Protein AF-A0A924PBT5-F1 (afdb_monomer_lite)

Foldseek 3Di:
DDDDDYDDDDDDDDDDDDDDDDDDDDDDDDDDDDDDDDDDDDDDDDDDDDDDDDDDDDDDDDDPDPPDDDDDDDDDDDDLDDPVLLVVLQVQLVVCVLQLVLVSSLVSLVSSLVSCVSVVPLLSNLVSLLVQLLLCLLLVPPVSVVVSVVVSVVSCVVCVPNDALSSLQSQLNSCVSVVVLVSSLVSLVVSLVVLVVVCVVDVVCVLVNLVSLLSNLVSCVSVVVLVVSLVSLVVSCVVCVVVLDQPRQLSSLQSNLVSCVVVVVLVSSVVSLVVSCVRCVVNSRVVSNLVSLQSQLVSCLVVVVLVSNVVSLVVSCVSSVDSRSVSVVVVSVVSVVVSLVLLAQWEQELVQCWIQGNVDGIDHCPVPLLLSQLVLQQVVQCPPDPVSVVVTDAQQRSCCRRVVDGDDCVPRVVVQVVSLLVSLVGRAPDSVDRQAWDADPGGIHGHPPRRYHYHPRDPVVVPPPD

Secondary structure (DSSP, 8-state):
----------------------------------PPPPPPPPP---------PPPP-------S------PPP-----SPPPHHHHHHHHHHHHHHHHTT-HHHHHHHHHHHHHHHHHTT-HHHHHHHHHHHHHHHHHTT-HHHHHHHHHHHHHHHHH-GGG--HHHHHHHHHHHHHTT-HHHHHHHHHHHHHHHHHHTTT-GGGHHHHHHHHHHHHHHHHHTT-HHHHHHHHHHHHHHHGGG--TTTHHHHHHHHHHHHHHTT-HHHHHHHHHHHHHHHHHHT-HHHHHHHHHHHHHHHHHTT-HHHHHHHHHHHHHHT-SSS-HHHHHHHHHHHHHHHHHT-SEEEETTTTEEEESSS-EEE-TT-HHHHHHHHHHHHHHTS-TTTSSS-EEHHHHHHHHH-----HHHHHHHHHHHHHHHHHHH-S-TTS-SSEEEETTEEEEPTT--EEEES--GGGSSS--

Radius of gyration: 33.05 Å; chains: 1; bounding box: 69×91×91 Å

Structure (mmCIF, N/CA/C/O backbone):
data_AF-A0A924PBT5-F1
#
_entry.id   AF-A0A924PBT5-F1
#
loop_
_atom_site.group_PDB
_atom_site.id
_atom_site.type_symbol
_atom_site.label_atom_id
_atom_site.label_alt_id
_atom_site.label_comp_id
_atom_site.label_asym_id
_atom_site.label_entity_id
_atom_site.label_seq_id
_atom_site.pdbx_PDB_ins_code
_atom_site.Cartn_x
_atom_site.Cartn_y
_atom_site.Cartn_z
_atom_site.occupancy
_atom_site.B_iso_or_equiv
_atom_site.auth_seq_id
_atom_site.auth_comp_id
_atom_site.auth_asym_id
_atom_site.auth_atom_id
_atom_site.pdbx_PDB_model_num
ATOM 1 N N . MET A 1 1 ? -25.059 39.772 -48.086 1.00 32.81 1 MET A N 1
ATOM 2 C CA . MET A 1 1 ? -24.640 40.945 -48.883 1.00 32.81 1 MET A CA 1
ATOM 3 C C . MET A 1 1 ? -24.072 42.001 -47.943 1.00 32.81 1 MET A C 1
ATOM 5 O O . MET A 1 1 ? -24.760 42.353 -47.001 1.00 32.81 1 MET A O 1
ATOM 9 N N . LYS A 1 2 ? -22.839 42.445 -48.231 1.00 33.41 2 LYS A N 1
ATOM 10 C CA . LYS A 1 2 ? -22.194 43.732 -47.890 1.00 33.41 2 LYS A CA 1
ATOM 11 C C . LYS A 1 2 ? -22.146 44.204 -46.418 1.00 33.41 2 LYS A C 1
ATOM 13 O O . LYS A 1 2 ? -23.113 44.715 -45.874 1.00 33.41 2 LYS A O 1
ATOM 18 N N . SER A 1 3 ? -20.939 44.148 -45.847 1.00 30.30 3 SER A N 1
ATOM 19 C CA . SER A 1 3 ? -20.370 45.166 -44.931 1.00 30.30 3 SER A CA 1
ATOM 20 C C . SER A 1 3 ? -20.156 46.508 -45.680 1.00 30.30 3 SER A C 1
ATOM 22 O O . SER A 1 3 ? -20.349 46.498 -46.901 1.00 30.30 3 SER A O 1
ATOM 24 N N . PRO A 1 4 ? -19.594 47.605 -45.105 1.00 63.56 4 PRO A N 1
ATOM 25 C CA . PRO A 1 4 ? -19.331 48.074 -43.715 1.00 63.56 4 PRO A CA 1
ATOM 26 C C . PRO A 1 4 ? -19.873 49.559 -43.578 1.00 63.56 4 PRO A C 1
ATOM 28 O O . PRO A 1 4 ? -20.860 49.804 -44.271 1.00 63.56 4 PRO A O 1
ATOM 31 N N . PRO A 1 5 ? -19.335 50.586 -42.838 1.00 62.81 5 PRO A N 1
ATOM 32 C CA . PRO A 1 5 ? -18.155 50.672 -41.949 1.00 62.81 5 PRO A CA 1
ATOM 33 C C . PRO A 1 5 ? -18.168 51.599 -40.686 1.00 62.81 5 PRO A C 1
ATOM 35 O O . PRO A 1 5 ? -18.987 52.487 -40.507 1.00 62.81 5 PRO A O 1
ATOM 38 N N . HIS A 1 6 ? -17.113 51.378 -39.879 1.00 35.09 6 HIS A N 1
ATOM 39 C CA . HIS A 1 6 ? -16.202 52.298 -39.153 1.00 35.09 6 HIS A CA 1
ATOM 40 C C . HIS A 1 6 ? -16.608 53.261 -38.000 1.00 35.09 6 HIS A C 1
ATOM 42 O O . HIS A 1 6 ? -17.159 54.331 -38.202 1.00 35.09 6 HIS A O 1
ATOM 48 N N . GLN A 1 7 ? -15.973 52.956 -36.849 1.00 31.34 7 GLN A N 1
ATOM 49 C CA . GLN A 1 7 ? -15.009 53.759 -36.051 1.00 31.34 7 GLN A CA 1
ATOM 50 C C . GLN A 1 7 ? -15.424 54.595 -34.813 1.00 31.34 7 GLN A C 1
ATOM 52 O O . GLN A 1 7 ? -16.164 55.565 -34.888 1.00 31.34 7 GLN A O 1
ATOM 57 N N . LYS A 1 8 ? -14.650 54.298 -33.744 1.00 31.20 8 LYS A N 1
ATOM 58 C CA . LYS A 1 8 ? -14.123 55.129 -32.632 1.00 31.20 8 LYS A CA 1
ATOM 59 C C . LYS A 1 8 ? -15.061 55.519 -31.476 1.00 31.20 8 LYS A C 1
ATOM 61 O O . LYS A 1 8 ? -15.857 56.437 -31.601 1.00 31.20 8 LYS A O 1
ATOM 66 N N . LYS A 1 9 ? -14.751 55.013 -30.270 1.00 31.92 9 LYS A N 1
ATOM 67 C CA . LYS A 1 9 ? -14.033 55.768 -29.212 1.00 31.92 9 LYS A CA 1
ATOM 68 C C . LYS A 1 9 ? -13.721 54.894 -27.989 1.00 31.92 9 LYS A C 1
ATOM 70 O O . LYS A 1 9 ? -14.500 54.036 -27.600 1.00 31.92 9 LYS A O 1
ATOM 75 N N . SER A 1 10 ? -12.546 55.146 -27.422 1.00 31.17 10 SER A N 1
ATOM 76 C CA . SER A 1 10 ? -12.004 54.605 -26.177 1.00 31.17 10 SER A CA 1
ATOM 77 C C . SER A 1 10 ? -12.606 55.294 -24.950 1.00 31.17 10 SER A C 1
ATOM 79 O O . SER A 1 10 ? -12.686 56.523 -24.932 1.00 31.17 10 SER A O 1
ATOM 81 N N . SER A 1 11 ? -12.896 54.542 -23.890 1.00 32.28 11 SER A N 1
ATOM 82 C CA . SER A 1 11 ? -13.075 55.081 -22.536 1.00 32.28 11 SER A CA 1
ATOM 83 C C . SER A 1 11 ? -12.687 54.045 -21.480 1.00 32.28 11 SER A C 1
ATOM 85 O O . SER A 1 11 ? -12.951 52.854 -21.624 1.00 32.28 11 SER A O 1
ATOM 87 N N . ALA A 1 12 ? -12.013 54.547 -20.451 1.00 29.80 12 ALA A N 1
ATOM 88 C CA . ALA A 1 12 ? -11.342 53.860 -19.357 1.00 29.80 12 ALA A CA 1
ATOM 89 C C . ALA A 1 12 ? -12.275 53.388 -18.229 1.00 29.80 12 ALA A C 1
ATOM 91 O O . ALA A 1 12 ? -13.270 54.056 -17.987 1.00 29.80 12 ALA A O 1
ATOM 92 N N . VAL A 1 13 ? -11.864 52.345 -17.484 1.00 33.59 13 VAL A N 1
ATOM 93 C CA . VAL A 1 13 ? -12.077 52.117 -16.026 1.00 33.59 13 VAL A CA 1
ATOM 94 C C . VAL A 1 13 ? -10.982 51.120 -15.578 1.00 33.59 13 VAL A C 1
ATOM 96 O O . VAL A 1 13 ? -10.959 49.992 -16.050 1.00 33.59 13 VAL A O 1
ATOM 99 N N . SER A 1 14 ? -9.874 51.564 -14.975 1.00 29.22 14 SER A N 1
ATOM 100 C CA . SER A 1 14 ? -9.607 51.755 -13.531 1.00 29.22 14 SER A CA 1
ATOM 101 C C . SER A 1 14 ? -9.568 50.459 -12.702 1.00 29.22 14 SER A C 1
ATOM 103 O O . SER A 1 14 ? -10.592 49.933 -12.277 1.00 29.22 14 SER A O 1
ATOM 105 N N . ALA A 1 15 ? -8.339 49.994 -12.448 1.00 29.69 15 ALA A N 1
ATOM 106 C CA . ALA A 1 15 ? -7.970 49.064 -11.386 1.00 29.69 15 ALA A CA 1
ATOM 107 C C . ALA A 1 15 ? -7.626 49.859 -10.111 1.00 29.69 15 ALA A C 1
ATOM 109 O O . ALA A 1 15 ? -6.957 50.891 -10.190 1.00 29.69 15 ALA A O 1
ATOM 110 N N . LYS A 1 16 ? -8.071 49.377 -8.946 1.00 30.34 16 LYS A N 1
ATOM 111 C CA . LYS A 1 16 ? -7.625 49.844 -7.626 1.00 30.34 16 LYS A CA 1
ATOM 112 C C . LYS A 1 16 ? -6.785 48.750 -6.973 1.00 30.34 16 LYS A C 1
ATOM 114 O O . LYS A 1 16 ? -7.339 47.805 -6.423 1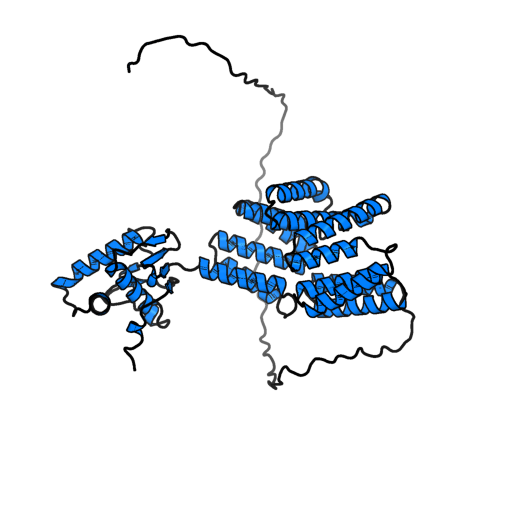.00 30.34 16 LYS A O 1
ATOM 119 N N . ASP A 1 17 ? -5.470 48.934 -7.014 1.00 27.89 17 ASP A N 1
ATOM 120 C CA . ASP A 1 17 ? -4.536 48.408 -6.020 1.00 27.89 17 ASP A CA 1
ATOM 121 C C . ASP A 1 17 ? -4.454 49.406 -4.860 1.00 27.89 17 ASP A C 1
ATOM 123 O O . ASP A 1 17 ? -4.376 50.617 -5.072 1.00 27.89 17 ASP A O 1
ATOM 127 N N . SER A 1 18 ? -4.497 48.901 -3.627 1.00 30.69 18 SER A N 1
ATOM 128 C CA . SER A 1 18 ? -4.222 49.672 -2.409 1.00 30.69 18 SER A CA 1
ATOM 129 C C . SER A 1 18 ? -3.134 48.954 -1.620 1.00 30.69 18 SER A C 1
ATOM 131 O O . SER A 1 18 ? -3.372 47.950 -0.955 1.00 30.69 18 SER A O 1
ATOM 133 N N . THR A 1 19 ? -1.929 49.486 -1.747 1.00 27.58 19 THR A N 1
ATOM 134 C CA . THR A 1 19 ? -0.757 49.277 -0.904 1.00 27.58 19 THR A CA 1
ATOM 135 C C . THR A 1 19 ? -1.022 49.747 0.527 1.00 27.58 19 THR A C 1
ATOM 137 O O . THR A 1 19 ? -1.590 50.817 0.734 1.00 27.58 19 THR A O 1
ATOM 140 N N . LEU A 1 20 ? -0.537 48.996 1.520 1.00 27.17 20 LEU A N 1
ATOM 141 C CA . LEU A 1 20 ? -0.283 49.521 2.863 1.00 27.17 20 LEU A CA 1
ATOM 142 C C . LEU A 1 20 ? 1.080 49.037 3.363 1.00 27.17 20 LEU A C 1
ATOM 144 O O . LEU A 1 20 ? 1.342 47.853 3.560 1.00 27.17 20 LEU A O 1
ATOM 148 N N . THR A 1 21 ? 1.944 50.033 3.484 1.00 28.34 21 THR A N 1
ATOM 149 C CA . THR A 1 21 ? 3.314 50.084 3.975 1.00 28.34 21 THR A CA 1
ATOM 150 C C . THR A 1 21 ? 3.362 49.877 5.491 1.00 28.34 21 THR A C 1
ATOM 152 O O . THR A 1 21 ? 2.574 50.471 6.223 1.00 28.34 21 THR A O 1
ATOM 155 N N . LEU A 1 22 ? 4.343 49.109 5.973 1.00 28.19 22 LEU A N 1
ATOM 156 C CA . LEU A 1 22 ? 4.770 49.092 7.375 1.00 28.19 22 LEU A CA 1
ATOM 157 C C . LEU A 1 22 ? 6.178 49.683 7.458 1.00 28.19 22 LEU A C 1
ATOM 159 O O . LEU A 1 22 ? 7.104 49.196 6.810 1.00 28.19 22 LEU A O 1
ATOM 163 N N . ALA A 1 23 ? 6.306 50.757 8.235 1.00 28.08 23 ALA A N 1
ATOM 164 C CA . ALA A 1 23 ? 7.565 51.405 8.560 1.00 28.08 23 ALA A CA 1
ATOM 165 C C . ALA A 1 23 ? 8.088 50.922 9.920 1.00 28.08 23 ALA A C 1
ATOM 167 O O . ALA A 1 23 ? 7.331 50.692 10.861 1.00 28.08 23 ALA A O 1
ATOM 168 N N . ASN A 1 24 ? 9.411 50.795 9.960 1.00 29.34 24 ASN A N 1
ATOM 169 C CA . ASN A 1 24 ? 10.264 50.399 11.071 1.00 29.34 24 ASN A CA 1
ATOM 170 C C . ASN A 1 24 ? 10.191 51.328 12.289 1.00 29.34 24 ASN A C 1
ATOM 172 O O . ASN A 1 24 ? 10.066 52.544 12.150 1.00 29.34 24 ASN A O 1
ATOM 176 N N . SER A 1 25 ? 10.532 50.772 13.451 1.00 29.61 25 SER A N 1
ATOM 177 C CA . SER A 1 25 ? 11.412 51.453 14.401 1.00 29.61 25 SER A CA 1
ATOM 178 C C . SER A 1 25 ? 12.341 50.454 15.098 1.00 29.61 25 SER A C 1
ATOM 180 O O . SER A 1 25 ? 12.091 49.254 15.167 1.00 29.61 25 SER A O 1
ATOM 182 N N . SER A 1 26 ? 13.493 50.980 15.486 1.00 29.42 26 SER A N 1
ATOM 183 C CA . SER A 1 26 ? 14.794 50.334 15.622 1.00 29.42 26 SER A CA 1
ATOM 184 C C . SER A 1 26 ? 15.304 50.266 17.061 1.00 29.42 26 SER A C 1
ATOM 186 O O . SER A 1 26 ? 14.979 51.131 17.868 1.00 29.42 26 SER A O 1
ATOM 188 N N . GLY A 1 27 ? 16.259 49.359 17.298 1.00 25.72 27 GLY A N 1
ATOM 189 C CA . GLY A 1 27 ? 17.287 49.462 18.349 1.00 25.72 27 GLY A CA 1
ATOM 190 C C . GLY A 1 27 ? 17.520 48.150 19.103 1.00 25.72 27 GLY A C 1
ATOM 191 O O . GLY A 1 27 ? 16.564 47.457 19.406 1.00 25.72 27 GLY A O 1
ATOM 192 N N . ALA A 1 28 ? 18.719 47.729 19.503 1.00 27.89 28 ALA A N 1
ATOM 193 C CA . ALA A 1 28 ? 20.100 48.028 19.134 1.00 27.89 28 ALA A CA 1
ATOM 194 C C . ALA A 1 28 ? 20.998 46.959 19.815 1.00 27.89 28 ALA A C 1
ATOM 196 O O . ALA A 1 28 ? 20.641 46.416 20.858 1.00 27.89 28 ALA A O 1
ATOM 197 N N . SER A 1 29 ? 22.209 46.791 19.272 1.00 28.62 29 SER A N 1
ATOM 198 C CA . SER A 1 29 ? 23.464 46.368 19.936 1.00 28.62 29 SER A CA 1
ATOM 199 C C . SER A 1 29 ? 23.817 44.878 20.155 1.00 28.62 29 SER A C 1
ATOM 201 O O . SER A 1 29 ? 23.017 44.077 20.621 1.00 28.62 29 SER A O 1
ATOM 203 N N . GLY A 1 30 ? 25.104 44.573 19.896 1.00 26.67 30 GLY A N 1
ATOM 204 C CA . GLY A 1 30 ? 25.915 43.605 20.658 1.00 26.67 30 GLY A CA 1
ATOM 205 C C . GLY A 1 30 ? 26.210 42.266 19.969 1.00 26.67 30 GLY A C 1
ATOM 206 O O . GLY A 1 30 ? 25.480 41.310 20.164 1.00 26.67 30 GLY A O 1
ATOM 207 N N . THR A 1 31 ? 27.143 42.187 19.014 1.00 27.80 31 THR A N 1
ATOM 208 C CA . THR A 1 31 ? 28.562 41.783 19.187 1.00 27.80 31 THR A CA 1
ATOM 209 C C . THR A 1 31 ? 28.862 40.291 19.444 1.00 27.80 31 THR A C 1
ATOM 211 O O . THR A 1 31 ? 28.268 39.606 20.265 1.00 27.80 31 THR A O 1
ATOM 214 N N . THR A 1 32 ? 29.951 39.864 18.792 1.00 30.67 32 THR A N 1
ATOM 215 C CA . THR A 1 32 ? 30.808 38.682 19.020 1.00 30.67 32 THR A CA 1
ATOM 216 C C . THR A 1 32 ? 30.469 37.380 18.286 1.00 30.67 32 THR A C 1
ATOM 218 O O . THR A 1 32 ? 29.643 36.563 18.679 1.00 30.67 32 THR A O 1
ATOM 221 N N . GLY A 1 33 ? 31.241 37.146 17.220 1.00 31.06 33 GLY A N 1
ATOM 222 C CA . GLY A 1 33 ? 31.465 35.818 16.677 1.00 31.06 33 GLY A CA 1
ATOM 223 C C . GLY A 1 33 ? 32.280 34.961 17.646 1.00 31.06 33 GLY A C 1
ATOM 224 O O . GLY A 1 33 ? 33.279 35.406 18.212 1.00 31.06 33 GLY A O 1
ATOM 225 N N . LYS A 1 34 ? 31.877 33.699 17.791 1.00 33.56 34 LYS A N 1
ATOM 226 C CA . LYS A 1 34 ? 32.705 32.637 18.360 1.00 33.56 34 LYS A CA 1
ATOM 227 C C . LYS A 1 34 ? 32.647 31.403 17.467 1.00 33.56 34 LYS A C 1
ATOM 229 O O . LYS A 1 34 ? 31.591 30.839 17.196 1.00 33.56 34 LYS A O 1
ATOM 234 N N . LYS A 1 35 ? 33.844 31.029 17.014 1.00 31.42 35 LYS A N 1
ATOM 235 C CA . LYS A 1 35 ? 34.213 29.794 16.322 1.00 31.42 35 LYS A CA 1
ATOM 236 C C . LYS A 1 35 ? 33.688 28.574 17.091 1.00 31.42 35 LYS A C 1
ATOM 238 O O . LYS A 1 35 ? 33.905 28.472 18.296 1.00 31.42 35 LYS A O 1
ATOM 243 N N . ARG A 1 36 ? 33.051 27.631 16.390 1.00 34.19 36 ARG A N 1
ATOM 244 C CA . ARG A 1 36 ? 32.792 26.276 16.905 1.00 34.19 36 ARG A CA 1
ATOM 245 C C . ARG A 1 36 ? 34.053 25.413 16.744 1.00 34.19 36 ARG A C 1
ATOM 247 O O . ARG A 1 36 ? 34.610 25.408 15.647 1.00 34.19 36 ARG A O 1
ATOM 254 N N . PRO A 1 37 ? 34.490 24.673 17.778 1.00 39.06 37 PRO A N 1
ATOM 255 C CA . PRO A 1 37 ? 35.520 23.650 17.639 1.00 39.06 37 PRO A CA 1
ATOM 256 C C . PRO A 1 37 ? 34.932 22.331 17.087 1.00 39.06 37 PRO A C 1
ATOM 258 O O . PRO A 1 37 ? 33.713 22.124 17.146 1.00 39.06 37 PRO A O 1
ATOM 261 N N . PRO A 1 38 ? 35.778 21.444 16.529 1.00 36.34 38 PRO A N 1
ATOM 262 C CA . PRO A 1 38 ? 35.352 20.207 15.883 1.00 36.34 38 PRO A CA 1
ATOM 263 C C . PRO A 1 38 ? 34.989 19.109 16.894 1.00 36.34 38 PRO A C 1
ATOM 265 O O . PRO A 1 38 ? 35.502 19.061 18.011 1.00 36.34 38 PRO A O 1
ATOM 268 N N . ARG A 1 39 ? 34.101 18.202 16.468 1.00 36.00 39 ARG A N 1
ATOM 269 C CA . ARG A 1 39 ? 33.762 16.959 17.180 1.00 36.00 39 ARG A CA 1
ATOM 270 C C . ARG A 1 39 ? 34.990 16.037 17.266 1.00 36.00 39 ARG A C 1
ATOM 272 O O . ARG A 1 39 ? 35.670 15.890 16.250 1.00 36.00 39 ARG A O 1
ATOM 279 N N . PRO A 1 40 ? 35.232 15.350 18.397 1.00 34.25 40 PRO A N 1
ATOM 280 C CA . PRO A 1 40 ? 36.216 14.285 18.441 1.00 34.25 40 PRO A CA 1
ATOM 281 C C . PRO A 1 40 ? 35.655 13.007 17.813 1.00 34.25 40 PRO A C 1
ATOM 283 O O . PRO A 1 40 ? 34.508 12.615 18.045 1.00 34.25 40 PRO A O 1
ATOM 286 N N . ALA A 1 41 ? 36.502 12.375 17.006 1.00 29.69 41 ALA A N 1
ATOM 287 C CA . ALA A 1 41 ? 36.342 11.022 16.511 1.00 29.69 41 ALA A CA 1
ATOM 288 C C . ALA A 1 41 ? 36.357 10.038 17.689 1.00 29.69 41 ALA A C 1
ATOM 290 O O . ALA A 1 41 ? 37.261 10.091 18.523 1.00 29.69 41 ALA A O 1
ATOM 291 N N . LEU A 1 42 ? 35.380 9.131 17.741 1.00 31.34 42 LEU A N 1
ATOM 292 C CA . LEU A 1 42 ? 35.454 7.958 18.603 1.00 31.34 42 LEU A CA 1
ATOM 293 C C . LEU A 1 42 ? 35.926 6.762 17.789 1.00 31.34 42 LEU A C 1
ATOM 295 O O . LEU A 1 42 ? 35.400 6.433 16.726 1.00 31.34 42 LEU A O 1
ATOM 299 N N . SER A 1 43 ? 36.989 6.190 18.329 1.00 29.19 43 SER A N 1
ATOM 300 C CA . SER A 1 43 ? 37.810 5.112 17.829 1.00 29.19 43 SER A CA 1
ATOM 301 C C . SER A 1 43 ? 37.079 3.780 17.748 1.00 29.19 43 SER A C 1
ATOM 303 O O . SER A 1 43 ? 36.253 3.428 18.588 1.00 29.19 43 SER A O 1
ATOM 305 N N . SER A 1 44 ? 37.531 3.006 16.770 1.00 31.47 44 SER A N 1
ATOM 306 C CA . SER A 1 44 ? 37.444 1.557 16.657 1.00 31.47 44 SER A CA 1
ATOM 307 C C . SER A 1 44 ? 37.517 0.798 17.988 1.00 31.47 44 SER A C 1
ATOM 309 O O . SER A 1 44 ? 38.524 0.867 18.693 1.00 31.47 44 SER A O 1
ATOM 311 N N . ALA A 1 45 ? 36.528 -0.057 18.233 1.00 29.70 45 ALA A N 1
ATOM 312 C CA . ALA A 1 45 ? 36.681 -1.223 19.090 1.00 29.70 45 ALA A CA 1
ATOM 313 C C . ALA A 1 45 ? 36.261 -2.458 18.288 1.00 29.70 45 ALA A C 1
ATOM 315 O O . ALA A 1 45 ? 35.082 -2.719 18.059 1.00 29.70 45 ALA A O 1
ATOM 316 N N . ARG A 1 46 ? 37.278 -3.189 17.819 1.00 31.09 46 ARG A N 1
ATOM 317 C CA . ARG A 1 46 ? 37.184 -4.595 17.426 1.00 31.09 46 ARG A CA 1
ATOM 318 C C . ARG A 1 46 ? 36.700 -5.384 18.641 1.00 31.09 46 ARG A C 1
ATOM 320 O O . ARG A 1 46 ? 37.343 -5.310 19.678 1.00 31.09 46 ARG A O 1
ATOM 327 N N . ASN A 1 47 ? 35.653 -6.186 18.485 1.00 32.12 47 ASN A N 1
ATOM 328 C CA . ASN A 1 47 ? 35.431 -7.350 19.337 1.00 32.12 47 ASN A CA 1
ATOM 329 C C . ASN A 1 47 ? 34.920 -8.514 18.488 1.00 32.12 47 ASN A C 1
ATOM 331 O O . ASN A 1 47 ? 34.066 -8.351 17.618 1.00 32.12 47 ASN A O 1
ATOM 335 N N . GLY A 1 48 ? 35.568 -9.661 18.687 1.00 29.09 48 GLY A N 1
ATOM 336 C CA . GLY A 1 48 ? 35.535 -10.818 17.808 1.00 29.09 48 GLY A CA 1
ATOM 337 C C . GLY A 1 48 ? 34.199 -11.551 17.788 1.00 29.09 48 GLY A C 1
ATOM 338 O O . GLY A 1 48 ? 33.622 -11.866 18.826 1.00 29.09 48 GLY A O 1
ATOM 339 N N . LEU A 1 49 ? 33.759 -11.901 16.579 1.00 29.05 49 LEU A N 1
ATOM 340 C CA . LEU A 1 49 ? 32.771 -12.949 16.368 1.00 29.05 49 LEU A CA 1
ATOM 341 C C . LEU A 1 49 ? 33.458 -14.313 16.491 1.00 29.05 49 LEU A C 1
ATOM 343 O O . LEU A 1 49 ? 34.135 -14.776 15.570 1.00 29.05 49 LEU A O 1
ATOM 347 N N . ALA A 1 50 ? 33.241 -14.977 17.623 1.00 29.77 50 ALA A N 1
ATOM 348 C CA . ALA A 1 50 ? 33.414 -16.416 17.727 1.00 29.77 50 ALA A CA 1
ATOM 349 C C . ALA A 1 50 ? 32.289 -17.107 16.941 1.00 29.77 50 ALA A C 1
ATOM 351 O O . ALA A 1 50 ? 31.103 -16.940 17.230 1.00 29.77 50 ALA A O 1
ATOM 352 N N . ARG A 1 51 ? 32.682 -17.886 15.929 1.00 30.53 51 ARG A N 1
ATOM 353 C CA . ARG A 1 51 ? 31.818 -18.801 15.180 1.00 30.53 51 ARG A CA 1
ATOM 354 C C . ARG A 1 51 ? 31.171 -19.796 16.148 1.00 30.53 51 ARG A C 1
ATOM 356 O O . ARG A 1 51 ? 31.870 -20.611 16.742 1.00 30.53 51 ARG A O 1
ATOM 363 N N . ARG A 1 52 ? 29.841 -19.781 16.251 1.00 31.22 52 ARG A N 1
ATOM 364 C CA . ARG A 1 52 ? 29.063 -20.935 16.714 1.00 31.22 52 ARG A CA 1
ATOM 365 C C . ARG A 1 52 ? 28.295 -21.499 15.527 1.00 31.22 52 ARG A C 1
ATOM 367 O O . ARG A 1 52 ? 27.466 -20.827 14.925 1.00 31.22 52 ARG A O 1
ATOM 374 N N . THR A 1 53 ? 28.661 -22.720 15.169 1.00 33.84 53 THR A N 1
ATOM 375 C CA . THR A 1 53 ? 27.985 -23.585 14.207 1.00 33.84 53 THR A CA 1
ATOM 376 C C . THR A 1 53 ? 26.574 -23.933 14.700 1.00 33.84 53 THR A C 1
ATOM 378 O O . THR A 1 53 ? 26.390 -24.149 15.899 1.00 33.84 53 THR A O 1
ATOM 381 N N . PRO A 1 54 ? 25.567 -24.011 13.812 1.00 32.31 54 PRO A N 1
ATOM 382 C CA . PRO A 1 54 ? 24.236 -24.474 14.185 1.00 32.31 54 PRO A CA 1
ATOM 383 C C . PRO A 1 54 ? 24.177 -26.014 14.194 1.00 32.31 54 PRO A C 1
ATOM 385 O O . PRO A 1 54 ? 24.849 -26.657 13.378 1.00 32.31 54 PRO A O 1
ATOM 388 N N . PRO A 1 55 ? 23.373 -26.637 15.074 1.00 31.89 55 PRO A N 1
ATOM 389 C CA . PRO A 1 55 ? 23.141 -28.071 15.026 1.00 31.89 55 PRO A CA 1
ATOM 390 C C . PRO A 1 55 ? 22.159 -28.431 13.901 1.00 31.89 55 PRO A C 1
ATOM 392 O O . PRO A 1 55 ? 21.189 -27.724 13.627 1.00 31.89 55 PRO A O 1
ATOM 395 N N . LYS A 1 56 ? 22.438 -29.565 13.254 1.00 32.16 56 LYS A N 1
ATOM 396 C CA . LYS A 1 56 ? 21.609 -30.211 12.232 1.00 32.16 56 LYS A CA 1
ATOM 397 C C . LYS A 1 56 ? 20.253 -30.607 12.830 1.00 32.16 56 LYS A C 1
ATOM 399 O O . LYS A 1 56 ? 20.218 -31.420 13.747 1.00 32.16 56 LYS A O 1
ATOM 404 N N . ALA A 1 57 ? 19.161 -30.094 12.266 1.00 31.45 57 ALA A N 1
ATOM 405 C CA . ALA A 1 57 ? 17.813 -30.597 12.511 1.00 31.45 57 ALA A CA 1
ATOM 406 C C . ALA A 1 57 ? 17.329 -31.386 11.286 1.00 31.45 57 ALA A C 1
ATOM 408 O O . ALA A 1 57 ? 17.311 -30.893 10.157 1.00 31.45 57 ALA A O 1
ATOM 409 N N . SER A 1 58 ? 16.993 -32.645 11.535 1.00 30.19 58 SER A N 1
ATOM 410 C CA . SER A 1 58 ? 16.437 -33.628 10.614 1.00 30.19 58 SER A CA 1
ATOM 411 C C . SER A 1 58 ? 15.041 -33.215 10.135 1.00 30.19 58 SER A C 1
ATOM 413 O O . SER A 1 58 ? 14.142 -32.954 10.930 1.00 30.19 58 SER A O 1
ATOM 415 N N . LYS A 1 59 ? 14.848 -33.181 8.811 1.00 30.69 59 LYS A N 1
ATOM 416 C CA . LYS A 1 59 ? 13.539 -33.014 8.169 1.00 30.69 59 LYS A CA 1
ATOM 417 C C . LYS A 1 59 ? 12.728 -34.303 8.319 1.00 30.69 59 LYS A C 1
ATOM 419 O O . LYS A 1 59 ? 13.099 -35.323 7.744 1.00 30.69 59 LYS A O 1
ATOM 424 N N . LYS A 1 60 ? 11.595 -34.231 9.017 1.00 28.58 60 LYS A N 1
ATOM 425 C CA . LYS A 1 60 ? 10.479 -35.167 8.855 1.00 28.58 60 LYS A CA 1
ATOM 426 C C . LYS A 1 60 ? 9.365 -34.403 8.139 1.00 28.58 60 LYS A C 1
ATOM 428 O O . LYS A 1 60 ? 8.954 -33.340 8.592 1.00 28.58 60 LYS A O 1
ATOM 433 N N . VAL A 1 61 ? 8.987 -34.888 6.962 1.00 32.34 61 VAL A N 1
ATOM 434 C CA . VAL A 1 61 ? 7.932 -34.325 6.115 1.00 32.34 61 VAL A CA 1
ATOM 435 C C . VAL A 1 61 ? 6.607 -34.909 6.598 1.00 32.34 61 VAL A C 1
ATOM 437 O O . VAL A 1 61 ? 6.412 -36.115 6.490 1.00 32.34 61 VAL A O 1
ATOM 440 N N . GLU A 1 62 ? 5.714 -34.073 7.125 1.00 28.48 62 GLU A N 1
ATOM 441 C CA . GLU A 1 62 ? 4.316 -34.426 7.397 1.00 28.48 62 GLU A CA 1
ATOM 442 C C . GLU A 1 62 ? 3.392 -33.440 6.661 1.00 28.48 62 GLU A C 1
ATOM 444 O O . GLU A 1 62 ? 3.661 -32.241 6.579 1.00 28.48 62 GLU A O 1
ATOM 449 N N . SER A 1 63 ? 2.351 -33.987 6.030 1.00 27.61 63 SER A N 1
ATOM 450 C CA . SER A 1 63 ? 1.451 -33.332 5.071 1.00 27.61 63 SER A CA 1
ATOM 451 C C . SER A 1 63 ? 0.427 -32.382 5.721 1.00 27.61 63 SER A C 1
ATOM 453 O O . SER A 1 63 ? -0.067 -32.689 6.807 1.00 27.61 63 SER A O 1
ATOM 455 N N . PRO A 1 64 ? -0.015 -31.300 5.046 1.00 27.28 64 PRO A N 1
ATOM 456 C CA . PRO A 1 64 ? -0.872 -30.272 5.639 1.00 27.28 64 PRO A CA 1
ATOM 457 C C . PRO A 1 64 ? -2.376 -30.530 5.409 1.00 27.28 64 PRO A C 1
ATOM 459 O O . PRO A 1 64 ? -3.021 -29.793 4.667 1.00 27.28 64 PRO A O 1
ATOM 462 N N . ALA A 1 65 ? -2.952 -31.564 6.032 1.00 28.62 65 ALA A N 1
ATOM 463 C CA . ALA A 1 65 ? -4.392 -31.853 5.893 1.00 28.62 65 ALA A CA 1
ATOM 464 C C . ALA A 1 65 ? -5.147 -32.208 7.193 1.00 28.62 65 ALA A C 1
ATOM 466 O O . ALA A 1 65 ? -6.319 -32.565 7.123 1.00 28.62 65 ALA A O 1
ATOM 467 N N . SER A 1 66 ? -4.546 -32.059 8.381 1.00 29.19 66 SER A N 1
ATOM 468 C CA . SER A 1 66 ? -5.135 -32.623 9.615 1.00 29.19 66 SER A CA 1
ATOM 469 C C . SER A 1 66 ? -5.115 -31.689 10.832 1.00 29.19 66 SER A C 1
ATOM 471 O O . SER A 1 66 ? -4.872 -32.141 11.946 1.00 29.19 66 SER A O 1
ATOM 473 N N . ILE A 1 67 ? -5.369 -30.386 10.655 1.00 30.62 67 ILE A N 1
ATOM 474 C CA . ILE A 1 67 ? -5.527 -29.440 11.780 1.00 30.62 67 ILE A CA 1
ATOM 475 C C . ILE A 1 67 ? -6.812 -28.619 11.597 1.00 30.62 67 ILE A C 1
ATOM 477 O O . ILE A 1 67 ? -6.792 -27.414 11.377 1.00 30.62 67 ILE A O 1
ATOM 481 N N . LEU A 1 68 ? -7.959 -29.294 11.664 1.00 34.81 68 LEU A N 1
ATOM 482 C CA . LEU A 1 68 ? -9.274 -28.677 11.864 1.00 34.81 68 LEU A CA 1
ATOM 483 C C . LEU A 1 68 ? -10.045 -29.516 12.885 1.00 34.81 68 LEU A C 1
ATOM 485 O O . LEU A 1 68 ? -10.893 -30.324 12.534 1.00 34.81 68 LEU A O 1
ATOM 489 N N . SER A 1 69 ? -9.677 -29.360 14.155 1.00 32.59 69 SER A N 1
ATOM 490 C CA . SER A 1 69 ? -10.476 -29.712 15.335 1.00 32.59 69 SER A CA 1
ATOM 491 C C . SER A 1 69 ? -9.642 -29.357 16.565 1.00 32.59 69 SER A C 1
ATOM 493 O O . SER A 1 69 ? -8.888 -30.176 17.084 1.00 32.59 69 SER A O 1
ATOM 495 N N . VAL A 1 70 ? -9.708 -28.099 16.999 1.00 31.41 70 VAL A N 1
ATOM 496 C CA . VAL A 1 70 ? -9.262 -27.733 18.347 1.00 31.41 70 VAL A CA 1
ATOM 497 C C . VAL A 1 70 ? -10.522 -27.472 19.151 1.00 31.41 70 VAL A C 1
ATOM 499 O O . VAL A 1 70 ? -11.073 -26.374 19.158 1.00 31.41 70 VAL A O 1
ATOM 502 N N . THR A 1 71 ? -11.008 -28.532 19.787 1.00 31.88 71 THR A N 1
ATOM 503 C CA . THR A 1 71 ? -11.899 -28.443 20.941 1.00 31.88 71 THR A CA 1
ATOM 504 C C . THR A 1 71 ? -11.199 -27.641 22.035 1.00 31.88 71 THR A C 1
ATOM 506 O O . THR A 1 71 ? -10.050 -27.927 22.377 1.00 31.88 71 THR A O 1
ATOM 509 N N . ALA A 1 72 ? -11.886 -26.622 22.553 1.00 30.86 72 ALA A N 1
ATOM 510 C CA . ALA A 1 72 ? -11.408 -25.771 23.636 1.00 30.86 72 ALA A CA 1
ATOM 511 C C . ALA A 1 72 ? -10.901 -26.614 24.826 1.00 30.86 72 ALA A C 1
ATOM 513 O O . ALA A 1 72 ? -11.567 -27.583 25.202 1.00 30.86 72 ALA A O 1
ATOM 514 N N . PRO A 1 73 ? -9.752 -26.275 25.441 1.00 33.41 73 PRO A N 1
ATOM 515 C CA . PRO A 1 73 ? -9.298 -26.983 26.625 1.00 33.41 73 PRO A CA 1
ATOM 516 C C . PRO A 1 73 ? -10.237 -26.671 27.795 1.00 33.41 73 PRO A C 1
ATOM 518 O O . PRO A 1 73 ? -10.562 -25.513 28.066 1.00 33.41 73 PRO A O 1
ATOM 521 N N . ALA A 1 74 ? -10.669 -27.720 28.492 1.00 32.53 74 ALA A N 1
ATOM 522 C CA . ALA A 1 74 ? -11.405 -27.614 29.742 1.00 32.53 74 ALA A CA 1
ATOM 523 C C . ALA A 1 74 ? -10.504 -26.958 30.802 1.00 32.53 74 ALA A C 1
ATOM 525 O O . ALA A 1 74 ? -9.574 -27.575 31.316 1.00 32.53 74 ALA A O 1
ATOM 526 N N . VAL A 1 75 ? -10.762 -25.683 31.099 1.00 38.94 75 VAL A N 1
ATOM 527 C CA . VAL A 1 75 ? -10.080 -24.944 32.166 1.00 38.94 75 VAL A CA 1
ATOM 528 C C . VAL A 1 75 ? -10.759 -25.279 33.491 1.00 38.94 75 VAL A C 1
ATOM 530 O O . VAL A 1 75 ? -11.933 -24.969 33.695 1.00 38.94 75 VAL A O 1
ATOM 533 N N . SER A 1 76 ? -10.000 -25.917 34.379 1.00 34.06 76 SER A N 1
ATOM 534 C CA . SER A 1 76 ? -10.341 -26.172 35.777 1.00 34.06 76 SER A CA 1
ATOM 535 C C . SER A 1 76 ? -10.716 -24.876 36.502 1.00 34.06 76 SER A C 1
ATOM 537 O O . SER A 1 76 ? -9.985 -23.886 36.449 1.00 34.06 76 SER A O 1
ATOM 539 N N . ALA A 1 77 ? -11.863 -24.894 37.176 1.00 45.97 77 ALA A N 1
ATOM 540 C CA . ALA A 1 77 ? -12.426 -23.770 37.906 1.00 45.97 77 ALA A CA 1
ATOM 541 C C . ALA A 1 77 ? -11.725 -23.552 39.254 1.00 45.97 77 ALA A C 1
ATOM 543 O O . ALA A 1 77 ? -11.827 -24.422 40.107 1.00 45.97 77 ALA A O 1
ATOM 544 N N . THR A 1 78 ? -11.123 -22.377 39.470 1.00 42.50 78 THR A N 1
ATOM 545 C CA . THR A 1 78 ? -10.925 -21.773 40.807 1.00 42.50 78 THR A CA 1
ATOM 546 C C . THR A 1 78 ? -10.665 -20.263 40.697 1.00 42.50 78 THR A C 1
ATOM 548 O O . THR A 1 78 ? -9.562 -19.796 40.954 1.00 42.50 78 THR A O 1
ATOM 551 N N . SER A 1 79 ? -11.681 -19.516 40.261 1.00 51.56 79 SER A N 1
ATOM 552 C CA . SER A 1 79 ? -11.993 -18.110 40.589 1.00 51.56 79 SER A CA 1
ATOM 553 C C . SER A 1 79 ? -12.995 -17.607 39.546 1.00 51.56 79 SER A C 1
ATOM 555 O O . SER A 1 79 ? -12.851 -17.868 38.350 1.00 51.56 79 SER A O 1
ATOM 557 N N . SER A 1 80 ? -14.064 -16.941 39.978 1.00 56.59 80 SER A N 1
ATOM 558 C CA . SER A 1 80 ? -14.954 -16.251 39.041 1.00 56.59 80 SER A CA 1
ATOM 559 C C . SER A 1 80 ? -14.146 -15.132 38.378 1.00 56.59 80 SER A C 1
ATOM 561 O O . SER A 1 80 ? -13.597 -14.312 39.116 1.00 56.59 80 SER A O 1
ATOM 563 N N . PRO A 1 81 ? -14.032 -15.091 37.038 1.00 58.34 81 PRO A N 1
ATOM 564 C CA . PRO A 1 81 ? -13.254 -14.057 36.371 1.00 58.34 81 PRO A CA 1
ATOM 565 C C . PRO A 1 81 ? -13.829 -12.682 36.722 1.00 58.34 81 PRO A C 1
ATOM 567 O O . PRO A 1 81 ? -15.040 -12.459 36.643 1.00 58.34 81 PRO A O 1
ATOM 570 N N . GLY A 1 82 ? -12.963 -11.781 37.168 1.00 72.81 82 GLY A N 1
ATOM 571 C CA . GLY A 1 82 ? -13.324 -10.412 37.500 1.00 72.81 82 GLY A CA 1
ATOM 572 C C . GLY A 1 82 ? -13.402 -9.531 36.253 1.00 72.81 82 GLY A C 1
ATOM 573 O O . GLY A 1 82 ? -12.880 -9.863 35.190 1.00 72.81 82 GLY A O 1
ATOM 574 N N . LEU A 1 83 ? -13.994 -8.339 36.394 1.00 73.56 83 LEU A N 1
ATOM 575 C CA . LEU A 1 83 ? -13.955 -7.289 35.361 1.00 73.56 83 LEU A CA 1
ATOM 576 C C . LEU A 1 83 ? -12.519 -6.970 34.896 1.00 73.56 83 LEU A C 1
ATOM 578 O O . LEU A 1 83 ? -12.314 -6.684 33.717 1.00 73.56 83 LEU A O 1
ATOM 582 N N . GLY A 1 84 ? -11.535 -7.076 35.798 1.00 81.56 84 GLY A N 1
ATOM 583 C CA . GLY A 1 84 ? -10.115 -6.888 35.485 1.00 81.56 84 GLY A CA 1
ATOM 584 C C . GLY A 1 84 ? -9.577 -7.889 34.458 1.00 81.56 84 GLY A C 1
ATOM 585 O O . GLY A 1 84 ? -8.859 -7.486 33.545 1.00 81.56 84 GLY A O 1
ATOM 586 N N . ASP A 1 85 ? -10.007 -9.153 34.518 1.00 89.62 85 ASP A N 1
ATOM 587 C CA . ASP A 1 85 ? -9.520 -10.212 33.621 1.00 89.62 85 ASP A CA 1
ATOM 588 C C . ASP A 1 85 ? -9.969 -9.992 32.165 1.00 89.62 85 ASP A C 1
ATOM 590 O O . ASP A 1 85 ? -9.269 -10.361 31.212 1.00 89.62 85 ASP A O 1
ATOM 594 N N . ILE A 1 86 ? -11.141 -9.367 31.977 1.00 92.69 86 ILE A N 1
ATOM 595 C CA . ILE A 1 86 ? -11.672 -8.995 30.658 1.00 92.69 86 ILE A CA 1
ATOM 596 C C . ILE A 1 86 ? -10.812 -7.885 30.048 1.00 92.69 86 ILE A C 1
ATOM 598 O O . ILE A 1 86 ? -10.384 -7.991 28.897 1.00 92.69 86 ILE A O 1
ATOM 602 N N . GLU A 1 87 ? -10.566 -6.811 30.801 1.00 93.31 87 GLU A N 1
ATOM 603 C CA . GLU A 1 87 ? -9.813 -5.657 30.303 1.00 93.31 87 GLU A CA 1
ATOM 604 C C . GLU A 1 87 ? -8.346 -5.983 30.063 1.00 93.31 87 GLU A C 1
ATOM 606 O O . GLU A 1 87 ? -7.790 -5.559 29.049 1.00 93.31 87 GLU A O 1
ATOM 611 N N . GLU A 1 88 ? -7.738 -6.783 30.936 1.00 94.50 88 GLU A N 1
ATOM 612 C CA . GLU A 1 88 ? -6.381 -7.279 30.742 1.00 94.50 88 GLU A CA 1
ATOM 613 C C . GLU A 1 88 ? -6.277 -8.092 29.447 1.00 94.50 88 GLU A C 1
ATOM 615 O O . GLU A 1 88 ? -5.419 -7.808 28.612 1.00 94.50 88 GLU A O 1
ATOM 620 N N . SER A 1 89 ? -7.204 -9.029 29.217 1.00 95.69 89 SER A N 1
ATOM 621 C CA . SER A 1 89 ? -7.222 -9.848 27.998 1.00 95.69 89 SER A CA 1
ATOM 622 C C . SER A 1 89 ? -7.431 -9.001 26.733 1.00 95.69 89 SER A C 1
ATOM 624 O O . SER A 1 89 ? -6.748 -9.209 25.728 1.00 95.69 89 SER A O 1
ATOM 626 N N . LEU A 1 90 ? -8.319 -7.999 26.779 1.00 94.62 90 LEU A N 1
ATOM 627 C CA . LEU A 1 90 ? -8.528 -7.057 25.673 1.00 94.62 90 LEU A CA 1
ATOM 628 C C . LEU A 1 90 ? -7.279 -6.212 25.390 1.00 94.62 90 LEU A C 1
ATOM 630 O O . LEU A 1 90 ? -6.885 -6.060 24.233 1.00 94.62 90 LEU A O 1
ATOM 634 N N . ASN A 1 91 ? -6.656 -5.651 26.426 1.00 94.31 91 ASN A N 1
ATOM 635 C CA . ASN A 1 91 ? -5.475 -4.801 26.284 1.00 94.31 91 ASN A CA 1
ATOM 636 C C . ASN A 1 91 ? -4.262 -5.604 25.807 1.00 94.31 91 ASN A C 1
ATOM 638 O O . ASN A 1 91 ? -3.535 -5.149 24.923 1.00 94.31 91 ASN A O 1
ATOM 642 N N . TYR A 1 92 ? -4.089 -6.821 26.322 1.00 96.12 92 TYR A N 1
ATOM 643 C CA . TYR A 1 92 ? -3.056 -7.743 25.871 1.00 96.12 92 TYR A CA 1
ATOM 644 C C . TYR A 1 92 ? -3.249 -8.123 24.398 1.00 96.12 92 TYR A C 1
ATOM 646 O O . TYR A 1 92 ? -2.311 -8.015 23.609 1.00 96.12 92 TYR A O 1
ATOM 654 N N . GLY A 1 93 ? -4.481 -8.453 23.989 1.00 96.62 93 GLY A N 1
ATOM 655 C CA . GLY A 1 93 ? -4.811 -8.725 22.589 1.00 96.62 93 GLY A CA 1
ATOM 656 C C . GLY A 1 93 ? -4.517 -7.543 21.659 1.00 96.62 93 GLY A C 1
ATOM 657 O O . GLY A 1 93 ? -3.958 -7.731 20.581 1.00 96.62 93 GLY A O 1
ATOM 658 N N . ARG A 1 94 ? -4.813 -6.305 22.082 1.00 94.06 94 ARG A N 1
ATOM 659 C CA . ARG A 1 94 ? -4.468 -5.089 21.316 1.00 94.06 94 ARG A CA 1
ATOM 660 C C . ARG A 1 94 ? -2.964 -4.893 21.185 1.00 94.06 94 ARG A C 1
ATOM 662 O O . ARG A 1 94 ? -2.496 -4.593 20.094 1.00 94.06 94 ARG A O 1
ATOM 669 N N . ALA A 1 95 ? -2.217 -5.075 22.271 1.00 94.50 95 ALA A N 1
ATOM 670 C CA . ALA A 1 95 ? -0.766 -4.934 22.252 1.00 94.50 95 ALA A CA 1
ATOM 671 C C . ALA A 1 95 ? -0.108 -5.968 21.324 1.00 94.50 95 ALA A C 1
ATOM 673 O O . ALA A 1 95 ? 0.838 -5.640 20.613 1.00 94.50 95 ALA A O 1
ATOM 674 N N . LEU A 1 96 ? -0.625 -7.199 21.300 1.00 94.75 96 LEU A N 1
ATOM 675 C CA . LEU A 1 96 ? -0.193 -8.237 20.363 1.00 94.75 96 LEU A CA 1
ATOM 676 C C . LEU A 1 96 ? -0.557 -7.882 18.916 1.00 94.75 96 LEU A C 1
ATOM 678 O O . LEU A 1 96 ? 0.283 -7.999 18.030 1.00 94.75 96 LEU A O 1
ATOM 682 N N . PHE A 1 97 ? -1.765 -7.361 18.680 1.00 93.31 97 PHE A N 1
ATOM 683 C CA . PHE A 1 97 ? -2.172 -6.872 17.360 1.00 93.31 97 PHE A CA 1
ATOM 684 C C . PHE A 1 97 ? -1.240 -5.762 16.848 1.00 93.31 97 PHE A C 1
ATOM 686 O O . PHE A 1 97 ? -0.769 -5.832 15.717 1.00 93.31 97 PHE A O 1
ATOM 693 N N . GLU A 1 98 ? -0.922 -4.766 17.682 1.00 92.88 98 GLU A N 1
ATOM 694 C CA . GLU A 1 98 ? 0.018 -3.683 17.344 1.00 92.88 98 GLU A CA 1
ATOM 695 C C . GLU A 1 98 ? 1.426 -4.203 17.016 1.00 92.88 98 GLU A C 1
ATOM 697 O O . GLU A 1 98 ? 2.150 -3.564 16.254 1.00 92.88 98 GLU A O 1
ATOM 702 N N . LYS A 1 99 ? 1.799 -5.373 17.548 1.00 92.81 99 LYS A N 1
ATOM 703 C CA . LYS A 1 99 ? 3.066 -6.067 17.282 1.00 92.81 99 LYS A CA 1
ATOM 704 C C . LYS A 1 99 ? 3.024 -7.044 16.109 1.00 92.81 99 LYS A C 1
ATOM 706 O O . LYS A 1 99 ? 4.033 -7.688 15.855 1.00 92.81 99 LYS A O 1
ATOM 711 N N . CYS A 1 100 ? 1.901 -7.129 15.395 1.00 92.81 100 CYS A N 1
ATOM 712 C CA . CYS A 1 100 ? 1.664 -8.088 14.312 1.00 92.81 100 CYS A CA 1
ATOM 713 C C . CYS A 1 100 ? 1.531 -9.560 14.763 1.00 92.81 100 CYS A C 1
ATOM 715 O O . CYS A 1 100 ? 1.470 -10.450 13.918 1.00 92.81 100 CYS A O 1
ATOM 717 N N . ASP A 1 101 ? 1.384 -9.832 16.064 1.00 92.50 101 ASP A N 1
ATOM 718 C CA . ASP A 1 101 ? 1.203 -11.181 16.619 1.00 92.50 101 ASP A CA 1
ATOM 719 C C . ASP A 1 101 ? -0.283 -11.593 16.595 1.00 92.50 101 ASP A C 1
ATOM 721 O O . ASP A 1 101 ? -0.957 -11.682 17.628 1.00 92.50 101 ASP A O 1
ATOM 725 N N . LEU A 1 102 ? -0.833 -11.820 15.396 1.00 91.94 102 LEU A N 1
ATOM 726 C CA . LEU A 1 102 ? -2.285 -11.959 15.205 1.00 91.94 102 LEU A CA 1
ATOM 727 C C . LEU A 1 102 ? -2.885 -13.239 15.807 1.00 91.94 102 LEU A C 1
ATOM 729 O O . LEU A 1 102 ? -4.006 -13.201 16.321 1.00 91.94 102 LEU A O 1
ATOM 733 N N . LEU A 1 103 ? -2.158 -14.361 15.790 1.00 92.62 103 LEU A N 1
ATOM 734 C CA . LEU A 1 103 ? -2.615 -15.613 16.408 1.00 92.62 103 LEU A CA 1
ATOM 735 C C . LEU A 1 103 ? -2.722 -15.486 17.941 1.00 92.62 103 LEU A C 1
ATOM 737 O O . LEU A 1 103 ? -3.809 -15.725 18.476 1.00 92.62 103 LEU A O 1
ATOM 741 N N . PRO A 1 104 ? -1.673 -15.045 18.668 1.00 94.88 104 PRO A N 1
ATOM 742 C CA . PRO A 1 104 ? -1.797 -14.711 20.085 1.00 94.88 104 PRO A CA 1
ATOM 743 C C . PRO A 1 104 ? -2.891 -13.676 20.375 1.00 94.88 104 PRO A C 1
ATOM 745 O O . PRO A 1 104 ? -3.652 -13.849 21.329 1.00 94.88 104 PRO A O 1
ATOM 748 N N . ALA A 1 105 ? -3.013 -12.631 19.545 1.00 96.25 105 ALA A N 1
ATOM 749 C CA . ALA A 1 105 ? -4.050 -11.614 19.712 1.00 96.25 105 ALA A CA 1
ATOM 750 C C . ALA A 1 105 ? -5.455 -12.230 19.645 1.00 96.25 105 ALA A C 1
ATOM 752 O O . ALA A 1 105 ? -6.297 -11.954 20.500 1.00 96.25 105 ALA A O 1
ATOM 753 N N . ARG A 1 106 ? -5.695 -13.127 18.679 1.00 96.12 106 ARG A N 1
ATOM 754 C CA . ARG A 1 106 ? -6.957 -13.865 18.546 1.00 96.12 106 ARG A CA 1
ATOM 755 C C . ARG A 1 106 ? -7.279 -14.662 19.805 1.00 96.12 106 ARG A C 1
ATOM 757 O O . ARG A 1 106 ? -8.402 -14.580 20.298 1.00 96.12 106 ARG A O 1
ATOM 764 N N . THR A 1 107 ? -6.308 -15.399 20.338 1.00 97.06 107 THR A N 1
ATOM 765 C CA . THR A 1 107 ? -6.480 -16.181 21.571 1.00 97.06 107 THR A CA 1
ATOM 766 C C . THR A 1 107 ? -6.849 -15.288 22.754 1.00 97.06 107 THR A C 1
ATOM 768 O O . THR A 1 107 ? -7.762 -15.614 23.511 1.00 97.06 107 THR A O 1
ATOM 771 N N . ALA A 1 108 ? -6.199 -14.130 22.890 1.00 97.50 108 ALA A N 1
ATOM 772 C CA . ALA A 1 108 ? -6.514 -13.165 23.939 1.00 97.50 108 ALA A CA 1
ATOM 773 C C . ALA A 1 108 ? -7.941 -12.598 23.804 1.00 97.50 108 ALA A C 1
ATOM 775 O O . ALA A 1 108 ? -8.662 -12.501 24.797 1.00 97.50 108 ALA A O 1
ATOM 776 N N . PHE A 1 109 ? -8.393 -12.290 22.583 1.00 97.56 109 PHE A N 1
ATOM 777 C CA . PHE A 1 109 ? -9.759 -11.809 22.355 1.00 97.56 109 PHE A CA 1
ATOM 778 C C . PHE A 1 109 ? -10.827 -12.888 22.559 1.00 97.56 109 PHE A C 1
ATOM 780 O O . PHE A 1 109 ? -11.892 -12.578 23.085 1.00 97.56 109 PHE A O 1
ATOM 787 N N . LEU A 1 110 ? -10.552 -14.149 22.209 1.00 97.75 110 LEU A N 1
ATOM 788 C CA . LEU A 1 110 ? -11.443 -15.270 22.533 1.00 97.75 110 LEU A CA 1
ATOM 789 C C . LEU A 1 110 ? -11.566 -15.453 24.050 1.00 97.75 110 LEU A C 1
ATOM 791 O O . LEU A 1 110 ? -12.672 -15.589 24.565 1.00 97.75 110 LEU A O 1
ATOM 795 N N . LYS A 1 111 ? -10.452 -15.350 24.783 1.00 96.81 111 LYS A N 1
ATOM 796 C CA . LYS A 1 111 ? -10.457 -15.381 26.252 1.00 96.81 111 LYS A CA 1
ATOM 797 C C . LYS A 1 111 ? -11.288 -14.234 26.843 1.00 96.81 111 LYS A C 1
ATOM 799 O O . LYS A 1 111 ? -12.102 -14.460 27.736 1.00 96.81 111 LYS A O 1
ATOM 804 N N . ALA A 1 112 ? -11.137 -13.017 26.314 1.00 96.75 112 ALA A N 1
ATOM 805 C CA . ALA A 1 112 ? -11.945 -11.865 26.720 1.00 96.75 112 ALA A CA 1
ATOM 806 C C . ALA A 1 112 ? -13.442 -12.058 26.415 1.00 96.75 112 ALA A C 1
ATOM 808 O O . ALA A 1 112 ? -14.298 -11.684 27.223 1.00 96.75 112 ALA A O 1
ATOM 809 N N . LEU A 1 113 ? -13.771 -12.668 25.272 1.00 96.88 113 LEU A N 1
ATOM 810 C CA . LEU A 1 113 ? -15.142 -13.009 24.901 1.00 96.88 113 LEU A CA 1
ATOM 811 C C . LEU A 1 113 ? -15.751 -14.002 25.898 1.00 96.88 113 LEU A C 1
ATOM 813 O O . LEU A 1 113 ? -16.839 -13.763 26.415 1.00 96.88 113 LEU A O 1
ATOM 817 N N . ASP A 1 114 ? -15.029 -15.067 26.233 1.00 96.31 114 ASP A N 1
ATOM 818 C CA . ASP A 1 114 ? -15.500 -16.071 27.186 1.00 96.31 114 ASP A CA 1
ATOM 819 C C . ASP A 1 114 ? -15.718 -15.482 28.584 1.00 96.31 114 ASP A C 1
ATOM 821 O O . ASP A 1 114 ? -16.744 -15.748 29.214 1.00 96.31 114 ASP A O 1
ATOM 825 N N . PHE A 1 115 ? -14.801 -14.639 29.064 1.00 95.38 115 PHE A N 1
ATOM 826 C CA . PHE A 1 115 ? -14.969 -13.947 30.343 1.00 95.38 115 PHE A CA 1
ATOM 827 C C . PHE A 1 115 ? -16.154 -12.984 30.332 1.00 95.38 115 PHE A C 1
ATOM 829 O O . PHE A 1 115 ? -16.995 -13.040 31.226 1.00 95.38 115 PHE A O 1
ATOM 836 N N . SER A 1 116 ? -16.278 -12.144 29.302 1.00 95.06 116 SER A N 1
ATOM 837 C CA . SER A 1 116 ? -17.388 -11.187 29.207 1.00 95.06 116 SER A CA 1
ATOM 838 C C . SER A 1 116 ? -18.759 -11.865 29.150 1.00 95.06 116 SER A C 1
ATOM 840 O O . SER A 1 116 ? -19.680 -11.389 29.817 1.00 95.06 116 SER A O 1
ATOM 842 N N . ARG A 1 117 ? -18.877 -13.015 28.473 1.00 94.62 117 ARG A N 1
ATOM 843 C CA . ARG A 1 117 ? -20.093 -13.845 28.482 1.00 94.62 117 ARG A CA 1
ATOM 844 C C . ARG A 1 117 ? -20.402 -14.406 29.868 1.00 94.62 117 ARG A C 1
ATOM 846 O O . ARG A 1 117 ? -21.532 -14.285 30.329 1.00 94.62 117 ARG A O 1
ATOM 853 N N . ARG A 1 118 ? -19.407 -14.982 30.556 1.00 94.06 118 ARG A N 1
ATOM 854 C CA . ARG A 1 118 ? -19.582 -15.536 31.916 1.00 94.06 118 ARG A CA 1
ATOM 855 C C . ARG A 1 118 ? -20.005 -14.473 32.928 1.00 94.06 118 ARG A C 1
ATOM 857 O O . ARG A 1 118 ? -20.794 -14.766 33.818 1.00 94.06 118 ARG A O 1
ATOM 864 N N . CYS A 1 119 ? -19.505 -13.250 32.778 1.00 91.12 119 CYS A N 1
ATOM 865 C CA . CYS A 1 119 ? -19.862 -12.118 33.630 1.00 91.12 119 CYS A CA 1
ATOM 866 C C . CYS A 1 119 ? -21.154 -11.401 33.196 1.00 91.12 119 CYS A C 1
ATOM 868 O O . CYS A 1 119 ? -21.543 -10.436 33.849 1.00 91.12 119 CYS A O 1
ATOM 870 N N . GLY A 1 120 ? -21.786 -11.794 32.082 1.00 90.38 120 GLY A N 1
ATOM 871 C CA . GLY A 1 120 ? -22.960 -11.106 31.532 1.00 90.38 120 GLY A CA 1
ATOM 872 C C . GLY A 1 120 ? -22.694 -9.661 31.082 1.00 90.38 120 GLY A C 1
ATOM 873 O O . GLY A 1 120 ? -23.622 -8.860 30.987 1.00 90.38 120 GLY A O 1
ATOM 874 N N . ASN A 1 121 ? -21.435 -9.290 30.819 1.00 92.12 121 ASN A N 1
ATOM 875 C CA . ASN A 1 121 ? -21.069 -7.932 30.423 1.00 92.12 121 ASN A CA 1
ATOM 876 C C . ASN A 1 121 ? -21.241 -7.761 28.906 1.00 92.12 121 ASN A C 1
ATOM 878 O O . ASN A 1 121 ? -20.325 -8.025 28.117 1.00 92.12 121 ASN A O 1
ATOM 882 N N . ILE A 1 122 ? -22.432 -7.323 28.497 1.00 92.88 122 ILE A N 1
ATOM 883 C CA . ILE A 1 122 ? -22.805 -7.168 27.086 1.00 92.88 122 ILE A CA 1
ATOM 884 C C . ILE A 1 122 ? -21.907 -6.164 26.337 1.00 92.88 122 ILE A C 1
ATOM 886 O O . ILE A 1 122 ? -21.418 -6.521 25.259 1.00 92.88 122 ILE A O 1
ATOM 890 N N . PRO A 1 123 ? -21.585 -4.963 26.870 1.00 91.31 123 PRO A N 1
ATOM 891 C CA . PRO A 1 123 ? -20.668 -4.039 26.199 1.00 91.31 123 PRO A CA 1
ATOM 892 C C . PRO A 1 123 ? -19.300 -4.656 25.894 1.00 91.31 123 PRO A C 1
ATOM 894 O O . PRO A 1 123 ? -18.793 -4.523 24.779 1.00 91.31 123 PRO A O 1
ATOM 897 N N . LYS A 1 124 ? -18.714 -5.383 26.854 1.00 92.38 124 LYS A N 1
ATOM 898 C CA . LYS A 1 124 ? -17.421 -6.051 26.654 1.00 92.38 124 LYS A CA 1
ATOM 899 C C . LYS A 1 124 ? -17.521 -7.268 25.734 1.00 92.38 124 LYS A C 1
ATOM 901 O O . LYS A 1 124 ? -16.580 -7.529 24.990 1.00 92.38 124 LYS A O 1
ATOM 906 N N . THR A 1 125 ? -18.658 -7.963 25.719 1.00 94.56 125 THR A N 1
ATOM 907 C CA . THR A 1 125 ? -18.939 -9.037 24.748 1.00 94.56 125 THR A CA 1
ATOM 908 C C . THR A 1 125 ? -18.904 -8.482 23.324 1.00 94.56 125 THR A C 1
ATOM 910 O O . THR A 1 125 ? -18.181 -8.997 22.469 1.00 94.56 125 THR A O 1
ATOM 913 N N . MET A 1 126 ? -19.600 -7.366 23.079 1.00 94.19 126 MET A N 1
ATOM 914 C CA . MET A 1 126 ? -19.570 -6.681 21.783 1.00 94.19 126 MET A CA 1
ATOM 915 C C . MET A 1 126 ? -18.176 -6.155 21.429 1.00 94.19 126 MET A C 1
ATOM 917 O O . MET A 1 126 ? -17.786 -6.219 20.263 1.00 94.19 126 MET A O 1
ATOM 921 N N . GLU A 1 127 ? -17.417 -5.639 22.401 1.00 93.06 127 GLU A N 1
ATOM 922 C CA . GLU A 1 127 ? -16.040 -5.171 22.191 1.00 93.06 127 GLU A CA 1
ATOM 923 C C . GLU A 1 127 ? -15.122 -6.331 21.764 1.00 93.06 127 GLU A C 1
ATOM 925 O O . GLU A 1 127 ? -14.430 -6.213 20.753 1.00 93.06 127 GLU A O 1
ATOM 930 N N . SER A 1 128 ? -15.178 -7.478 22.450 1.00 95.44 128 SER A N 1
ATOM 931 C CA . SER A 1 128 ? -14.417 -8.688 22.099 1.00 95.44 128 SER A CA 1
ATOM 932 C C . SER A 1 128 ? -14.776 -9.219 20.706 1.00 95.44 128 SER A C 1
ATOM 934 O O . SER A 1 128 ? -13.884 -9.434 19.882 1.00 95.44 128 SER A O 1
ATOM 936 N N . LEU A 1 129 ? -16.074 -9.346 20.394 1.00 95.75 129 LEU A N 1
ATOM 937 C CA . LEU A 1 129 ? -16.549 -9.736 19.057 1.00 95.75 129 LEU A CA 1
ATOM 938 C C . LEU A 1 129 ? -16.068 -8.768 17.974 1.00 95.75 129 LEU A C 1
ATOM 940 O O . LEU A 1 129 ? -15.653 -9.188 16.897 1.00 95.75 129 LEU A O 1
ATOM 944 N N . SER A 1 130 ? -16.057 -7.470 18.274 1.00 93.38 130 SER A N 1
ATOM 945 C CA . SER A 1 130 ? -15.594 -6.438 17.346 1.00 93.38 130 SER A CA 1
ATOM 946 C C . SER A 1 130 ? -14.102 -6.571 17.006 1.00 93.38 130 SER A C 1
ATOM 948 O O . SER A 1 130 ? -13.715 -6.298 15.868 1.00 93.38 130 SER A O 1
ATOM 950 N N . PHE A 1 131 ? -13.257 -7.006 17.949 1.00 94.25 131 PHE A N 1
ATOM 951 C CA . PHE A 1 131 ? -11.840 -7.283 17.677 1.00 94.25 131 PHE A CA 1
ATOM 952 C C . PHE A 1 131 ? -11.631 -8.573 16.882 1.00 94.25 131 PHE A C 1
ATOM 954 O O . PHE A 1 131 ? -10.829 -8.574 15.948 1.00 94.25 131 PHE A O 1
ATOM 961 N N . LEU A 1 132 ? -12.371 -9.641 17.195 1.00 96.19 132 LEU A N 1
ATOM 962 C CA . LEU A 1 132 ? -12.328 -10.892 16.424 1.00 96.19 132 LEU A CA 1
ATOM 963 C C . LEU A 1 132 ? -12.761 -10.671 14.974 1.00 96.19 132 LEU A C 1
ATOM 965 O O . LEU A 1 132 ? -12.099 -11.124 14.043 1.00 96.19 132 LEU A O 1
ATOM 969 N N . LEU A 1 133 ? -13.823 -9.893 14.785 1.00 94.81 133 LEU A N 1
ATOM 970 C CA . LEU A 1 133 ? -14.303 -9.496 13.472 1.00 94.81 133 LEU A CA 1
ATOM 971 C C . LEU A 1 133 ? -13.256 -8.660 12.710 1.00 94.81 133 LEU A C 1
ATOM 973 O O . LEU A 1 133 ? -13.049 -8.868 11.516 1.00 94.81 133 LEU A O 1
ATOM 977 N N . ARG A 1 134 ? -12.548 -7.748 13.390 1.00 91.81 134 ARG A N 1
ATOM 978 C CA . ARG A 1 134 ? -11.449 -6.977 12.786 1.00 91.81 134 ARG A CA 1
ATOM 979 C C . ARG A 1 134 ? -10.265 -7.862 12.381 1.00 91.81 134 ARG A C 1
ATOM 981 O O . ARG A 1 134 ? -9.707 -7.639 11.313 1.00 91.81 134 ARG A O 1
ATOM 988 N N . LEU A 1 135 ? -9.893 -8.849 13.198 1.00 93.62 135 LEU A N 1
ATOM 989 C CA . LEU A 1 135 ? -8.853 -9.826 12.854 1.00 93.62 135 LEU A CA 1
ATOM 990 C C . LEU A 1 135 ? -9.239 -10.652 11.624 1.00 93.62 135 LEU A C 1
ATOM 992 O O . LEU A 1 135 ? -8.428 -10.813 10.718 1.00 93.62 135 LEU A O 1
ATOM 996 N N . ALA A 1 136 ? -10.484 -11.133 11.573 1.00 94.25 136 ALA A N 1
ATOM 997 C CA . ALA A 1 136 ? -10.998 -11.863 10.419 1.00 94.25 136 ALA A CA 1
ATOM 998 C C . ALA A 1 136 ? -10.973 -11.003 9.143 1.00 94.25 136 ALA A C 1
ATOM 1000 O O . ALA A 1 136 ? -10.626 -11.499 8.074 1.00 94.25 136 ALA A O 1
ATOM 1001 N N . ALA A 1 137 ? -11.274 -9.706 9.266 1.00 92.81 137 ALA A N 1
ATOM 1002 C CA . ALA A 1 137 ? -11.186 -8.758 8.160 1.00 92.81 137 ALA A CA 1
ATOM 1003 C C . ALA A 1 137 ? -9.744 -8.516 7.677 1.00 92.81 137 ALA A C 1
ATOM 1005 O O . ALA A 1 137 ? -9.524 -8.473 6.473 1.00 92.81 137 ALA A O 1
ATOM 1006 N N . GLU A 1 138 ? -8.761 -8.414 8.577 1.00 91.38 138 GLU A N 1
ATOM 1007 C CA . GLU A 1 138 ? -7.339 -8.289 8.200 1.00 91.38 138 GLU A CA 1
ATOM 1008 C C . GLU A 1 138 ? -6.823 -9.541 7.472 1.00 91.38 138 GLU A C 1
ATOM 1010 O O . GLU A 1 138 ? -6.074 -9.445 6.496 1.00 91.38 138 GLU A O 1
ATOM 1015 N N . ALA A 1 139 ? -7.282 -10.715 7.912 1.00 92.56 139 ALA A N 1
ATOM 1016 C CA . ALA A 1 139 ? -6.978 -11.999 7.289 1.00 92.56 139 ALA A CA 1
ATOM 1017 C C . ALA A 1 139 ? -7.776 -12.263 5.998 1.00 92.56 139 ALA A C 1
ATOM 1019 O O . ALA A 1 139 ? -7.531 -13.267 5.332 1.00 92.56 139 ALA A O 1
ATOM 1020 N N . LEU A 1 140 ? -8.731 -11.390 5.646 1.00 92.06 140 LEU A N 1
ATOM 1021 C CA . LEU A 1 140 ? -9.686 -11.591 4.549 1.00 92.06 140 LEU A CA 1
ATOM 1022 C C . LEU A 1 140 ? -10.411 -12.955 4.626 1.00 92.06 140 LEU A C 1
ATOM 1024 O O . LEU A 1 140 ? -10.724 -13.567 3.606 1.00 92.06 140 LEU A O 1
ATOM 1028 N N . ASP A 1 141 ? -10.689 -13.440 5.842 1.00 94.50 141 ASP A N 1
ATOM 1029 C CA . ASP A 1 141 ? -11.385 -14.709 6.076 1.00 94.50 141 ASP A CA 1
ATOM 1030 C C . ASP A 1 141 ? -12.903 -14.489 6.076 1.00 94.50 141 ASP A C 1
ATOM 1032 O O . ASP A 1 141 ? -13.514 -14.172 7.100 1.00 94.50 141 ASP A O 1
ATOM 1036 N N . GLU A 1 142 ? -13.524 -14.668 4.909 1.00 93.75 142 GLU A N 1
ATOM 1037 C CA . GLU A 1 142 ? -14.964 -14.460 4.710 1.00 93.75 142 GLU A CA 1
ATOM 1038 C C . GLU A 1 142 ? -15.837 -15.317 5.635 1.00 93.75 142 GLU A C 1
ATOM 1040 O O . GLU A 1 142 ? -16.891 -14.860 6.085 1.00 93.75 142 GLU A O 1
ATOM 1045 N N . LYS A 1 143 ? -15.399 -16.539 5.969 1.00 95.94 143 LYS A N 1
ATOM 1046 C CA . LYS A 1 143 ? -16.165 -17.441 6.839 1.00 95.94 143 LYS A CA 1
ATOM 1047 C C . LYS A 1 143 ? -16.203 -16.904 8.262 1.00 95.94 143 LYS A C 1
ATOM 1049 O O . LYS A 1 143 ? -17.273 -16.827 8.863 1.00 95.94 143 LYS A O 1
ATOM 1054 N N . GLN A 1 144 ? -15.048 -16.501 8.787 1.00 95.25 144 GLN A N 1
ATOM 1055 C CA . GLN A 1 144 ? -14.975 -15.906 10.118 1.00 95.25 144 GLN A CA 1
ATOM 1056 C C . GLN A 1 144 ? -15.637 -14.529 10.174 1.00 95.25 144 GLN A C 1
ATOM 1058 O O . GLN A 1 144 ? -16.281 -14.217 11.173 1.00 95.25 144 GLN A O 1
ATOM 1063 N N . ILE A 1 145 ? -15.529 -13.717 9.115 1.00 95.31 145 ILE A N 1
ATOM 1064 C CA . ILE A 1 145 ? -16.260 -12.446 9.026 1.00 95.31 145 ILE A CA 1
ATOM 1065 C C . ILE A 1 145 ? -17.762 -12.704 9.174 1.00 95.31 145 ILE A C 1
ATOM 1067 O O . ILE A 1 145 ? -18.394 -12.090 10.029 1.00 95.31 145 ILE A O 1
ATOM 1071 N N . ALA A 1 146 ? -18.321 -13.636 8.395 1.00 95.31 146 ALA A N 1
ATOM 1072 C CA . ALA A 1 146 ? -19.744 -13.961 8.448 1.00 95.31 146 ALA A CA 1
ATOM 1073 C C . ALA A 1 146 ? -20.168 -14.488 9.828 1.00 95.31 146 ALA A C 1
ATOM 1075 O O . ALA A 1 146 ? -21.193 -14.059 10.357 1.00 95.31 146 ALA A O 1
ATOM 1076 N N . GLN A 1 147 ? -19.363 -15.368 10.434 1.00 96.50 147 GLN A N 1
ATOM 1077 C CA . GLN A 1 147 ? -19.610 -15.902 11.774 1.00 96.50 147 GLN A CA 1
ATOM 1078 C C . GLN A 1 147 ? -19.676 -14.788 12.827 1.00 96.50 147 GLN A C 1
ATOM 1080 O O . GLN A 1 147 ? -20.680 -14.655 13.529 1.00 96.50 147 GLN A O 1
ATOM 1085 N N . TRP A 1 148 ? -18.618 -13.979 12.940 1.00 96.31 148 TRP A N 1
ATOM 1086 C CA . TRP A 1 148 ? -18.534 -12.949 13.974 1.00 96.31 148 TRP A CA 1
ATOM 1087 C C . TRP A 1 148 ? -19.493 -11.787 13.716 1.00 96.31 148 TRP A C 1
ATOM 1089 O O . TRP A 1 148 ? -20.008 -11.205 14.668 1.00 96.31 148 TRP A O 1
ATOM 1099 N N . GLU A 1 149 ? -19.781 -11.456 12.454 1.00 95.00 149 GLU A N 1
ATOM 1100 C CA . GLU A 1 149 ? -20.789 -10.449 12.116 1.00 95.00 149 GLU A CA 1
ATOM 1101 C C . GLU A 1 149 ? -22.201 -10.917 12.490 1.00 95.00 149 GLU A C 1
ATOM 1103 O O . GLU A 1 149 ? -22.963 -10.122 13.045 1.00 95.00 149 GLU A O 1
ATOM 1108 N N . ALA A 1 150 ? -22.556 -12.180 12.227 1.00 95.75 150 ALA A N 1
ATOM 1109 C CA . ALA A 1 150 ? -23.856 -12.735 12.605 1.00 95.75 150 ALA A CA 1
ATOM 1110 C C . ALA A 1 150 ? -24.057 -12.702 14.125 1.00 95.75 150 ALA A C 1
ATOM 1112 O O . ALA A 1 150 ? -25.068 -12.181 14.599 1.00 95.75 150 ALA A O 1
ATOM 1113 N N . GLU A 1 151 ? -23.065 -13.172 14.883 1.00 95.94 151 GLU A N 1
ATOM 1114 C CA . GLU A 1 151 ? -23.127 -13.173 16.343 1.00 95.94 151 GLU A CA 1
ATOM 1115 C C . GLU A 1 151 ? -23.193 -11.748 16.914 1.00 95.94 151 GLU A C 1
ATOM 1117 O O . GLU A 1 151 ? -24.028 -11.441 17.765 1.00 95.94 151 GLU A O 1
ATOM 1122 N N . LEU A 1 152 ? -22.368 -10.834 16.395 1.00 94.62 152 LEU A N 1
ATOM 1123 C CA . LEU A 1 152 ? -22.392 -9.437 16.815 1.00 94.62 152 LEU A CA 1
ATOM 1124 C C . LEU A 1 152 ? -23.754 -8.789 16.538 1.00 94.62 152 LEU A C 1
ATOM 1126 O O . LEU A 1 152 ? -24.283 -8.084 17.394 1.00 94.62 152 LEU A O 1
ATOM 1130 N N . ASN A 1 153 ? -24.345 -9.039 15.367 1.00 94.44 153 ASN A N 1
ATOM 1131 C CA . ASN A 1 153 ? -25.669 -8.522 15.022 1.00 94.44 153 ASN A CA 1
ATOM 1132 C C . ASN A 1 153 ? -26.759 -9.060 15.948 1.00 94.44 153 ASN A C 1
ATOM 1134 O O . ASN A 1 153 ? -27.644 -8.294 16.329 1.00 94.44 153 ASN A O 1
ATOM 1138 N N . GLN A 1 154 ? -26.679 -10.338 16.322 1.00 95.12 154 GLN A N 1
ATOM 1139 C CA . GLN A 1 154 ? -27.605 -10.942 17.270 1.00 95.12 154 GLN A CA 1
ATOM 1140 C C . GLN A 1 154 ? -27.536 -10.220 18.622 1.00 95.12 154 GLN A C 1
ATOM 1142 O O . GLN A 1 154 ? -28.541 -9.653 19.054 1.00 95.12 154 GLN A O 1
ATOM 1147 N N . VAL A 1 155 ? -26.343 -10.116 19.220 1.00 94.25 155 VAL A N 1
ATOM 1148 C CA . VAL A 1 155 ? -26.147 -9.445 20.520 1.00 94.25 155 VAL A CA 1
ATOM 1149 C C . VAL A 1 155 ? -26.610 -7.983 20.473 1.00 94.25 155 VAL A C 1
ATOM 1151 O O . VAL A 1 155 ? -27.253 -7.505 21.409 1.00 94.25 155 VAL A O 1
ATOM 1154 N N . MET A 1 156 ? -26.337 -7.276 19.370 1.00 92.62 156 MET A N 1
ATOM 1155 C CA . MET A 1 156 ? -26.795 -5.898 19.157 1.00 92.62 156 MET A CA 1
ATOM 1156 C C . MET A 1 156 ? -28.323 -5.782 19.072 1.00 92.62 156 MET A C 1
ATOM 1158 O O . MET A 1 156 ? -28.882 -4.793 19.545 1.00 92.62 156 MET A O 1
ATOM 1162 N N . SER A 1 157 ? -28.992 -6.749 18.436 1.00 93.44 157 SER A N 1
ATOM 1163 C CA . SER A 1 157 ? -30.451 -6.747 18.273 1.00 93.44 157 SER A CA 1
ATOM 1164 C C . SER A 1 157 ? -31.186 -7.056 19.576 1.00 93.44 157 SER A C 1
ATOM 1166 O O . SER A 1 157 ? -32.219 -6.451 19.849 1.00 93.44 157 SER A O 1
ATOM 1168 N N . GLU A 1 158 ? -30.613 -7.931 20.402 1.00 94.31 158 GLU A N 1
ATOM 1169 C CA . GLU A 1 158 ? -31.146 -8.302 21.714 1.00 94.31 158 GLU A CA 1
ATOM 1170 C C . GLU A 1 158 ? -30.920 -7.194 22.758 1.00 94.31 158 GLU A C 1
ATOM 1172 O O . GLU A 1 158 ? -31.699 -7.063 23.698 1.00 94.31 158 GLU A O 1
ATOM 1177 N N . ASN A 1 159 ? -29.887 -6.356 22.583 1.00 92.69 159 ASN A N 1
ATOM 1178 C CA . ASN A 1 159 ? -29.467 -5.356 23.574 1.00 92.69 159 ASN A CA 1
ATOM 1179 C C . ASN A 1 159 ? -29.303 -3.935 22.985 1.00 92.69 159 ASN A C 1
ATOM 1181 O O . ASN A 1 159 ? -28.230 -3.330 23.104 1.00 92.69 159 ASN A O 1
ATOM 1185 N N . PRO A 1 160 ? -30.349 -3.343 22.376 1.00 89.19 160 PRO A N 1
ATOM 1186 C CA . PRO A 1 160 ? -30.239 -2.069 21.661 1.00 89.19 160 PRO A CA 1
ATOM 1187 C C . PRO A 1 160 ? -29.897 -0.870 22.561 1.00 89.19 160 PRO A C 1
ATOM 1189 O O . PRO A 1 160 ? -29.353 0.120 22.075 1.00 89.19 160 PRO A O 1
ATOM 1192 N N . SER A 1 161 ? -30.191 -0.939 23.863 1.00 87.81 161 SER A N 1
ATOM 1193 C CA . SER A 1 161 ? -29.883 0.122 24.834 1.00 87.81 161 SER A CA 1
ATOM 1194 C C . SER A 1 161 ? -28.425 0.132 25.304 1.00 87.81 161 SER A C 1
ATOM 1196 O O . SER A 1 161 ? -27.991 1.123 25.882 1.00 87.81 161 SER A O 1
ATOM 1198 N N . GLN A 1 162 ? -27.664 -0.939 25.056 1.00 85.25 162 GLN A N 1
ATOM 1199 C CA . GLN A 1 162 ? -26.281 -1.099 25.530 1.00 85.25 162 GLN A CA 1
ATOM 1200 C C . GLN A 1 162 ? -25.246 -1.008 24.398 1.00 85.25 162 GLN A C 1
ATOM 1202 O O . GLN A 1 162 ? -24.089 -1.393 24.572 1.00 85.25 162 GLN A O 1
ATOM 1207 N N . LEU A 1 163 ? -25.656 -0.535 23.217 1.00 86.50 163 LEU A N 1
ATOM 1208 C CA . LEU A 1 163 ? -24.793 -0.468 22.041 1.00 86.50 163 LEU A CA 1
ATOM 1209 C C . LEU A 1 163 ? -23.587 0.441 22.280 1.00 86.50 163 LEU A C 1
ATOM 1211 O O . LEU A 1 163 ? -23.733 1.619 22.587 1.00 86.50 163 LEU A O 1
ATOM 1215 N N . SER A 1 164 ? -22.391 -0.094 22.037 1.00 85.06 164 SER A N 1
ATOM 1216 C CA . SER A 1 164 ? -21.161 0.689 22.105 1.00 85.06 164 SER A CA 1
ATOM 1217 C C . SER A 1 164 ? -20.888 1.407 20.773 1.00 85.06 164 SER A C 1
ATOM 1219 O O . SER A 1 164 ? -20.993 0.785 19.706 1.00 85.06 164 SER A O 1
ATOM 1221 N N . PRO A 1 165 ? -20.435 2.677 20.778 1.00 90.38 165 PRO A N 1
ATOM 1222 C CA . PRO A 1 165 ? -19.979 3.354 19.563 1.00 90.38 165 PRO A CA 1
ATOM 1223 C C . PRO A 1 165 ? -18.843 2.599 18.855 1.00 90.38 165 PRO A C 1
ATOM 1225 O O . PRO A 1 165 ? -18.754 2.601 17.622 1.00 90.38 165 PRO A O 1
ATOM 1228 N N . LYS A 1 166 ? -17.998 1.895 19.624 1.00 88.75 166 LYS A N 1
ATOM 1229 C CA . LYS A 1 166 ? -16.896 1.066 19.111 1.00 88.75 166 LYS A CA 1
ATOM 1230 C C . LYS A 1 166 ? -17.389 -0.063 18.209 1.00 88.75 166 LYS A C 1
ATOM 1232 O O . LYS A 1 166 ? -16.717 -0.407 17.241 1.00 88.75 166 LYS A O 1
ATOM 1237 N N . THR A 1 167 ? -18.579 -0.595 18.472 1.00 90.50 167 THR A N 1
ATOM 1238 C CA . THR A 1 167 ? -19.193 -1.628 17.636 1.00 90.50 167 THR A CA 1
ATOM 1239 C C . THR A 1 167 ? -19.469 -1.097 16.231 1.00 90.50 167 THR A C 1
ATOM 1241 O O . THR A 1 167 ? -19.085 -1.715 15.238 1.00 90.50 167 THR A O 1
ATOM 1244 N N . TRP A 1 168 ? -20.054 0.101 16.124 1.00 94.31 168 TRP A N 1
ATOM 1245 C CA . TRP A 1 168 ? -20.264 0.765 14.835 1.00 94.31 168 TRP A CA 1
ATOM 1246 C C . TRP A 1 168 ? -18.945 1.099 14.142 1.00 94.31 168 TRP A C 1
ATOM 1248 O O . TRP A 1 168 ? -18.826 0.900 12.933 1.00 94.31 168 TRP A O 1
ATOM 1258 N N . TYR A 1 169 ? -17.939 1.544 14.898 1.00 93.88 169 TYR A N 1
ATOM 1259 C CA . TYR A 1 169 ? -16.599 1.770 14.363 1.00 93.88 169 TYR A CA 1
ATOM 1260 C C . TYR A 1 169 ? -16.016 0.493 13.736 1.00 93.88 169 TYR A C 1
ATOM 1262 O O . TYR A 1 169 ? -15.580 0.524 12.585 1.00 93.88 169 TYR A O 1
ATOM 1270 N N . CYS A 1 170 ? -16.068 -0.647 14.428 1.00 91.31 170 CYS A N 1
ATOM 1271 C CA . CYS A 1 170 ? -15.535 -1.904 13.903 1.00 91.31 170 CYS A CA 1
ATOM 1272 C C . CYS A 1 170 ? -16.315 -2.420 12.689 1.00 91.31 170 CYS A C 1
ATOM 1274 O O . CYS A 1 170 ? -15.692 -2.836 11.714 1.00 91.31 170 CYS A O 1
ATOM 1276 N N . LYS A 1 171 ? -17.650 -2.301 12.663 1.00 93.94 171 LYS A N 1
ATOM 1277 C CA . LYS A 1 171 ? -18.427 -2.589 11.442 1.00 93.94 171 LYS A CA 1
ATOM 1278 C C . LYS A 1 171 ? -18.010 -1.693 10.271 1.00 93.94 171 LYS A C 1
ATOM 1280 O O . LYS A 1 171 ? -17.953 -2.153 9.131 1.00 93.94 171 LYS A O 1
ATOM 1285 N N . GLY A 1 172 ? -17.680 -0.430 10.546 1.00 95.75 172 GLY A N 1
ATOM 1286 C CA . GLY A 1 172 ? -17.097 0.486 9.565 1.00 95.75 172 GLY A CA 1
ATOM 1287 C C . GLY A 1 172 ? -15.743 0.009 9.035 1.00 95.75 172 GLY A C 1
ATOM 1288 O O . GLY A 1 172 ? -15.520 0.032 7.826 1.00 95.75 172 GLY A O 1
ATOM 1289 N N . MET A 1 173 ? -14.867 -0.484 9.916 1.00 92.44 173 MET A N 1
ATOM 1290 C CA . MET A 1 173 ? -13.570 -1.055 9.533 1.00 92.44 173 MET A CA 1
ATOM 1291 C C . MET A 1 173 ? -13.722 -2.278 8.626 1.00 92.44 173 MET A C 1
ATOM 1293 O O . MET A 1 173 ? -13.057 -2.348 7.598 1.00 92.44 173 MET A O 1
ATOM 1297 N N . VAL A 1 174 ? -14.622 -3.205 8.954 1.00 92.69 174 VAL A N 1
ATOM 1298 C CA . VAL A 1 174 ? -14.885 -4.408 8.140 1.00 92.69 174 VAL A CA 1
ATOM 1299 C C . VAL A 1 174 ? -15.383 -4.029 6.753 1.00 92.69 174 VAL A C 1
ATOM 1301 O O . VAL A 1 174 ? -14.829 -4.481 5.756 1.00 92.69 174 VAL A O 1
ATOM 1304 N N . ALA A 1 175 ? -16.369 -3.130 6.677 1.00 94.56 175 ALA A N 1
ATOM 1305 C CA . ALA A 1 175 ? -16.869 -2.635 5.399 1.00 94.56 175 ALA A CA 1
ATOM 1306 C C . ALA A 1 175 ? -15.761 -1.950 4.575 1.00 94.56 175 ALA A C 1
ATOM 1308 O O . ALA A 1 175 ? -15.739 -2.078 3.355 1.00 94.56 175 ALA A O 1
ATOM 1309 N N . ARG A 1 176 ? -14.803 -1.270 5.226 1.00 93.94 176 ARG A N 1
ATOM 1310 C CA . ARG A 1 176 ? -13.617 -0.711 4.556 1.00 93.94 176 ARG A CA 1
ATOM 1311 C C . ARG A 1 176 ? -12.707 -1.808 3.989 1.00 93.94 176 ARG A C 1
ATOM 1313 O O . ARG A 1 176 ? -12.272 -1.651 2.854 1.00 93.94 176 ARG A O 1
ATOM 1320 N N . TYR A 1 177 ? -12.422 -2.878 4.736 1.00 89.50 177 TYR A N 1
ATOM 1321 C CA . TYR A 1 177 ? -11.632 -4.017 4.234 1.00 89.50 177 TYR A CA 1
ATOM 1322 C C . TYR A 1 177 ? -12.313 -4.724 3.057 1.00 89.50 177 TYR A C 1
ATOM 1324 O O . TYR A 1 177 ? -11.645 -5.136 2.121 1.00 89.50 177 TYR A O 1
ATOM 1332 N N . GLN A 1 178 ? -13.645 -4.778 3.058 1.00 90.31 178 GLN A N 1
ATOM 1333 C CA . GLN A 1 178 ? -14.457 -5.277 1.941 1.00 90.31 178 GLN A CA 1
ATOM 1334 C C . GLN A 1 178 ? -14.599 -4.268 0.785 1.00 90.31 178 GLN A C 1
ATOM 1336 O O . GLN A 1 178 ? -15.353 -4.505 -0.155 1.00 90.31 178 GLN A O 1
ATOM 1341 N N . HIS A 1 179 ? -13.920 -3.119 0.860 1.00 92.50 179 HIS A N 1
ATOM 1342 C CA . HIS A 1 179 ? -13.997 -2.015 -0.101 1.00 92.50 179 HIS A CA 1
ATOM 1343 C C . HIS A 1 179 ? -15.403 -1.400 -0.300 1.00 92.50 179 HIS A C 1
ATOM 1345 O O . HIS A 1 179 ? -15.612 -0.611 -1.223 1.00 92.50 179 HIS A O 1
ATOM 1351 N N . ASP A 1 180 ? -16.362 -1.656 0.600 1.00 95.62 180 ASP A N 1
ATOM 1352 C CA . ASP A 1 180 ? -17.662 -0.974 0.644 1.00 95.62 180 ASP A CA 1
ATOM 1353 C C . ASP A 1 180 ? -17.546 0.340 1.435 1.00 95.62 180 ASP A C 1
ATOM 1355 O O . ASP A 1 180 ? -17.989 0.496 2.581 1.00 95.62 180 ASP A O 1
ATOM 1359 N N . TYR A 1 181 ? -16.919 1.329 0.798 1.00 96.12 181 TYR A N 1
ATOM 1360 C CA . TYR A 1 181 ? -16.638 2.623 1.421 1.00 96.12 181 TYR A CA 1
ATOM 1361 C C . TYR A 1 181 ? -17.903 3.423 1.766 1.00 96.12 181 TYR A C 1
ATOM 1363 O O . TYR A 1 181 ? -17.872 4.275 2.658 1.00 96.12 181 TYR A O 1
ATOM 1371 N N . LEU A 1 182 ? -19.026 3.172 1.081 1.00 95.81 182 LEU A N 1
ATOM 1372 C CA . LEU A 1 182 ? -20.287 3.856 1.366 1.00 95.81 182 LEU A CA 1
ATOM 1373 C C . LEU A 1 182 ? -20.907 3.325 2.661 1.00 95.81 182 LEU A C 1
ATOM 1375 O O . LEU A 1 182 ? -21.309 4.119 3.518 1.00 95.81 182 LEU A O 1
ATOM 1379 N N . LYS A 1 183 ? -20.965 1.999 2.824 1.00 96.44 183 LYS A N 1
ATOM 1380 C CA . LYS A 1 183 ? -21.424 1.354 4.059 1.00 96.44 183 LYS A CA 1
ATOM 1381 C C . LYS A 1 183 ? -20.486 1.674 5.220 1.00 96.44 183 LYS A C 1
ATOM 1383 O O . LYS A 1 183 ? -20.967 2.062 6.285 1.00 96.44 183 LYS A O 1
ATOM 1388 N N . ALA A 1 184 ? -19.171 1.642 4.991 1.00 97.38 184 ALA A N 1
ATOM 1389 C CA . ALA A 1 184 ? -18.173 2.034 5.983 1.00 97.38 184 ALA A CA 1
ATOM 1390 C C . ALA A 1 184 ? -18.408 3.462 6.499 1.00 97.38 184 ALA A C 1
ATOM 1392 O O . ALA A 1 184 ? -18.512 3.684 7.705 1.00 97.38 184 ALA A O 1
ATOM 1393 N N . GLN A 1 185 ? -18.602 4.429 5.595 1.00 96.75 185 GLN A N 1
ATOM 1394 C CA . GLN A 1 185 ? -18.877 5.814 5.977 1.00 96.75 185 GLN A CA 1
ATOM 1395 C C . GLN A 1 185 ? -20.177 5.966 6.781 1.00 96.75 185 GLN A C 1
ATOM 1397 O O . GLN A 1 185 ? -20.214 6.740 7.739 1.00 96.75 185 GLN A O 1
ATOM 1402 N N . LYS A 1 186 ? -21.245 5.238 6.423 1.00 97.25 186 LYS A N 1
ATOM 1403 C CA . LYS A 1 186 ? -22.503 5.243 7.193 1.00 97.25 186 LYS A CA 1
ATOM 1404 C C . LYS A 1 186 ? -22.274 4.759 8.626 1.00 97.25 186 LYS A C 1
ATOM 1406 O O . LYS A 1 186 ? -22.760 5.395 9.561 1.00 97.25 186 LYS A O 1
ATOM 1411 N N . PHE A 1 187 ? -21.517 3.677 8.803 1.00 97.12 187 PHE A N 1
ATOM 1412 C CA . PHE A 1 187 ? -21.188 3.158 10.129 1.00 97.12 187 PHE A CA 1
ATOM 1413 C C . PHE A 1 187 ? -20.302 4.111 10.932 1.00 97.12 187 PHE A C 1
ATOM 1415 O O . PHE A 1 187 ? -20.608 4.364 12.095 1.00 97.12 187 PHE A O 1
ATOM 1422 N N . PHE A 1 188 ? -19.286 4.727 10.320 1.00 97.62 188 PHE A N 1
ATOM 1423 C CA . PHE A 1 188 ? -18.463 5.723 11.009 1.00 97.62 188 PHE A CA 1
ATOM 1424 C C . PHE A 1 188 ? -19.263 6.962 11.424 1.00 97.62 188 PHE A C 1
ATOM 1426 O O . PHE A 1 188 ? -19.122 7.430 12.547 1.00 97.62 188 PHE A O 1
ATOM 1433 N N . HIS A 1 189 ? -20.173 7.471 10.589 1.00 96.56 189 HIS A N 1
ATOM 1434 C CA . HIS A 1 189 ? -21.051 8.570 11.006 1.00 96.56 189 HIS A CA 1
ATOM 1435 C C . HIS A 1 189 ? -21.993 8.182 12.153 1.00 96.56 189 HIS A C 1
ATOM 1437 O O . HIS A 1 189 ? -22.310 9.029 12.989 1.00 96.56 189 HIS A O 1
ATOM 1443 N N . ARG A 1 190 ? -22.439 6.920 12.207 1.00 95.38 190 ARG A N 1
ATOM 1444 C CA . ARG A 1 190 ? -23.224 6.415 13.338 1.00 95.38 190 ARG A CA 1
ATOM 1445 C C . ARG A 1 190 ? -22.374 6.366 14.607 1.00 95.38 190 ARG A C 1
ATOM 1447 O O . ARG A 1 190 ? -22.786 6.941 15.603 1.00 95.38 190 ARG A O 1
ATOM 1454 N N . ALA A 1 191 ? -21.169 5.801 14.541 1.00 96.00 191 ALA A N 1
ATOM 1455 C CA . ALA A 1 191 ? -20.221 5.801 15.657 1.00 96.00 191 ALA A CA 1
ATOM 1456 C C . ALA A 1 191 ? -19.907 7.225 16.153 1.00 96.00 191 ALA A C 1
ATOM 1458 O O . ALA A 1 191 ? -19.963 7.484 17.348 1.00 96.00 191 ALA A O 1
ATOM 1459 N N . LEU A 1 192 ? -19.655 8.174 15.242 1.00 96.56 192 LEU A N 1
ATOM 1460 C CA . LEU A 1 192 ? -19.397 9.581 15.578 1.00 96.56 192 LEU A CA 1
ATOM 1461 C C . LEU A 1 192 ? -20.557 10.253 16.310 1.00 96.56 192 LEU A C 1
ATOM 1463 O O . LEU A 1 192 ? -20.320 11.110 17.160 1.00 96.56 192 LEU A O 1
ATOM 1467 N N . ARG A 1 193 ? -21.801 9.908 15.962 1.00 95.06 193 ARG A N 1
ATOM 1468 C CA . ARG A 1 193 ? -22.981 10.442 16.647 1.00 95.06 193 ARG A CA 1
ATOM 1469 C C . ARG A 1 193 ? -22.991 10.009 18.107 1.00 95.06 193 ARG A C 1
ATOM 1471 O O . ARG A 1 193 ? -23.165 10.868 18.964 1.00 95.06 193 ARG A O 1
ATOM 1478 N N . GLU A 1 194 ? -22.757 8.727 18.362 1.00 93.00 194 GLU A N 1
ATOM 1479 C CA . GLU A 1 194 ? -22.755 8.174 19.718 1.00 93.00 194 GLU A CA 1
ATOM 1480 C C . GLU A 1 194 ? -21.545 8.677 20.523 1.00 93.00 194 GLU A C 1
ATOM 1482 O O . GLU A 1 194 ? -21.717 9.226 21.608 1.00 93.00 194 GLU A O 1
ATOM 1487 N N . PHE A 1 195 ? -20.334 8.653 19.950 1.00 95.00 195 PHE A N 1
ATOM 1488 C CA . PHE A 1 195 ? -19.145 9.215 20.606 1.00 95.00 195 PHE A CA 1
ATOM 1489 C C . PHE A 1 195 ? -19.294 10.704 20.930 1.00 95.00 195 PHE A C 1
ATOM 1491 O O . PHE A 1 195 ? -18.775 11.166 21.937 1.00 95.00 195 PHE A O 1
ATOM 1498 N N . ARG A 1 196 ? -20.006 11.484 20.106 1.00 94.25 196 ARG A N 1
ATOM 1499 C CA . ARG A 1 196 ? -20.275 12.898 20.410 1.00 94.25 196 ARG A CA 1
ATOM 1500 C C . ARG A 1 196 ? -21.162 13.063 21.645 1.00 94.25 196 ARG A C 1
ATOM 1502 O O . ARG A 1 196 ? -21.036 14.078 22.326 1.00 94.25 196 ARG A O 1
ATOM 1509 N N . VAL A 1 197 ? -22.083 12.133 21.895 1.00 92.44 197 VAL A N 1
ATOM 1510 C CA . VAL A 1 197 ? -22.907 12.140 23.109 1.00 92.44 197 VAL A CA 1
ATOM 1511 C C . VAL A 1 197 ? -22.039 11.772 24.309 1.00 92.44 197 VAL A C 1
ATOM 1513 O O . VAL A 1 197 ? -22.003 12.548 25.259 1.00 92.44 197 VAL A O 1
ATOM 1516 N N . GLU A 1 198 ? -21.276 10.680 24.220 1.00 92.25 198 GLU A N 1
ATOM 1517 C CA . GLU A 1 198 ? -20.367 10.234 25.288 1.00 92.25 198 GLU A CA 1
ATOM 1518 C C . GLU A 1 198 ? -19.308 11.285 25.639 1.00 92.25 198 GLU A C 1
ATOM 1520 O O . GLU A 1 198 ? -19.044 11.518 26.812 1.00 92.25 198 GLU A O 1
ATOM 1525 N N . LEU A 1 199 ? -18.765 12.004 24.652 1.00 93.19 199 LEU A N 1
ATOM 1526 C CA . LEU A 1 199 ? -17.742 13.033 24.867 1.00 93.19 199 LEU A CA 1
ATOM 1527 C C . LEU A 1 199 ? -18.227 14.199 25.744 1.00 93.19 199 LEU A C 1
ATOM 1529 O O . LEU A 1 199 ? -17.414 14.893 26.350 1.00 93.19 199 LEU A O 1
ATOM 1533 N N . LYS A 1 200 ? -19.546 14.436 25.821 1.00 93.19 200 LYS A N 1
ATOM 1534 C CA . LYS A 1 200 ? -20.111 15.459 26.718 1.00 93.19 200 LYS A CA 1
ATOM 1535 C C . LYS A 1 200 ? -20.017 15.056 28.187 1.00 93.19 200 LYS A C 1
ATOM 1537 O O . LYS A 1 200 ? -19.996 15.933 29.043 1.00 93.19 200 LYS A O 1
ATOM 1542 N N . THR A 1 201 ? -20.018 13.755 28.463 1.00 92.56 201 THR A N 1
ATOM 1543 C CA . THR A 1 201 ? -20.017 13.188 29.817 1.00 92.56 201 THR A CA 1
ATOM 1544 C C . THR A 1 201 ? -18.652 12.641 30.217 1.00 92.56 201 THR A C 1
ATOM 1546 O O . THR A 1 201 ? -18.297 12.704 31.387 1.00 92.56 201 THR A O 1
ATOM 1549 N N . ASP A 1 202 ? -17.880 12.141 29.255 1.00 90.94 202 ASP A N 1
ATOM 1550 C CA . ASP A 1 202 ? -16.568 11.543 29.459 1.00 90.94 202 ASP A CA 1
ATOM 1551 C C . ASP A 1 202 ? -15.570 12.080 28.418 1.00 90.94 202 ASP A C 1
ATOM 1553 O O . ASP A 1 202 ? -15.535 11.614 27.278 1.00 90.94 202 ASP A O 1
ATOM 1557 N N . PRO A 1 203 ? -14.717 13.051 28.788 1.00 90.88 203 PRO A N 1
ATOM 1558 C CA . PRO A 1 203 ? -13.672 13.560 27.905 1.00 90.88 203 PRO A CA 1
ATOM 1559 C C . PRO A 1 203 ? -12.639 12.508 27.468 1.00 90.88 203 PRO A C 1
ATOM 1561 O O . PRO A 1 203 ? -11.922 12.737 26.491 1.00 90.88 203 PRO A O 1
ATOM 1564 N N . SER A 1 204 ? -12.539 11.363 28.156 1.00 88.94 204 SER A N 1
ATOM 1565 C CA . SER A 1 204 ? -11.542 10.328 27.855 1.00 88.94 204 SER A CA 1
ATOM 1566 C C . SER A 1 204 ? -11.757 9.668 26.486 1.00 88.94 204 SER A C 1
ATOM 1568 O O . SER A 1 204 ? -10.788 9.234 25.861 1.00 88.94 204 SER A O 1
ATOM 1570 N N . VAL A 1 205 ? -12.988 9.703 25.955 1.00 91.62 205 VAL A N 1
ATOM 1571 C CA . VAL A 1 205 ? -13.342 9.146 24.635 1.00 91.62 205 VAL A CA 1
ATOM 1572 C C . VAL A 1 205 ? -12.906 10.025 23.456 1.00 91.62 205 VAL A C 1
ATOM 1574 O O . VAL A 1 205 ? -13.172 9.696 22.296 1.00 91.62 205 VAL A O 1
ATOM 1577 N N . LEU A 1 206 ? -12.236 11.158 23.713 1.00 91.38 206 LEU A N 1
ATOM 1578 C CA . LEU A 1 206 ? -11.753 12.068 22.669 1.00 91.38 206 LEU A CA 1
ATOM 1579 C C . LEU A 1 206 ? -10.884 11.341 21.638 1.00 91.38 206 LEU A C 1
ATOM 1581 O O . LEU A 1 206 ? -11.011 11.589 20.437 1.00 91.38 206 LEU A O 1
ATOM 1585 N N . ARG A 1 207 ? -10.020 10.426 22.088 1.00 91.69 207 ARG A N 1
ATOM 1586 C CA . ARG A 1 207 ? -9.145 9.653 21.200 1.00 91.69 207 ARG A CA 1
ATOM 1587 C C . ARG A 1 207 ? -9.967 8.821 20.215 1.00 91.69 207 ARG A C 1
ATOM 1589 O O . ARG A 1 207 ? -9.737 8.905 19.013 1.00 91.69 207 ARG A O 1
ATOM 1596 N N . GLU A 1 208 ? -10.934 8.054 20.698 1.00 91.75 208 GLU A N 1
ATOM 1597 C CA . GLU A 1 208 ? -11.818 7.208 19.895 1.00 91.75 208 GLU A CA 1
ATOM 1598 C C . GLU A 1 208 ? -12.683 8.040 18.937 1.00 91.75 208 GLU A C 1
ATOM 1600 O O . GLU A 1 208 ? -12.846 7.688 17.764 1.00 91.75 208 GLU A O 1
ATOM 1605 N N . TYR A 1 209 ? -13.184 9.184 19.406 1.00 93.94 209 TYR A N 1
ATOM 1606 C CA . TYR A 1 209 ? -13.922 10.134 18.578 1.00 93.94 209 TYR A CA 1
ATOM 1607 C C . TYR A 1 209 ? -13.076 10.632 17.396 1.00 93.94 209 TYR A C 1
ATOM 1609 O O . TYR A 1 209 ? -13.531 10.623 16.247 1.00 93.94 209 TYR A O 1
ATOM 1617 N N . LEU A 1 210 ? -11.820 11.013 17.648 1.00 94.12 210 LEU A N 1
ATOM 1618 C CA . LEU A 1 210 ? -10.888 11.449 16.605 1.00 94.12 210 LEU A CA 1
ATOM 1619 C C . LEU A 1 210 ? -10.449 10.300 15.695 1.00 94.12 210 LEU A C 1
ATOM 1621 O O . LEU A 1 210 ? -10.324 10.497 14.487 1.00 94.12 210 LEU A O 1
ATOM 1625 N N . GLN A 1 211 ? -10.298 9.087 16.230 1.00 92.50 211 GLN A N 1
ATOM 1626 C CA . GLN A 1 211 ? -10.028 7.890 15.434 1.00 92.50 211 GLN A CA 1
ATOM 1627 C C . GLN A 1 211 ? -11.142 7.637 14.417 1.00 92.50 211 GLN A C 1
ATOM 1629 O O . GLN A 1 211 ? -10.883 7.250 13.275 1.00 92.50 211 GLN A O 1
ATOM 1634 N N . CYS A 1 212 ? -12.391 7.883 14.809 1.00 95.12 212 CYS A N 1
ATOM 1635 C CA . CYS A 1 212 ? -13.526 7.738 13.916 1.00 95.12 212 CYS A CA 1
ATOM 1636 C C . CYS A 1 212 ? -13.553 8.833 12.836 1.00 95.12 212 CYS A C 1
ATOM 1638 O O . CYS A 1 212 ? -13.775 8.522 11.665 1.00 95.12 212 CYS A O 1
ATOM 1640 N N . TRP A 1 213 ? -13.232 10.086 13.179 1.00 95.62 213 TRP A N 1
ATOM 1641 C CA . TRP A 1 213 ? -13.065 11.159 12.188 1.00 95.62 213 TRP A CA 1
ATOM 1642 C C . TRP A 1 213 ? -11.940 10.887 11.191 1.00 95.62 213 TRP A C 1
ATOM 1644 O O . TRP A 1 213 ? -12.126 11.092 9.991 1.00 95.62 213 TRP A O 1
ATOM 1654 N N . HIS A 1 214 ? -10.805 10.383 11.674 1.00 94.31 214 HIS A N 1
ATOM 1655 C CA . HIS A 1 214 ? -9.709 9.918 10.832 1.00 94.31 214 HIS A CA 1
ATOM 1656 C C . HIS A 1 214 ? -10.213 8.865 9.835 1.00 94.31 214 HIS A C 1
ATOM 1658 O O . HIS A 1 214 ? -10.051 9.044 8.630 1.00 94.31 214 HIS A O 1
ATOM 1664 N N . MET A 1 215 ? -10.924 7.830 10.297 1.00 95.25 215 MET A N 1
ATOM 1665 C CA . MET A 1 215 ? -11.483 6.813 9.399 1.00 95.25 215 MET A CA 1
ATOM 1666 C C . MET A 1 215 ? -12.486 7.376 8.387 1.00 95.25 215 MET A C 1
ATOM 1668 O O . MET A 1 215 ? -12.484 6.933 7.240 1.00 95.25 215 MET A O 1
ATOM 1672 N N . VAL A 1 216 ? -13.296 8.380 8.754 1.00 96.25 216 VAL A N 1
ATOM 1673 C CA . VAL A 1 216 ? -14.153 9.101 7.794 1.00 96.25 216 VAL A CA 1
ATOM 1674 C C . VAL A 1 216 ? -13.315 9.756 6.696 1.00 96.25 216 VAL A C 1
ATOM 1676 O O . VAL A 1 216 ? -13.679 9.655 5.524 1.00 96.25 216 VAL A O 1
ATOM 1679 N N . ALA A 1 217 ? -12.194 10.397 7.037 1.00 94.62 217 ALA A N 1
ATOM 1680 C CA . ALA A 1 217 ? -11.299 10.987 6.044 1.00 94.62 217 ALA A CA 1
ATOM 1681 C C . ALA A 1 217 ? -10.745 9.934 5.071 1.00 94.62 217 ALA A C 1
ATOM 1683 O O . ALA A 1 217 ? -10.772 10.163 3.856 1.00 94.62 217 ALA A O 1
ATOM 1684 N N . VAL A 1 218 ? -10.348 8.768 5.591 1.00 93.62 218 VAL A N 1
ATOM 1685 C CA . VAL A 1 218 ? -9.844 7.631 4.801 1.00 93.62 218 VAL A CA 1
ATOM 1686 C C . VAL A 1 218 ? -10.891 7.160 3.790 1.00 93.62 218 VAL A C 1
ATOM 1688 O O . VAL A 1 218 ? -10.639 7.122 2.586 1.00 93.62 218 VAL A O 1
ATOM 1691 N N . VAL A 1 219 ? -12.120 6.858 4.229 1.00 96.12 219 VAL A N 1
ATOM 1692 C CA . VAL A 1 219 ? -13.163 6.389 3.293 1.00 96.12 219 VAL A CA 1
ATOM 1693 C C . VAL A 1 219 ? -13.590 7.467 2.299 1.00 96.12 219 VAL A C 1
ATOM 1695 O O . VAL A 1 219 ? -13.874 7.154 1.146 1.00 96.12 219 VAL A O 1
ATOM 1698 N N . VAL A 1 220 ? -13.594 8.744 2.690 1.00 94.12 220 VAL A N 1
ATOM 1699 C CA . VAL A 1 220 ? -13.864 9.860 1.767 1.00 94.12 220 VAL A CA 1
ATOM 1700 C C . VAL A 1 220 ? -12.779 9.958 0.687 1.00 94.12 220 VAL A C 1
ATOM 1702 O O . VAL A 1 220 ? -13.110 10.231 -0.470 1.00 94.12 220 VAL A O 1
ATOM 1705 N N . LEU A 1 221 ? -11.511 9.696 1.026 1.00 91.88 221 LEU A N 1
ATOM 1706 C CA . LEU A 1 221 ? -10.412 9.643 0.058 1.00 91.88 221 LEU A CA 1
ATOM 1707 C C . LEU A 1 221 ? -10.610 8.503 -0.944 1.00 91.88 221 LEU A C 1
ATOM 1709 O O . LEU A 1 221 ? -10.595 8.750 -2.150 1.00 91.88 221 LEU A O 1
ATOM 1713 N N . HIS A 1 222 ? -10.867 7.283 -0.461 1.00 91.19 222 HIS A N 1
ATOM 1714 C CA . HIS A 1 222 ? -11.068 6.108 -1.320 1.00 91.19 222 HIS A CA 1
ATOM 1715 C C . HIS A 1 222 ? -12.310 6.206 -2.214 1.00 91.19 222 HIS A C 1
ATOM 1717 O O . HIS A 1 222 ? -12.337 5.636 -3.301 1.00 91.19 222 HIS A O 1
ATOM 1723 N N . ARG A 1 223 ? -13.313 7.002 -1.824 1.00 92.81 223 ARG A N 1
ATOM 1724 C CA . ARG A 1 223 ? -14.454 7.361 -2.685 1.00 92.81 223 ARG A CA 1
ATOM 1725 C C . ARG A 1 223 ? -14.115 8.374 -3.788 1.00 92.81 223 ARG A C 1
ATOM 1727 O O . ARG A 1 223 ? -14.999 8.771 -4.541 1.00 92.81 223 ARG A O 1
ATOM 1734 N N . GLY A 1 224 ? -12.869 8.838 -3.870 1.00 90.12 224 GLY A N 1
ATOM 1735 C CA . GLY A 1 224 ? -12.411 9.821 -4.852 1.00 90.12 224 GLY A CA 1
ATOM 1736 C C . GLY A 1 224 ? -12.651 11.280 -4.449 1.00 90.12 224 GLY A C 1
ATOM 1737 O O . GLY A 1 224 ? -12.263 12.189 -5.184 1.00 90.12 224 GLY A O 1
ATOM 1738 N N . CYS A 1 225 ? -13.219 11.553 -3.268 1.00 91.88 225 CYS A N 1
ATOM 1739 C CA . CYS A 1 225 ? -13.472 12.910 -2.774 1.00 91.88 225 CYS A CA 1
ATOM 1740 C C . CYS A 1 225 ? -12.215 13.540 -2.138 1.00 91.88 225 CYS A C 1
ATOM 1742 O O . CYS A 1 225 ? -12.238 14.019 -1.002 1.00 91.88 225 CYS A O 1
ATOM 1744 N N . LYS A 1 226 ? -11.118 13.577 -2.904 1.00 90.25 226 LYS A N 1
ATOM 1745 C CA . LYS A 1 226 ? -9.757 13.952 -2.475 1.00 90.25 226 LYS A CA 1
ATOM 1746 C C . LYS A 1 226 ? -9.696 15.285 -1.722 1.00 90.25 226 LYS A C 1
ATOM 1748 O O . LYS A 1 226 ? -9.193 15.337 -0.607 1.00 90.25 226 LYS A O 1
ATOM 1753 N N . ARG A 1 227 ? -10.285 16.352 -2.283 1.00 90.62 227 ARG A N 1
ATOM 1754 C CA . ARG A 1 227 ? -10.295 17.698 -1.665 1.00 90.62 227 ARG A CA 1
ATOM 1755 C C . ARG A 1 227 ? -10.968 17.713 -0.292 1.00 90.62 227 ARG A C 1
ATOM 1757 O O . ARG A 1 227 ? -10.509 18.407 0.606 1.00 90.62 227 ARG A O 1
ATOM 1764 N N . ARG A 1 228 ? -12.058 16.956 -0.136 1.00 92.69 228 ARG A N 1
ATOM 1765 C CA . ARG A 1 228 ? -12.808 16.889 1.123 1.00 92.69 228 ARG A CA 1
ATOM 1766 C C . ARG A 1 228 ? -12.041 16.111 2.186 1.00 92.69 228 ARG A C 1
ATOM 1768 O O . ARG A 1 228 ? -12.049 16.529 3.336 1.00 92.69 228 ARG A O 1
ATOM 1775 N N . SER A 1 229 ? -11.396 15.008 1.799 1.00 93.94 229 SER A N 1
ATOM 1776 C CA . SER A 1 229 ? -10.531 14.250 2.708 1.00 93.94 229 SER A CA 1
ATOM 1777 C C . S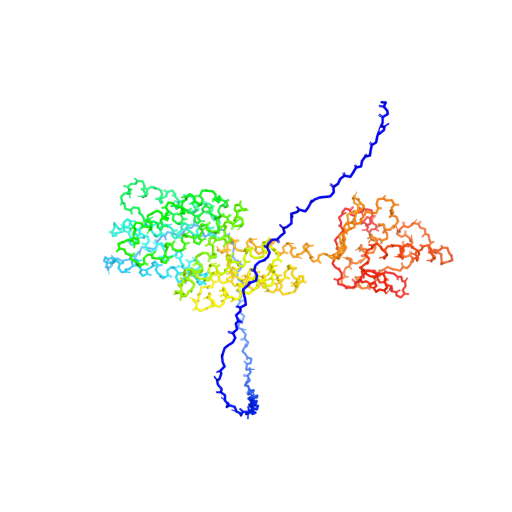ER A 1 229 ? -9.356 15.107 3.182 1.00 93.94 229 SER A C 1
ATOM 1779 O O . SER A 1 229 ? -9.190 15.286 4.384 1.00 93.94 229 SER A O 1
ATOM 1781 N N . PHE A 1 230 ? -8.646 15.756 2.252 1.00 93.25 230 PHE A N 1
ATOM 1782 C CA . PHE A 1 230 ? -7.538 16.658 2.570 1.00 93.25 230 PHE A CA 1
ATOM 1783 C C . PHE A 1 230 ? -7.945 17.759 3.558 1.00 93.25 230 PHE A C 1
ATOM 1785 O O . PHE A 1 230 ? -7.319 17.908 4.602 1.00 93.25 230 PHE A O 1
ATOM 1792 N N . TRP A 1 231 ? -9.040 18.474 3.272 1.00 95.00 231 TRP A N 1
ATOM 1793 C CA . TRP A 1 231 ? -9.559 19.516 4.162 1.00 95.00 231 TRP A CA 1
ATOM 1794 C C . TRP A 1 231 ? -9.883 18.978 5.562 1.00 95.00 231 TRP A C 1
ATOM 1796 O O . TRP A 1 231 ? -9.595 19.633 6.560 1.00 95.00 231 TRP A O 1
ATOM 1806 N N . LEU A 1 232 ? -10.470 17.780 5.652 1.00 95.31 232 LEU A N 1
ATOM 1807 C CA . LEU A 1 232 ? -10.813 17.171 6.934 1.00 95.31 232 LEU A CA 1
ATOM 1808 C C . LEU A 1 232 ? -9.555 16.829 7.745 1.00 95.31 232 LEU A C 1
ATOM 1810 O O . LEU A 1 232 ? -9.499 17.153 8.927 1.00 95.31 232 LEU A O 1
ATOM 1814 N N . ILE A 1 233 ? -8.544 16.224 7.117 1.00 95.50 233 ILE A N 1
ATOM 1815 C CA . ILE A 1 233 ? -7.277 15.869 7.778 1.00 95.50 233 ILE A CA 1
ATOM 1816 C C . ILE A 1 233 ? -6.543 17.134 8.230 1.00 95.50 233 ILE A C 1
ATOM 1818 O O . ILE A 1 233 ? -6.074 17.195 9.362 1.00 95.50 233 ILE A O 1
ATOM 1822 N N . GLU A 1 234 ? -6.495 18.166 7.385 1.00 95.00 234 GLU A N 1
ATOM 1823 C CA . GLU A 1 234 ? -5.891 19.458 7.719 1.00 95.00 234 GLU A CA 1
ATOM 1824 C C . GLU A 1 234 ? -6.569 20.096 8.938 1.00 95.00 234 GLU A C 1
ATOM 1826 O O . GLU A 1 234 ? -5.888 20.567 9.845 1.00 95.00 234 GLU A O 1
ATOM 1831 N N . LYS A 1 235 ? -7.906 20.054 9.012 1.00 95.44 235 LYS A N 1
ATOM 1832 C CA . LYS A 1 235 ? -8.647 20.552 10.179 1.00 95.44 235 LYS A CA 1
ATOM 1833 C C . LYS A 1 235 ? -8.373 19.744 11.443 1.00 95.44 235 LYS A C 1
ATOM 1835 O O . LYS A 1 235 ? -8.208 20.344 12.501 1.00 95.44 235 LYS A O 1
ATOM 1840 N N . LEU A 1 236 ? -8.302 18.417 11.340 1.00 94.75 236 LEU A N 1
ATOM 1841 C CA . LEU A 1 236 ? -7.978 17.557 12.480 1.00 94.75 236 LEU A CA 1
ATOM 1842 C C . LEU A 1 236 ? -6.559 17.827 12.995 1.00 94.75 236 LEU A C 1
ATOM 1844 O O . LEU A 1 236 ? -6.377 17.983 14.198 1.00 94.75 236 LEU A O 1
ATOM 1848 N N . LEU A 1 237 ? -5.574 17.948 12.103 1.00 95.62 237 LEU A N 1
ATOM 1849 C CA . LEU A 1 237 ? -4.196 18.270 12.480 1.00 95.62 237 LEU A CA 1
ATOM 1850 C C . LEU A 1 237 ? -4.087 19.677 13.079 1.00 95.62 237 LEU A C 1
ATOM 1852 O O . LEU A 1 237 ? -3.556 19.826 14.172 1.00 95.62 237 LEU A O 1
ATOM 1856 N N . ALA A 1 238 ? -4.673 20.694 12.444 1.00 94.94 238 ALA A N 1
ATOM 1857 C CA . ALA A 1 238 ? -4.628 22.066 12.953 1.00 94.94 238 ALA A CA 1
ATOM 1858 C C . ALA A 1 238 ? -5.187 22.197 14.381 1.00 94.94 238 ALA A C 1
ATOM 1860 O O . ALA A 1 238 ? -4.746 23.056 15.140 1.00 94.94 238 ALA A O 1
ATOM 1861 N N . GLN A 1 239 ? -6.159 21.357 14.741 1.00 92.25 239 GLN A N 1
ATOM 1862 C CA . GLN A 1 239 ? -6.793 21.393 16.052 1.00 92.25 239 GLN A CA 1
ATOM 1863 C C . GLN A 1 239 ? -6.133 20.461 17.081 1.00 92.25 239 GLN A C 1
ATOM 1865 O O . GLN A 1 239 ? -6.135 20.790 18.265 1.00 92.25 239 GLN A O 1
ATOM 1870 N N . TYR A 1 240 ? -5.592 19.312 16.659 1.00 91.44 240 TYR A N 1
ATOM 1871 C CA . TYR A 1 240 ? -5.198 18.235 17.576 1.00 91.44 240 TYR A CA 1
ATOM 1872 C C . TYR A 1 240 ? -3.758 17.726 17.411 1.00 91.44 240 TYR A C 1
ATOM 1874 O O . TYR A 1 240 ? -3.333 16.894 18.211 1.00 91.44 240 TYR A O 1
ATOM 1882 N N . GLU A 1 241 ? -2.972 18.220 16.445 1.00 93.94 241 GLU A N 1
ATOM 1883 C CA . GLU A 1 241 ? -1.584 17.766 16.233 1.00 93.94 241 GLU A CA 1
ATOM 1884 C C . GLU A 1 241 ? -0.737 17.958 17.504 1.00 93.94 241 GLU A C 1
ATOM 1886 O O . GLU A 1 241 ? -0.038 17.033 17.917 1.00 93.94 241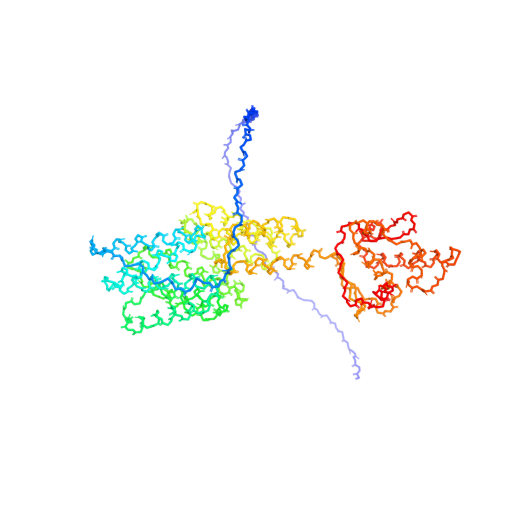 GLU A O 1
ATOM 1891 N N . SER A 1 242 ? -0.873 19.098 18.193 1.00 92.75 242 SER A N 1
ATOM 1892 C CA . SER A 1 242 ? -0.124 19.416 19.422 1.00 92.75 242 SER A CA 1
ATOM 1893 C C . SER A 1 242 ? -0.489 18.552 20.632 1.00 92.75 242 SER A C 1
ATOM 1895 O O . SER A 1 242 ? 0.314 18.436 21.554 1.00 92.75 242 SER A O 1
ATOM 1897 N N . VAL A 1 243 ? -1.669 17.922 20.631 1.00 89.94 243 VAL A N 1
ATOM 1898 C CA . VAL A 1 243 ? -2.110 17.018 21.708 1.00 89.94 243 VAL A CA 1
ATOM 1899 C C . VAL A 1 243 ? -1.336 15.695 21.660 1.00 89.94 243 VAL A C 1
ATOM 1901 O O . VAL A 1 243 ? -1.235 15.002 22.668 1.00 89.94 243 VAL A O 1
ATOM 1904 N N . ASN A 1 244 ? -0.756 15.359 20.501 1.00 88.31 244 ASN A N 1
ATOM 1905 C CA . ASN A 1 244 ? 0.070 14.172 20.283 1.00 88.31 244 ASN A CA 1
ATOM 1906 C C . ASN A 1 244 ? -0.589 12.866 20.762 1.00 88.31 244 ASN A C 1
ATOM 1908 O O . ASN A 1 244 ? -0.015 12.086 21.524 1.00 88.31 244 ASN A O 1
ATOM 1912 N N . LEU A 1 245 ? -1.833 12.642 20.329 1.00 89.50 245 LEU A N 1
ATOM 1913 C CA . LEU A 1 245 ? -2.610 11.480 20.746 1.00 89.50 245 LEU A CA 1
ATOM 1914 C C . LEU A 1 245 ? -2.080 10.203 20.086 1.00 89.50 245 LEU A C 1
ATOM 1916 O O . LEU A 1 245 ? -2.119 10.062 18.857 1.00 89.50 245 LEU A O 1
ATOM 1920 N N . ARG A 1 246 ? -1.662 9.249 20.931 1.00 88.88 246 ARG A N 1
ATOM 1921 C CA . ARG A 1 246 ? -1.209 7.916 20.512 1.00 88.88 246 ARG A CA 1
ATOM 1922 C C . ARG A 1 246 ? -2.237 7.247 19.597 1.00 88.88 246 ARG A C 1
ATOM 1924 O O . ARG A 1 246 ? -3.422 7.186 19.930 1.00 88.88 246 ARG A O 1
ATOM 1931 N N . GLY A 1 247 ? -1.777 6.726 18.463 1.00 84.25 247 GLY A N 1
ATOM 1932 C CA . GLY A 1 247 ? -2.579 6.009 17.473 1.00 84.25 247 GLY A CA 1
ATOM 1933 C C . GLY A 1 247 ? -3.408 6.906 16.548 1.00 84.25 247 GLY A C 1
ATOM 1934 O O . GLY A 1 247 ? -4.046 6.396 15.627 1.00 84.25 247 GLY A O 1
ATOM 1935 N N . ILE A 1 248 ? -3.401 8.229 16.761 1.00 91.12 248 ILE A N 1
ATOM 1936 C CA . ILE A 1 248 ? -4.162 9.196 15.956 1.00 91.12 248 ILE A CA 1
ATOM 1937 C C . ILE A 1 248 ? -3.234 9.986 15.046 1.00 91.12 248 ILE A C 1
ATOM 1939 O O . ILE A 1 248 ? -3.408 9.948 13.828 1.00 91.12 248 ILE A O 1
ATOM 1943 N N . ASN A 1 249 ? -2.233 10.665 15.614 1.00 93.31 249 ASN A N 1
ATOM 1944 C CA . ASN A 1 249 ? -1.352 11.553 14.852 1.00 93.31 249 ASN A CA 1
ATOM 1945 C C . ASN A 1 249 ? -0.630 10.806 13.728 1.00 93.31 249 ASN A C 1
ATOM 1947 O O . ASN A 1 249 ? -0.668 11.252 12.584 1.00 93.31 249 ASN A O 1
ATOM 1951 N N . GLY A 1 250 ? -0.053 9.636 14.029 1.00 95.06 250 GLY A N 1
ATOM 1952 C CA . GLY A 1 250 ? 0.587 8.790 13.021 1.00 95.06 250 GLY A CA 1
ATOM 1953 C C . GLY A 1 250 ? -0.349 8.460 11.856 1.00 95.06 250 GLY A C 1
ATOM 1954 O O . GLY A 1 250 ? 0.031 8.620 10.699 1.00 95.06 250 GLY A O 1
ATOM 1955 N N . GLY A 1 251 ? -1.603 8.095 12.149 1.00 94.38 251 GLY A N 1
ATOM 1956 C CA . GLY A 1 251 ? -2.620 7.823 11.130 1.00 94.38 251 GLY A CA 1
ATOM 1957 C C . GLY A 1 251 ? -2.945 9.050 10.275 1.00 94.38 251 GLY A C 1
ATOM 1958 O O . GLY A 1 251 ? -2.893 8.981 9.050 1.00 94.38 251 GLY A O 1
ATOM 1959 N N . LEU A 1 252 ? -3.183 10.203 10.907 1.00 95.50 252 LEU A N 1
ATOM 1960 C CA . LEU A 1 252 ? -3.438 11.462 10.197 1.00 95.50 252 LEU A CA 1
ATOM 1961 C C . LEU A 1 252 ? -2.263 11.874 9.295 1.00 95.50 252 LEU A C 1
ATOM 1963 O O . LEU A 1 252 ? -2.487 12.369 8.191 1.00 95.50 252 LEU A O 1
ATOM 1967 N N . TYR A 1 253 ? -1.021 11.645 9.729 1.00 97.25 253 TYR A N 1
ATOM 1968 C CA . TYR A 1 253 ? 0.164 11.905 8.912 1.00 97.25 253 TYR A CA 1
ATOM 1969 C C . TYR A 1 253 ? 0.234 10.988 7.685 1.00 97.25 253 TYR A C 1
ATOM 1971 O O . TYR A 1 253 ? 0.546 11.474 6.597 1.00 97.25 253 TYR A O 1
ATOM 1979 N N . VAL A 1 254 ? -0.104 9.697 7.816 1.00 96.06 254 VAL A N 1
ATOM 1980 C CA . VAL A 1 254 ? -0.193 8.783 6.661 1.00 96.06 254 VAL A CA 1
ATOM 1981 C C . VAL A 1 254 ? -1.226 9.283 5.659 1.00 96.06 254 VAL A C 1
ATOM 1983 O O . VAL A 1 254 ? -0.921 9.405 4.476 1.00 96.06 254 VAL A O 1
ATOM 1986 N N . GLU A 1 255 ? -2.425 9.637 6.111 1.00 94.38 255 GLU A N 1
ATOM 1987 C CA . GLU A 1 255 ? -3.497 10.098 5.222 1.00 94.38 255 GLU A CA 1
ATOM 1988 C C . GLU A 1 255 ? -3.178 11.442 4.547 1.00 94.38 255 GLU A C 1
ATOM 1990 O O . GLU A 1 255 ? -3.515 11.664 3.377 1.00 94.38 255 GLU A O 1
ATOM 1995 N N . MET A 1 256 ? -2.481 12.338 5.252 1.00 95.44 256 MET A N 1
ATOM 1996 C CA . MET A 1 256 ? -1.961 13.576 4.669 1.00 95.44 256 MET A CA 1
ATOM 1997 C C . MET A 1 256 ? -0.918 13.275 3.582 1.00 95.44 256 MET A C 1
ATOM 1999 O O . MET A 1 256 ? -0.988 13.841 2.487 1.00 95.44 256 MET A O 1
ATOM 2003 N N . GLY A 1 257 ? -0.004 12.336 3.846 1.00 95.69 257 GLY A N 1
ATOM 2004 C CA . GLY A 1 257 ? 0.957 11.835 2.864 1.00 95.69 257 GLY A CA 1
ATOM 2005 C C . GLY A 1 257 ? 0.270 11.236 1.634 1.00 95.69 257 GLY A C 1
ATOM 2006 O O . GLY A 1 257 ? 0.590 11.618 0.511 1.00 95.69 257 GLY A O 1
ATOM 2007 N N . MET A 1 258 ? -0.757 10.402 1.823 1.00 93.44 258 MET A N 1
ATOM 2008 C CA . MET A 1 258 ? -1.522 9.805 0.720 1.00 93.44 258 MET A CA 1
ATOM 2009 C C . MET A 1 258 ? -2.274 10.849 -0.102 1.00 93.44 258 MET A C 1
ATOM 2011 O O . MET A 1 258 ? -2.348 10.753 -1.331 1.00 93.44 258 MET A O 1
ATOM 2015 N N . SER A 1 259 ? -2.806 11.880 0.552 1.00 91.69 259 SER A N 1
ATOM 2016 C CA . SER A 1 259 ? -3.459 12.995 -0.133 1.00 91.69 259 SER A CA 1
ATOM 2017 C C . SER A 1 259 ? -2.471 13.772 -1.013 1.00 91.69 259 SER A C 1
ATOM 2019 O O . SER A 1 259 ? -2.801 14.104 -2.152 1.00 91.69 259 SER A O 1
ATOM 2021 N N . ARG A 1 260 ? -1.248 14.013 -0.525 1.00 92.06 260 ARG A N 1
ATOM 2022 C CA . ARG A 1 260 ? -0.155 14.668 -1.270 1.00 92.06 260 ARG A CA 1
ATOM 2023 C C . ARG A 1 260 ? 0.355 13.805 -2.425 1.00 92.06 260 ARG A C 1
ATOM 2025 O O . ARG A 1 260 ? 0.460 14.292 -3.548 1.00 92.06 260 ARG A O 1
ATOM 2032 N N . GLU A 1 261 ? 0.549 12.511 -2.185 1.00 92.44 261 GLU A N 1
ATOM 2033 C CA . GLU A 1 261 ? 0.921 11.524 -3.207 1.00 92.44 261 GLU A CA 1
ATOM 2034 C C . GLU A 1 261 ? -0.111 11.497 -4.341 1.00 92.44 261 GLU A C 1
ATOM 2036 O O . GLU A 1 261 ? 0.228 11.533 -5.522 1.00 92.44 261 GLU A O 1
ATOM 2041 N N . THR A 1 262 ? -1.396 11.547 -3.990 1.00 88.75 262 THR A N 1
ATOM 2042 C CA . THR A 1 262 ? -2.501 11.603 -4.952 1.00 88.75 262 THR A CA 1
ATOM 2043 C C . THR A 1 262 ? -2.486 12.879 -5.811 1.00 88.75 262 THR A C 1
ATOM 2045 O O . THR A 1 262 ? -2.994 12.873 -6.938 1.00 88.75 262 THR A O 1
ATOM 2048 N N . LEU A 1 263 ? -1.918 13.970 -5.291 1.00 88.12 263 LEU A N 1
ATOM 2049 C CA . LEU A 1 263 ? -1.680 15.227 -6.006 1.00 88.12 263 LEU A CA 1
ATOM 2050 C C . LEU A 1 263 ? -0.340 15.239 -6.765 1.00 88.12 263 LEU A C 1
ATOM 2052 O O . LEU A 1 263 ? -0.018 16.248 -7.385 1.00 88.12 263 LEU A O 1
ATOM 2056 N N . LYS A 1 264 ? 0.407 14.124 -6.762 1.00 90.62 264 LYS A N 1
ATOM 2057 C CA . LYS A 1 264 ? 1.763 13.975 -7.324 1.00 90.62 264 LYS A CA 1
ATOM 2058 C C . LYS A 1 264 ? 2.824 14.864 -6.659 1.00 90.62 264 LYS A C 1
ATOM 2060 O O . LYS A 1 264 ? 3.894 15.068 -7.222 1.00 90.62 264 LYS A O 1
ATOM 2065 N N . ASP A 1 265 ? 2.545 15.363 -5.456 1.00 94.06 265 ASP A N 1
ATOM 2066 C CA . ASP A 1 265 ? 3.509 16.054 -4.596 1.00 94.06 265 ASP A CA 1
ATOM 2067 C C . ASP A 1 265 ? 4.272 15.004 -3.773 1.00 94.06 265 ASP A C 1
ATOM 2069 O O . ASP A 1 265 ? 3.954 14.744 -2.611 1.00 94.06 265 ASP A O 1
ATOM 2073 N N . PHE A 1 266 ? 5.212 14.309 -4.424 1.00 95.12 266 PHE A N 1
ATOM 2074 C CA . PHE A 1 266 ? 5.921 13.171 -3.828 1.00 95.12 266 PHE A CA 1
ATOM 2075 C C . PHE A 1 266 ? 6.891 13.590 -2.718 1.00 95.12 266 PHE A C 1
ATOM 2077 O O . PHE A 1 266 ? 7.000 12.891 -1.711 1.00 95.12 266 PHE A O 1
ATOM 2084 N N . ASP A 1 267 ? 7.539 14.746 -2.862 1.00 94.62 267 ASP A N 1
ATOM 2085 C CA . ASP A 1 267 ? 8.443 15.282 -1.842 1.00 94.62 267 ASP A CA 1
ATOM 2086 C C . ASP A 1 267 ? 7.659 15.702 -0.594 1.00 94.62 267 ASP A C 1
ATOM 2088 O O . ASP A 1 267 ? 8.011 15.321 0.526 1.00 94.62 267 ASP A O 1
ATOM 2092 N N . GLY A 1 268 ? 6.529 16.398 -0.776 1.00 95.38 268 GLY A N 1
ATOM 2093 C CA . GLY A 1 268 ? 5.617 16.722 0.315 1.00 95.38 268 GLY A CA 1
ATOM 2094 C C . GLY A 1 268 ? 5.043 15.470 0.980 1.00 95.38 268 GLY A C 1
ATOM 2095 O O . GLY A 1 268 ? 4.988 15.400 2.209 1.00 95.38 268 GLY A O 1
ATOM 2096 N N . ALA A 1 269 ? 4.659 14.456 0.199 1.00 96.94 269 ALA A N 1
ATOM 2097 C CA . ALA A 1 269 ? 4.185 13.179 0.732 1.00 96.94 269 ALA A CA 1
ATOM 2098 C C . ALA A 1 269 ? 5.242 12.492 1.611 1.00 96.94 269 ALA A C 1
ATOM 2100 O O . ALA A 1 269 ? 4.921 12.042 2.712 1.00 96.94 269 ALA A O 1
ATOM 2101 N N . MET A 1 270 ? 6.505 12.477 1.172 1.00 96.94 270 MET A N 1
ATOM 2102 C CA . MET A 1 270 ? 7.615 11.878 1.916 1.00 96.94 270 MET A CA 1
ATOM 2103 C C . MET A 1 270 ? 7.797 12.515 3.299 1.00 96.94 270 MET A C 1
ATOM 2105 O O . MET A 1 270 ? 7.955 11.792 4.284 1.00 96.94 270 MET A O 1
ATOM 2109 N N . VAL A 1 271 ? 7.710 13.846 3.404 1.00 97.69 271 VAL A N 1
ATOM 2110 C CA . VAL A 1 271 ? 7.806 14.562 4.692 1.00 97.69 271 VAL A CA 1
ATOM 2111 C C . VAL A 1 271 ? 6.726 14.092 5.672 1.00 97.69 271 VAL A C 1
ATOM 2113 O O . VAL A 1 271 ? 7.006 13.836 6.846 1.00 97.69 271 VAL A O 1
ATOM 2116 N N . TRP A 1 272 ? 5.488 13.926 5.203 1.00 97.88 272 TRP A N 1
ATOM 2117 C CA . TRP A 1 272 ? 4.393 13.441 6.046 1.00 97.88 272 TRP A CA 1
ATOM 2118 C C . TRP A 1 272 ? 4.557 11.970 6.429 1.00 97.88 272 TRP A C 1
ATOM 2120 O O . TRP A 1 272 ? 4.346 11.615 7.589 1.00 97.88 272 TRP A O 1
ATOM 2130 N N . TYR A 1 273 ? 5.020 11.121 5.512 1.00 98.25 273 TYR A N 1
ATOM 2131 C CA . TYR A 1 273 ? 5.332 9.731 5.840 1.00 98.25 273 TYR A CA 1
ATOM 2132 C C . TYR A 1 273 ? 6.485 9.604 6.842 1.00 98.25 273 TYR A C 1
ATOM 2134 O O . TYR A 1 273 ? 6.441 8.734 7.704 1.00 98.25 273 TYR A O 1
ATOM 2142 N N . GLN A 1 274 ? 7.484 10.490 6.813 1.00 98.00 274 GLN A N 1
ATOM 2143 C CA . GLN A 1 274 ? 8.532 10.555 7.842 1.00 98.00 274 GLN A CA 1
ATOM 2144 C C . GLN A 1 274 ? 7.989 10.952 9.219 1.00 98.00 274 GLN A C 1
ATOM 2146 O O . GLN A 1 274 ? 8.373 10.346 10.220 1.00 98.00 274 GLN A O 1
ATOM 2151 N N . LYS A 1 275 ? 7.044 11.900 9.286 1.00 97.44 275 LYS A N 1
ATOM 2152 C CA . LYS A 1 275 ? 6.327 12.191 10.539 1.00 97.44 275 LYS A CA 1
ATOM 2153 C C . LYS A 1 275 ? 5.558 10.964 11.046 1.00 97.44 275 LYS A C 1
ATOM 2155 O O . LYS A 1 275 ? 5.645 10.640 12.228 1.00 97.44 275 LYS A O 1
ATOM 2160 N N . ALA A 1 276 ? 4.844 10.262 10.161 1.00 97.81 276 ALA A N 1
ATOM 2161 C CA . ALA A 1 276 ? 4.124 9.032 10.503 1.00 97.81 276 ALA A CA 1
ATOM 2162 C C . ALA A 1 276 ? 5.064 7.928 11.011 1.00 97.81 276 ALA A C 1
ATOM 2164 O O . ALA A 1 276 ? 4.787 7.293 12.025 1.00 97.81 276 ALA A O 1
ATOM 2165 N N . HIS A 1 277 ? 6.197 7.738 10.333 1.00 97.50 277 HIS A N 1
ATOM 2166 C CA . HIS A 1 277 ? 7.241 6.791 10.713 1.00 97.50 277 HIS A CA 1
ATOM 2167 C C . HIS A 1 277 ? 7.735 7.047 12.139 1.00 97.50 277 HIS A C 1
ATOM 2169 O O . HIS A 1 277 ? 7.741 6.133 12.961 1.00 97.50 277 HIS A O 1
ATOM 2175 N N . ALA A 1 278 ? 8.106 8.294 12.445 1.00 96.94 278 ALA A N 1
ATOM 2176 C CA . ALA A 1 278 ? 8.573 8.676 13.773 1.00 96.94 278 ALA A CA 1
ATOM 2177 C C . ALA A 1 278 ? 7.496 8.452 14.848 1.00 96.94 278 ALA A C 1
ATOM 2179 O O . ALA A 1 278 ? 7.804 7.926 15.917 1.00 96.94 278 ALA A O 1
ATOM 2180 N N . ALA A 1 279 ? 6.237 8.793 14.550 1.00 96.31 279 ALA A N 1
ATOM 2181 C CA . ALA A 1 279 ? 5.120 8.585 15.467 1.00 96.31 279 ALA A CA 1
ATOM 2182 C C . ALA A 1 279 ? 4.911 7.095 15.788 1.00 96.31 279 ALA A C 1
ATOM 2184 O O . ALA A 1 279 ? 4.904 6.718 16.957 1.00 96.31 279 ALA A O 1
ATOM 2185 N N . PHE A 1 280 ? 4.815 6.222 14.781 1.00 96.19 280 PHE A N 1
ATOM 2186 C CA . PHE A 1 280 ? 4.561 4.798 15.028 1.00 96.19 280 PHE A CA 1
ATOM 2187 C C . PHE A 1 280 ? 5.737 4.062 15.673 1.00 96.19 280 PHE A C 1
ATOM 2189 O O . PHE A 1 280 ? 5.504 3.157 16.475 1.00 96.19 280 PHE A O 1
ATOM 2196 N N . LEU A 1 281 ? 6.982 4.467 15.395 1.00 94.94 281 LEU A N 1
ATOM 2197 C CA . LEU A 1 281 ? 8.141 3.938 16.117 1.00 94.94 281 LEU A CA 1
ATOM 2198 C C . LEU A 1 281 ? 8.118 4.328 17.599 1.00 94.94 281 LEU A C 1
ATOM 2200 O O . LEU A 1 281 ? 8.378 3.475 18.446 1.00 94.94 281 LEU A O 1
ATOM 2204 N N . ALA A 1 282 ? 7.776 5.581 17.915 1.00 95.25 282 ALA A N 1
ATOM 2205 C CA . ALA A 1 282 ? 7.657 6.046 19.298 1.00 95.25 282 ALA A CA 1
ATOM 2206 C C . ALA A 1 282 ? 6.515 5.346 20.055 1.00 95.25 282 ALA A C 1
ATOM 2208 O O . ALA A 1 282 ? 6.616 5.104 21.254 1.00 95.25 282 ALA A O 1
ATOM 2209 N N . GLU A 1 283 ? 5.435 4.996 19.357 1.00 93.88 283 GLU A N 1
ATOM 2210 C CA . GLU A 1 283 ? 4.292 4.273 19.924 1.00 93.88 283 GLU A CA 1
ATOM 2211 C C . GLU A 1 283 ? 4.492 2.751 19.995 1.00 93.88 283 GLU A C 1
ATOM 2213 O O . GLU A 1 283 ? 3.672 2.064 20.606 1.00 93.88 283 GLU A O 1
ATOM 2218 N N . HIS A 1 284 ? 5.550 2.221 19.372 1.00 94.06 284 HIS A N 1
ATOM 2219 C CA . HIS A 1 284 ? 5.762 0.787 19.143 1.00 94.06 284 HIS A CA 1
ATOM 2220 C C . HIS A 1 284 ? 4.599 0.099 18.402 1.00 94.06 284 HIS A C 1
ATOM 2222 O O . HIS A 1 284 ? 4.303 -1.073 18.641 1.00 94.06 284 HIS A O 1
ATOM 2228 N N . ASN A 1 285 ? 3.944 0.823 17.489 1.00 94.56 285 ASN A N 1
ATOM 2229 C CA . ASN A 1 285 ? 2.846 0.312 16.671 1.00 94.56 285 ASN A CA 1
ATOM 2230 C C . ASN A 1 285 ? 3.381 -0.216 15.333 1.00 94.56 285 ASN A C 1
ATOM 2232 O O . ASN A 1 285 ? 3.326 0.461 14.302 1.00 94.56 285 ASN A O 1
ATOM 2236 N N . TRP A 1 286 ? 3.931 -1.429 15.366 1.00 93.94 286 TRP A N 1
ATOM 2237 C CA . TRP A 1 286 ? 4.531 -2.086 14.205 1.00 93.94 286 TRP A CA 1
ATOM 2238 C C . TRP A 1 286 ? 3.516 -2.333 13.095 1.00 93.94 286 TRP A C 1
ATOM 2240 O O . TRP A 1 286 ? 3.820 -2.081 11.934 1.00 93.94 286 TRP A O 1
ATOM 2250 N N . TYR A 1 287 ? 2.289 -2.718 13.452 1.00 94.06 287 TYR A N 1
ATOM 2251 C CA . TYR A 1 287 ? 1.202 -2.919 12.498 1.00 94.06 287 TYR A CA 1
ATOM 2252 C C . TYR A 1 287 ? 0.986 -1.688 11.608 1.00 94.06 287 TYR A C 1
ATOM 2254 O O . TYR A 1 287 ? 1.010 -1.785 10.382 1.00 94.06 287 TYR A O 1
ATOM 2262 N N . ALA A 1 288 ? 0.821 -0.505 12.206 1.00 94.31 288 ALA A N 1
ATOM 2263 C CA . ALA A 1 288 ? 0.626 0.722 11.438 1.00 94.31 288 ALA A CA 1
ATOM 2264 C C . ALA A 1 288 ? 1.910 1.170 10.716 1.00 94.31 288 ALA A C 1
ATOM 2266 O O . ALA A 1 288 ? 1.847 1.740 9.625 1.00 94.31 288 ALA A O 1
ATOM 2267 N N . HIS A 1 289 ? 3.081 0.871 11.287 1.00 96.31 289 HIS A N 1
ATOM 2268 C CA . HIS A 1 289 ? 4.376 1.159 10.674 1.00 96.31 289 HIS A CA 1
ATOM 2269 C C . HIS A 1 289 ? 4.595 0.410 9.354 1.00 96.31 289 HIS A C 1
ATOM 2271 O O . HIS A 1 289 ? 5.141 1.000 8.421 1.00 96.31 289 HIS A O 1
ATOM 2277 N N . LEU A 1 290 ? 4.093 -0.824 9.215 1.00 95.94 290 LEU A N 1
ATOM 2278 C CA . LEU A 1 290 ? 4.158 -1.563 7.947 1.00 95.94 290 LEU A CA 1
ATOM 2279 C C . LEU A 1 290 ? 3.498 -0.795 6.792 1.00 95.94 290 LEU A C 1
ATOM 2281 O O . LEU A 1 290 ? 4.032 -0.759 5.684 1.00 95.94 290 LEU A O 1
ATOM 2285 N N . TYR A 1 291 ? 2.384 -0.105 7.052 1.00 95.19 291 TYR A N 1
ATOM 2286 C CA . TYR A 1 291 ? 1.715 0.725 6.046 1.00 95.19 291 TYR A CA 1
ATOM 2287 C C . TYR A 1 291 ? 2.519 1.986 5.681 1.00 95.19 291 TYR A C 1
ATOM 2289 O O . TYR A 1 291 ? 2.401 2.484 4.562 1.00 95.19 291 TYR A O 1
ATOM 2297 N N . VAL A 1 292 ? 3.384 2.484 6.573 1.00 97.56 292 VAL A N 1
ATOM 2298 C CA . VAL A 1 292 ? 4.331 3.567 6.246 1.00 97.56 292 VAL A CA 1
ATOM 2299 C C . VAL A 1 292 ? 5.459 3.059 5.353 1.00 97.56 292 VAL A C 1
ATOM 2301 O O . VAL A 1 292 ? 5.816 3.722 4.382 1.00 97.56 292 VAL A O 1
ATOM 2304 N N . LEU A 1 293 ? 6.000 1.871 5.637 1.00 97.44 293 LEU A N 1
ATOM 2305 C CA . LEU A 1 293 ? 7.007 1.240 4.777 1.00 97.44 293 LEU A CA 1
ATOM 2306 C C . LEU A 1 293 ? 6.443 0.952 3.382 1.00 97.44 293 LEU A C 1
ATOM 2308 O O . LEU A 1 293 ? 7.107 1.218 2.380 1.00 97.44 293 LEU A O 1
ATOM 2312 N N . TYR A 1 294 ? 5.189 0.501 3.312 1.00 97.12 294 TYR A N 1
ATOM 2313 C CA . TYR A 1 294 ? 4.474 0.383 2.048 1.00 97.12 294 TYR A CA 1
ATOM 2314 C C . TYR A 1 294 ? 4.396 1.724 1.307 1.00 97.12 294 TYR A C 1
ATOM 2316 O O . TYR A 1 294 ? 4.716 1.801 0.121 1.00 97.12 294 TYR A O 1
ATOM 2324 N N . ALA A 1 295 ? 4.025 2.801 2.001 1.00 97.25 295 ALA A N 1
ATOM 2325 C CA . ALA A 1 295 ? 3.980 4.129 1.403 1.00 97.25 295 ALA A CA 1
ATOM 2326 C C . ALA A 1 295 ? 5.354 4.573 0.862 1.00 97.25 295 ALA A C 1
ATOM 2328 O O . ALA A 1 295 ? 5.429 5.124 -0.237 1.00 97.25 295 ALA A O 1
ATOM 2329 N N . TYR A 1 296 ? 6.452 4.268 1.564 1.00 97.75 296 TYR A N 1
ATOM 2330 C CA . TYR A 1 296 ? 7.802 4.510 1.049 1.00 97.75 296 TYR A CA 1
ATOM 2331 C C . TYR A 1 296 ? 8.113 3.717 -0.218 1.00 97.75 296 TYR A C 1
ATOM 2333 O O . TYR A 1 296 ? 8.706 4.282 -1.137 1.00 97.75 296 TYR A O 1
ATOM 2341 N N . ALA A 1 297 ? 7.682 2.455 -0.312 1.00 96.50 297 ALA A N 1
ATOM 2342 C CA . ALA A 1 297 ? 7.835 1.672 -1.535 1.00 96.50 297 ALA A CA 1
ATOM 2343 C C . ALA A 1 297 ? 7.135 2.343 -2.728 1.00 96.50 297 ALA A C 1
ATOM 2345 O O . ALA A 1 297 ? 7.741 2.491 -3.792 1.00 96.50 297 ALA A O 1
ATOM 2346 N N . ARG A 1 298 ? 5.898 2.828 -2.537 1.00 96.00 298 ARG A N 1
ATOM 2347 C CA . ARG A 1 298 ? 5.153 3.533 -3.594 1.00 96.00 298 ARG A CA 1
ATOM 2348 C C . ARG A 1 298 ? 5.855 4.810 -4.041 1.00 96.00 298 ARG A C 1
ATOM 2350 O O . ARG A 1 298 ? 6.000 5.042 -5.241 1.00 96.00 298 ARG A O 1
ATOM 2357 N N . ILE A 1 299 ? 6.321 5.629 -3.094 1.00 96.12 299 ILE A N 1
ATOM 2358 C CA . ILE A 1 299 ? 7.041 6.868 -3.418 1.00 96.12 299 ILE A CA 1
ATOM 2359 C C . ILE A 1 299 ? 8.353 6.563 -4.143 1.00 96.12 299 ILE A C 1
ATOM 2361 O O . ILE A 1 299 ? 8.623 7.173 -5.175 1.00 96.12 299 ILE A O 1
ATOM 2365 N N . ALA A 1 300 ? 9.127 5.582 -3.674 1.00 93.75 300 ALA A N 1
ATOM 2366 C CA . AL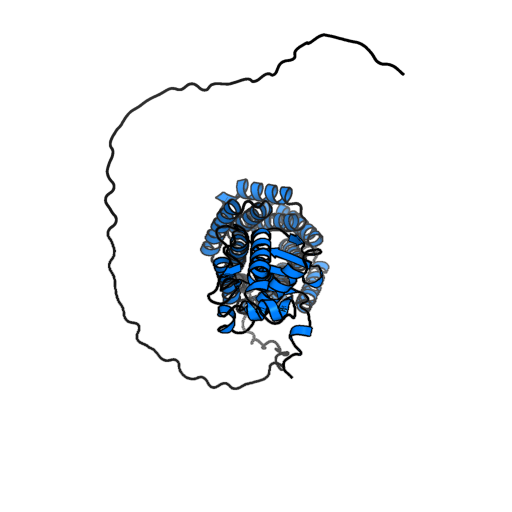A A 1 300 ? 10.365 5.172 -4.329 1.00 93.75 300 ALA A CA 1
ATOM 2367 C C . ALA A 1 300 ? 10.115 4.668 -5.763 1.00 93.75 300 ALA A C 1
ATOM 2369 O O . ALA A 1 300 ? 10.863 5.035 -6.670 1.00 93.75 300 ALA A O 1
ATOM 2370 N N . ARG A 1 301 ? 9.023 3.924 -6.012 1.00 93.19 301 ARG A N 1
ATOM 2371 C CA . ARG A 1 301 ? 8.605 3.548 -7.375 1.00 93.19 301 ARG A CA 1
ATOM 2372 C C . ARG A 1 301 ? 8.280 4.776 -8.222 1.00 93.19 301 ARG A C 1
ATOM 2374 O O . ARG A 1 301 ? 8.762 4.882 -9.346 1.00 93.19 301 ARG A O 1
ATOM 2381 N N . HIS A 1 302 ? 7.513 5.728 -7.692 1.00 91.12 302 HIS A N 1
ATOM 2382 C CA . HIS A 1 302 ? 7.187 6.970 -8.402 1.00 91.12 302 HIS A CA 1
ATOM 2383 C C . HIS A 1 302 ? 8.420 7.831 -8.710 1.00 91.12 302 HIS A C 1
ATOM 2385 O O . HIS A 1 302 ? 8.476 8.468 -9.761 1.00 91.12 302 HIS A O 1
ATOM 2391 N N . GLN A 1 303 ? 9.429 7.791 -7.842 1.00 88.50 303 GLN A N 1
ATOM 2392 C CA . GLN A 1 303 ? 10.740 8.411 -8.044 1.00 88.50 303 GLN A CA 1
ATOM 2393 C C . GLN A 1 303 ? 11.677 7.572 -8.934 1.00 88.50 303 GLN A C 1
ATOM 2395 O O . GLN A 1 303 ? 12.823 7.961 -9.143 1.00 88.50 303 GLN A O 1
ATOM 2400 N N . LYS A 1 304 ? 11.208 6.434 -9.469 1.00 86.56 304 LYS A N 1
ATOM 2401 C CA . LYS A 1 304 ? 11.975 5.472 -10.282 1.00 86.56 304 LYS A CA 1
ATOM 2402 C C . LYS A 1 304 ? 13.191 4.867 -9.564 1.00 86.56 304 LYS A C 1
ATOM 2404 O O . LYS A 1 304 ? 14.072 4.295 -10.201 1.00 86.56 304 LYS A O 1
ATOM 2409 N N . ASN A 1 305 ? 13.233 4.936 -8.233 1.00 86.75 305 ASN A N 1
ATOM 2410 C CA . ASN A 1 305 ? 14.231 4.255 -7.416 1.00 86.75 305 ASN A CA 1
ATOM 2411 C C . ASN A 1 305 ? 13.754 2.832 -7.081 1.00 86.75 305 ASN A C 1
ATOM 2413 O O . ASN A 1 305 ? 13.355 2.521 -5.956 1.00 86.75 305 ASN A O 1
ATOM 2417 N N . TYR A 1 306 ? 13.763 1.961 -8.092 1.00 86.31 306 TYR A N 1
ATOM 2418 C CA . TYR A 1 306 ? 13.202 0.612 -7.994 1.00 86.31 306 TYR A CA 1
ATOM 2419 C C . TYR A 1 306 ? 13.919 -0.271 -6.968 1.00 86.31 306 TYR A C 1
ATOM 2421 O O . TYR A 1 306 ? 13.264 -1.042 -6.274 1.00 86.31 306 TYR A O 1
ATOM 2429 N N . SER A 1 307 ? 15.240 -0.130 -6.818 1.00 81.62 307 SER A N 1
ATOM 2430 C CA . SER A 1 307 ? 16.014 -0.878 -5.818 1.00 81.62 307 SER A CA 1
ATOM 2431 C C . SER A 1 307 ? 15.537 -0.576 -4.399 1.00 81.62 307 SER A C 1
ATOM 2433 O O . SER A 1 307 ? 15.329 -1.489 -3.602 1.00 81.62 307 SER A O 1
ATOM 2435 N N . GLN A 1 308 ? 15.309 0.704 -4.092 1.00 89.81 308 GLN A N 1
ATOM 2436 C CA . GLN A 1 308 ? 14.793 1.114 -2.790 1.00 89.81 308 GLN A CA 1
ATOM 2437 C C . GLN A 1 308 ? 13.342 0.658 -2.585 1.00 89.81 308 GLN A C 1
ATOM 2439 O O . GLN A 1 308 ? 12.984 0.219 -1.494 1.00 89.81 308 GLN A O 1
ATOM 2444 N N . ALA A 1 309 ? 12.514 0.722 -3.626 1.00 93.62 309 ALA A N 1
ATOM 2445 C CA . ALA A 1 309 ? 11.138 0.249 -3.552 1.00 93.62 309 ALA A CA 1
ATOM 2446 C C . ALA A 1 309 ? 11.050 -1.272 -3.309 1.00 93.62 309 ALA A C 1
ATOM 2448 O O . ALA A 1 309 ? 10.323 -1.681 -2.406 1.00 93.62 309 ALA A O 1
ATOM 2449 N N . TYR A 1 310 ? 11.836 -2.098 -4.017 1.00 90.25 310 TYR A N 1
ATOM 2450 C CA . TYR A 1 310 ? 11.941 -3.537 -3.729 1.00 90.25 310 TYR A CA 1
ATOM 2451 C C . TYR A 1 310 ? 12.412 -3.794 -2.297 1.00 90.25 310 TYR A C 1
ATOM 2453 O O . TYR A 1 310 ? 11.824 -4.621 -1.609 1.00 90.25 310 TYR A O 1
ATOM 2461 N N . TRP A 1 311 ? 13.416 -3.051 -1.819 1.00 93.56 311 TRP A N 1
ATOM 2462 C CA . TRP A 1 311 ? 13.913 -3.204 -0.452 1.00 93.56 311 TRP A CA 1
ATOM 2463 C C . TRP A 1 311 ? 12.819 -2.972 0.599 1.00 93.56 311 TRP A C 1
ATOM 2465 O O . TRP A 1 311 ? 12.702 -3.750 1.544 1.00 93.56 311 TRP A O 1
ATOM 2475 N N . PHE A 1 312 ? 11.986 -1.939 0.425 1.00 97.12 312 PHE A N 1
ATOM 2476 C CA . PHE A 1 312 ? 10.854 -1.689 1.321 1.00 97.12 312 PHE A CA 1
ATOM 2477 C C . PHE A 1 312 ? 9.784 -2.782 1.239 1.00 97.12 312 PHE A C 1
ATOM 2479 O O . PHE A 1 312 ? 9.286 -3.200 2.282 1.00 97.12 312 PHE A O 1
ATOM 2486 N N . ILE A 1 313 ? 9.452 -3.267 0.036 1.00 94.75 313 ILE A N 1
ATOM 2487 C CA . ILE A 1 313 ? 8.497 -4.376 -0.138 1.00 94.75 313 ILE A CA 1
ATOM 2488 C C . ILE A 1 313 ? 9.015 -5.631 0.575 1.00 94.75 313 ILE A C 1
ATOM 2490 O O . ILE A 1 313 ? 8.299 -6.207 1.390 1.00 94.75 313 ILE A O 1
ATOM 2494 N N . ASP A 1 314 ? 10.272 -6.011 0.341 1.00 92.94 314 ASP A N 1
ATOM 2495 C CA . ASP A 1 314 ? 10.898 -7.176 0.971 1.00 92.94 314 ASP A CA 1
ATOM 2496 C C . ASP A 1 314 ? 10.936 -7.043 2.502 1.00 92.94 314 ASP A C 1
ATOM 2498 O O . ASP A 1 314 ? 10.789 -8.030 3.224 1.00 92.94 314 ASP A O 1
ATOM 2502 N N . LEU A 1 315 ? 11.151 -5.827 3.016 1.00 94.31 315 LEU A N 1
ATOM 2503 C CA . LEU A 1 315 ? 11.130 -5.557 4.451 1.00 94.31 315 LEU A CA 1
ATOM 2504 C C . LEU A 1 315 ? 9.729 -5.764 5.039 1.00 94.31 315 LEU A C 1
ATOM 2506 O O . LEU A 1 315 ? 9.611 -6.399 6.086 1.00 94.31 315 LEU A O 1
ATOM 2510 N N . VAL A 1 316 ? 8.680 -5.272 4.368 1.00 95.06 316 VAL A N 1
ATOM 2511 C CA . VAL A 1 316 ? 7.286 -5.480 4.793 1.00 95.06 316 VAL A CA 1
ATOM 2512 C C . VAL A 1 316 ? 6.919 -6.959 4.735 1.00 95.06 316 VAL A C 1
ATOM 2514 O O . VAL A 1 316 ? 6.382 -7.471 5.708 1.00 95.06 316 VAL A O 1
ATOM 2517 N N . GLU A 1 317 ? 7.251 -7.666 3.653 1.00 92.88 317 GLU A N 1
ATOM 2518 C CA . GLU A 1 317 ? 6.972 -9.102 3.512 1.00 92.88 317 GLU A CA 1
ATOM 2519 C C . GLU A 1 317 ? 7.670 -9.936 4.599 1.00 92.88 317 GLU A C 1
ATOM 2521 O O . GLU A 1 317 ? 7.071 -10.859 5.147 1.00 92.88 317 GLU A O 1
ATOM 2526 N N . LYS A 1 318 ? 8.912 -9.591 4.965 1.00 91.44 318 LYS A N 1
ATOM 2527 C CA . LYS A 1 318 ? 9.635 -10.247 6.069 1.00 91.44 318 LYS A CA 1
ATOM 2528 C C . LYS A 1 318 ? 9.050 -9.918 7.439 1.00 91.44 318 LYS A C 1
ATOM 2530 O O . LYS A 1 318 ? 9.012 -10.788 8.301 1.00 91.44 318 LYS A O 1
ATOM 2535 N N . ALA A 1 319 ? 8.635 -8.674 7.666 1.00 90.62 319 ALA A N 1
ATOM 2536 C CA . ALA A 1 319 ? 8.055 -8.256 8.941 1.00 90.62 319 ALA A CA 1
ATOM 2537 C C . ALA A 1 319 ? 6.623 -8.782 9.130 1.00 90.62 319 ALA A C 1
ATOM 2539 O O . ALA A 1 319 ? 6.215 -9.069 10.249 1.00 90.62 319 ALA A O 1
ATOM 2540 N N . ALA A 1 320 ? 5.887 -8.955 8.034 1.00 89.31 320 ALA A N 1
ATOM 2541 C CA . ALA A 1 320 ? 4.585 -9.605 7.985 1.00 89.31 320 ALA A CA 1
ATOM 2542 C C . ALA A 1 320 ? 4.697 -11.121 7.738 1.00 89.31 320 ALA A C 1
ATOM 2544 O O . ALA A 1 320 ? 3.731 -11.729 7.279 1.00 89.31 320 ALA A O 1
ATOM 2545 N N . ALA A 1 321 ? 5.864 -11.729 8.002 1.00 77.06 321 ALA A N 1
ATOM 2546 C CA . ALA A 1 321 ? 6.079 -13.157 7.801 1.00 77.06 321 ALA A CA 1
ATOM 2547 C C . ALA A 1 321 ? 5.087 -13.963 8.653 1.00 77.06 321 ALA A C 1
ATOM 2549 O O . ALA A 1 321 ? 5.180 -14.010 9.877 1.00 77.06 321 ALA A O 1
ATOM 2550 N N . GLY A 1 322 ? 4.124 -14.573 7.971 1.00 73.50 322 GLY A N 1
ATOM 2551 C CA . GLY A 1 322 ? 2.934 -15.188 8.546 1.00 73.50 322 GLY A CA 1
ATOM 2552 C C . GLY A 1 322 ? 1.821 -15.209 7.498 1.00 73.50 322 GLY A C 1
ATOM 2553 O O . GLY A 1 322 ? 1.916 -14.544 6.466 1.00 73.50 322 GLY A O 1
ATOM 2554 N N . ASN A 1 323 ? 0.772 -15.991 7.733 1.00 68.25 323 ASN A N 1
ATOM 2555 C CA . ASN A 1 323 ? -0.370 -16.088 6.816 1.00 68.25 323 ASN A CA 1
ATOM 2556 C C . ASN A 1 323 ? -1.558 -15.214 7.255 1.00 68.25 323 ASN A C 1
ATOM 2558 O O . ASN A 1 323 ? -2.638 -15.324 6.686 1.00 68.25 323 ASN A O 1
ATOM 2562 N N . GLU A 1 324 ? -1.390 -14.366 8.270 1.00 85.62 324 GLU A N 1
ATOM 2563 C CA . GLU A 1 324 ? -2.496 -13.674 8.934 1.00 85.62 324 GLU A CA 1
ATOM 2564 C C . GLU A 1 324 ? -2.676 -12.218 8.476 1.00 85.62 324 GLU A C 1
ATOM 2566 O O . GLU A 1 324 ? -3.799 -11.721 8.460 1.00 85.62 324 GLU A O 1
ATOM 2571 N N . LEU A 1 325 ? -1.603 -11.532 8.061 1.00 91.75 325 LEU A N 1
ATOM 2572 C CA . LEU A 1 325 ? -1.636 -10.150 7.551 1.00 91.75 325 LEU A CA 1
ATOM 2573 C C . LEU A 1 325 ? -1.947 -10.105 6.044 1.00 91.75 325 LEU A C 1
ATOM 2575 O O . LEU A 1 325 ? -1.242 -9.489 5.241 1.00 91.75 325 LEU A O 1
ATOM 2579 N N . VAL A 1 326 ? -3.004 -10.809 5.639 1.00 92.88 326 VAL A N 1
ATOM 2580 C CA . VAL A 1 326 ? -3.313 -11.067 4.224 1.00 92.88 326 VAL A CA 1
ATOM 2581 C C 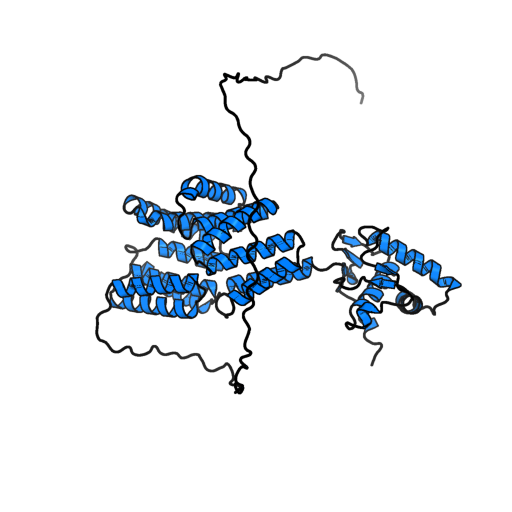. VAL A 1 326 ? -3.598 -9.775 3.457 1.00 92.88 326 VAL A C 1
ATOM 2583 O O . VAL A 1 326 ? -3.149 -9.637 2.317 1.00 92.88 326 VAL A O 1
ATOM 2586 N N . ALA A 1 327 ? -4.293 -8.811 4.069 1.00 91.56 327 ALA A N 1
ATOM 2587 C CA . ALA A 1 327 ? -4.634 -7.543 3.427 1.00 91.56 327 ALA A CA 1
ATOM 2588 C C . ALA A 1 327 ? -3.391 -6.781 2.927 1.00 91.56 327 ALA A C 1
ATOM 2590 O O . ALA A 1 327 ? -3.282 -6.493 1.733 1.00 91.56 327 ALA A O 1
ATOM 2591 N N . ILE A 1 328 ? -2.417 -6.506 3.803 1.00 92.69 328 ILE A N 1
ATOM 2592 C CA . ILE A 1 328 ? -1.192 -5.791 3.409 1.00 92.69 328 ILE A CA 1
ATOM 2593 C C . ILE A 1 328 ? -0.293 -6.629 2.491 1.00 92.69 328 ILE A C 1
ATOM 2595 O O . ILE A 1 328 ? 0.298 -6.086 1.560 1.00 92.69 328 ILE A O 1
ATOM 2599 N N . LEU A 1 329 ? -0.224 -7.951 2.677 1.00 94.00 329 LEU A N 1
ATOM 2600 C CA . LEU A 1 329 ? 0.543 -8.828 1.784 1.00 94.00 329 LEU A CA 1
ATOM 2601 C C . LEU A 1 329 ? -0.024 -8.832 0.356 1.00 94.00 329 LEU A C 1
ATOM 2603 O O . LEU A 1 329 ? 0.735 -8.886 -0.612 1.00 94.00 329 LEU A O 1
ATOM 2607 N N . ASN A 1 330 ? -1.345 -8.733 0.196 1.00 93.50 330 ASN A N 1
ATOM 2608 C CA . ASN A 1 330 ? -1.961 -8.574 -1.120 1.00 93.50 330 ASN A CA 1
ATOM 2609 C C . ASN A 1 330 ? -1.611 -7.220 -1.754 1.00 93.50 330 ASN A C 1
ATOM 2611 O O . ASN A 1 330 ? -1.286 -7.181 -2.941 1.00 93.50 330 ASN A O 1
ATOM 2615 N N . GLU A 1 331 ? -1.585 -6.134 -0.976 1.00 93.38 331 GLU A N 1
ATOM 2616 C CA . GLU A 1 331 ? -1.100 -4.833 -1.461 1.00 93.38 331 GLU A CA 1
ATOM 2617 C C . GLU A 1 331 ? 0.381 -4.888 -1.876 1.00 93.38 331 GLU A C 1
ATOM 2619 O O . GLU A 1 331 ? 0.745 -4.307 -2.900 1.00 93.38 331 GLU A O 1
ATOM 2624 N N . MET A 1 332 ? 1.229 -5.641 -1.159 1.00 94.44 332 MET A N 1
ATOM 2625 C CA . MET A 1 332 ? 2.641 -5.832 -1.533 1.00 94.44 332 MET A CA 1
ATOM 2626 C C . MET A 1 332 ? 2.767 -6.559 -2.868 1.00 94.44 332 MET A C 1
ATOM 2628 O O . MET A 1 332 ? 3.512 -6.112 -3.737 1.00 94.44 332 MET A O 1
ATOM 2632 N N . LYS A 1 333 ? 1.996 -7.633 -3.077 1.00 94.06 333 LYS A N 1
ATOM 2633 C CA . LYS A 1 333 ? 1.969 -8.364 -4.355 1.00 94.06 333 LYS A CA 1
ATOM 2634 C C . LYS A 1 333 ? 1.541 -7.464 -5.512 1.00 94.06 333 LYS A C 1
ATOM 2636 O O . LYS A 1 333 ? 2.147 -7.505 -6.583 1.00 94.06 333 LYS A O 1
ATOM 2641 N N . LEU A 1 334 ? 0.510 -6.642 -5.304 1.00 94.81 334 LEU A N 1
ATOM 2642 C CA . LEU A 1 334 ? 0.048 -5.684 -6.309 1.00 94.81 334 LEU A CA 1
ATOM 2643 C C . LEU A 1 334 ? 1.116 -4.631 -6.614 1.00 94.81 334 LEU A C 1
ATOM 2645 O O . LEU A 1 334 ? 1.346 -4.321 -7.782 1.00 94.81 334 LEU A O 1
ATOM 2649 N N . GLU A 1 335 ? 1.779 -4.093 -5.594 1.00 94.12 335 GLU A N 1
ATOM 2650 C CA . GLU A 1 335 ? 2.824 -3.087 -5.777 1.00 94.12 335 GLU A CA 1
ATOM 2651 C C . GLU A 1 335 ? 4.079 -3.662 -6.430 1.00 94.12 335 GLU A C 1
ATOM 2653 O O . GLU A 1 335 ? 4.638 -3.029 -7.322 1.00 94.12 335 GLU A O 1
ATOM 2658 N N . ARG A 1 336 ? 4.480 -4.881 -6.059 1.00 93.00 336 ARG A N 1
ATOM 2659 C CA . ARG A 1 336 ? 5.575 -5.615 -6.700 1.00 93.00 336 ARG A CA 1
ATOM 2660 C C . ARG A 1 336 ? 5.302 -5.794 -8.188 1.00 93.00 336 ARG A C 1
ATOM 2662 O O . ARG A 1 336 ? 6.164 -5.469 -8.995 1.00 93.00 336 ARG A O 1
ATOM 2669 N N . LYS A 1 337 ? 4.081 -6.197 -8.553 1.00 90.75 337 LYS A N 1
ATOM 2670 C CA . LYS A 1 337 ? 3.663 -6.296 -9.955 1.00 90.75 337 LYS A CA 1
ATOM 2671 C C . LYS A 1 337 ? 3.725 -4.945 -10.675 1.00 90.75 337 LYS A C 1
ATOM 2673 O O . LYS A 1 337 ? 4.286 -4.863 -11.760 1.00 90.75 337 LYS A O 1
ATOM 2678 N N . ARG A 1 338 ? 3.201 -3.868 -10.071 1.00 91.44 338 ARG A N 1
ATOM 2679 C CA . ARG A 1 338 ? 3.306 -2.508 -10.645 1.00 91.44 338 ARG A CA 1
ATOM 2680 C C . ARG A 1 338 ? 4.757 -2.100 -10.854 1.00 91.44 338 ARG A C 1
ATOM 2682 O O . ARG A 1 338 ? 5.070 -1.438 -11.832 1.00 91.44 338 ARG A O 1
ATOM 2689 N N . LEU A 1 339 ? 5.629 -2.471 -9.926 1.00 88.00 339 LEU A N 1
ATOM 2690 C CA . LEU A 1 339 ? 7.040 -2.157 -10.006 1.00 88.00 339 LEU A CA 1
ATOM 2691 C C . LEU A 1 339 ? 7.748 -2.975 -11.085 1.00 88.00 339 LEU A C 1
ATOM 2693 O O . LEU A 1 339 ? 8.582 -2.426 -11.791 1.00 88.00 339 LEU A O 1
ATOM 2697 N N . GLU A 1 340 ? 7.409 -4.252 -11.241 1.00 84.62 340 GLU A N 1
ATOM 2698 C CA . GLU A 1 340 ? 7.874 -5.078 -12.357 1.00 84.62 340 GLU A CA 1
ATOM 2699 C C . GLU A 1 340 ? 7.451 -4.467 -13.693 1.00 84.62 340 GLU A C 1
ATOM 2701 O O . GLU A 1 340 ? 8.308 -4.280 -14.553 1.00 84.62 340 GLU A O 1
ATOM 2706 N N . ASP A 1 341 ? 6.181 -4.067 -13.819 1.00 82.50 341 ASP A N 1
ATOM 2707 C CA . ASP A 1 341 ? 5.637 -3.399 -15.005 1.00 82.50 341 ASP A CA 1
ATOM 2708 C C . ASP A 1 341 ? 6.337 -2.048 -15.278 1.00 82.50 341 ASP A C 1
ATOM 2710 O O . ASP A 1 341 ? 6.707 -1.755 -16.417 1.00 82.50 341 ASP A O 1
ATOM 2714 N N . ASP A 1 342 ? 6.561 -1.229 -14.242 1.00 82.69 342 ASP A N 1
ATOM 2715 C CA . ASP A 1 342 ? 7.238 0.075 -14.335 1.00 82.69 342 ASP A CA 1
ATOM 2716 C C . ASP A 1 342 ? 8.753 -0.053 -14.567 1.00 82.69 342 ASP A C 1
ATOM 2718 O O . ASP A 1 342 ? 9.387 0.880 -15.070 1.00 82.69 342 ASP A O 1
ATOM 2722 N N . ALA A 1 343 ? 9.354 -1.181 -14.183 1.00 79.00 343 ALA A N 1
ATOM 2723 C CA . ALA A 1 343 ? 10.768 -1.469 -14.385 1.00 79.00 343 ALA A CA 1
ATOM 2724 C C . ALA A 1 343 ? 11.066 -1.995 -15.797 1.00 79.00 343 ALA A C 1
ATOM 2726 O O . ALA A 1 343 ? 12.243 -2.097 -16.145 1.00 79.00 343 ALA A O 1
ATOM 2727 N N . ILE A 1 344 ? 10.060 -2.297 -16.627 1.00 84.19 344 ILE A N 1
ATOM 2728 C CA . ILE A 1 344 ? 10.271 -2.668 -18.033 1.00 84.19 344 ILE A CA 1
ATOM 2729 C C . ILE A 1 344 ? 10.882 -1.474 -18.778 1.00 84.19 344 ILE A C 1
ATOM 2731 O O . ILE A 1 344 ? 10.300 -0.391 -18.850 1.00 84.19 344 ILE A O 1
ATOM 2735 N N . ASP A 1 345 ? 12.073 -1.674 -19.338 1.00 85.19 345 ASP A N 1
ATOM 2736 C CA . ASP A 1 345 ? 12.762 -0.682 -20.162 1.00 85.19 345 ASP A CA 1
ATOM 2737 C C . ASP A 1 345 ? 12.156 -0.584 -21.561 1.00 85.19 345 ASP A C 1
ATOM 2739 O O . ASP A 1 345 ? 12.007 0.505 -22.120 1.00 85.19 345 ASP A O 1
ATOM 2743 N N . LEU A 1 346 ? 11.805 -1.744 -22.119 1.00 87.94 346 LEU A N 1
ATOM 2744 C CA . LEU A 1 346 ? 11.344 -1.883 -23.489 1.00 87.94 346 LEU A CA 1
ATOM 2745 C C . LEU A 1 346 ? 10.232 -2.934 -23.575 1.00 87.94 346 LEU A C 1
ATOM 2747 O O . LEU A 1 346 ? 10.462 -4.127 -23.387 1.00 87.94 346 LEU A O 1
ATOM 2751 N N . LEU A 1 347 ? 9.019 -2.488 -23.890 1.00 88.94 347 LEU A N 1
ATOM 2752 C CA . LEU A 1 347 ? 7.864 -3.340 -24.156 1.00 88.94 347 LEU A CA 1
ATOM 2753 C C . LEU A 1 347 ? 7.601 -3.375 -25.662 1.00 88.94 347 LEU A C 1
ATOM 2755 O O . LEU A 1 347 ? 7.333 -2.339 -26.270 1.00 88.94 347 LEU A O 1
ATOM 2759 N N . ILE A 1 348 ? 7.624 -4.564 -26.254 1.00 91.00 348 ILE A N 1
ATOM 2760 C CA . ILE A 1 348 ? 7.438 -4.778 -27.691 1.00 91.00 348 ILE A CA 1
ATOM 2761 C C . ILE A 1 348 ? 6.163 -5.595 -27.887 1.00 91.00 348 ILE A C 1
ATOM 2763 O O . ILE A 1 348 ? 6.118 -6.773 -27.548 1.00 91.00 348 ILE A O 1
ATOM 2767 N N . ASP A 1 349 ? 5.115 -4.978 -28.426 1.00 89.06 349 ASP A N 1
ATOM 2768 C CA . ASP A 1 349 ? 3.872 -5.647 -28.818 1.00 89.06 349 ASP A CA 1
ATOM 2769 C C . ASP A 1 349 ? 3.889 -5.888 -30.331 1.00 89.06 349 ASP A C 1
ATOM 2771 O O . ASP A 1 349 ? 3.502 -5.026 -31.132 1.00 89.06 349 ASP A O 1
ATOM 2775 N N . SER A 1 350 ? 4.350 -7.080 -30.713 1.00 88.44 350 SER A N 1
ATOM 2776 C CA . SER A 1 350 ? 4.455 -7.539 -32.101 1.00 88.44 350 SER A CA 1
ATOM 2777 C C . SER A 1 350 ? 3.105 -7.544 -32.809 1.00 88.44 350 SER A C 1
ATOM 2779 O O . SER A 1 350 ? 2.995 -7.145 -33.967 1.00 88.44 350 SER A O 1
ATOM 2781 N N . ARG A 1 351 ? 2.037 -7.923 -32.095 1.00 87.88 351 ARG A N 1
ATOM 2782 C CA . ARG A 1 351 ? 0.679 -8.032 -32.656 1.00 87.88 351 ARG A CA 1
ATOM 2783 C C . ARG A 1 351 ? 0.132 -6.671 -33.055 1.00 87.88 351 ARG A C 1
ATOM 2785 O O . ARG A 1 351 ? -0.560 -6.549 -34.062 1.00 87.88 351 ARG A O 1
ATOM 2792 N N . LYS A 1 352 ? 0.427 -5.640 -32.262 1.00 88.25 352 LYS A N 1
ATOM 2793 C CA . LYS A 1 352 ? -0.005 -4.263 -32.543 1.00 88.25 352 LYS A CA 1
ATOM 2794 C C . LYS A 1 352 ? 1.025 -3.458 -33.337 1.00 88.25 352 LYS A C 1
ATOM 2796 O O . LYS A 1 352 ? 0.708 -2.330 -33.733 1.00 88.25 352 LYS A O 1
ATOM 2801 N N . ALA A 1 353 ? 2.215 -4.021 -33.566 1.00 90.06 353 ALA A N 1
ATOM 2802 C CA . ALA A 1 353 ? 3.399 -3.342 -34.082 1.00 90.06 353 ALA A CA 1
ATOM 2803 C C . ALA A 1 353 ? 3.675 -2.043 -33.309 1.00 90.06 353 ALA A C 1
ATOM 2805 O O . ALA A 1 353 ? 3.723 -0.945 -33.875 1.00 90.06 353 ALA A O 1
ATOM 2806 N N . VAL A 1 354 ? 3.765 -2.166 -31.985 1.00 90.56 354 VAL A N 1
ATOM 2807 C CA . VAL A 1 354 ? 3.948 -1.054 -31.052 1.00 90.56 354 VAL A CA 1
ATOM 2808 C C . VAL A 1 354 ? 5.127 -1.344 -30.136 1.00 90.56 354 VAL A C 1
ATOM 2810 O O . VAL A 1 354 ? 5.236 -2.436 -29.594 1.00 90.56 354 VAL A O 1
ATOM 2813 N N . VAL A 1 355 ? 5.964 -0.337 -29.914 1.00 91.31 355 VAL A N 1
ATOM 2814 C CA . VAL A 1 355 ? 7.045 -0.368 -28.929 1.00 91.31 355 VAL A CA 1
ATOM 2815 C C . VAL A 1 355 ? 6.784 0.722 -27.901 1.00 91.31 355 VAL A C 1
ATOM 2817 O O . VAL A 1 355 ? 6.449 1.845 -28.266 1.00 91.31 355 VAL A O 1
ATOM 2820 N N . LYS A 1 356 ? 6.912 0.413 -26.617 1.00 89.31 356 LYS A N 1
ATOM 2821 C CA . LYS A 1 356 ? 6.852 1.389 -25.530 1.00 89.31 356 LYS A CA 1
ATOM 2822 C C . LYS A 1 356 ? 8.180 1.341 -24.790 1.00 89.31 356 LYS A C 1
ATOM 2824 O O . LYS A 1 356 ? 8.608 0.269 -24.372 1.00 89.31 356 LYS A O 1
ATOM 2829 N N . THR A 1 357 ? 8.827 2.488 -24.659 1.00 88.56 357 THR A N 1
ATOM 2830 C CA . THR A 1 357 ? 10.090 2.619 -23.929 1.00 88.56 357 THR A CA 1
ATOM 2831 C C . THR A 1 357 ? 9.830 3.185 -22.532 1.00 88.56 357 THR A C 1
ATOM 2833 O O . THR A 1 357 ? 8.750 3.715 -22.263 1.00 88.56 357 THR A O 1
ATOM 2836 N N . ARG A 1 358 ? 10.794 3.052 -21.614 1.00 82.75 358 ARG A N 1
ATOM 2837 C CA . ARG A 1 358 ? 10.690 3.612 -20.253 1.00 82.75 358 ARG A CA 1
ATOM 2838 C C . ARG A 1 358 ? 10.676 5.139 -20.254 1.00 82.75 358 ARG A C 1
ATOM 2840 O O . ARG A 1 358 ? 9.939 5.750 -19.480 1.00 82.75 358 ARG A O 1
ATOM 2847 N N . GLU A 1 359 ? 11.527 5.753 -21.071 1.00 78.19 359 GLU A N 1
ATOM 2848 C CA . GLU A 1 359 ? 11.679 7.214 -21.125 1.00 78.19 359 GLU A CA 1
ATOM 2849 C C . GLU A 1 359 ? 10.807 7.864 -22.202 1.00 78.19 359 GLU A C 1
ATOM 2851 O O . GLU A 1 359 ? 10.392 9.014 -22.056 1.00 78.19 359 GLU A O 1
ATOM 2856 N N . GLY A 1 360 ? 10.492 7.120 -23.261 1.00 71.25 360 GLY A N 1
ATOM 2857 C CA . GLY A 1 360 ? 9.665 7.578 -24.367 1.00 71.25 360 GLY A CA 1
ATOM 2858 C C . GLY A 1 360 ? 8.212 7.119 -24.271 1.00 71.25 360 GLY A C 1
ATOM 2859 O O . GLY A 1 360 ? 7.803 6.320 -23.431 1.00 71.25 360 GLY A O 1
ATOM 2860 N N . GLY A 1 361 ? 7.392 7.674 -25.158 1.00 80.19 361 GLY A N 1
ATOM 2861 C CA . GLY A 1 361 ? 5.999 7.276 -25.297 1.00 80.19 361 GLY A CA 1
ATOM 2862 C C . GLY A 1 361 ? 5.828 5.961 -26.059 1.00 80.19 361 GLY A C 1
ATOM 2863 O O . GLY A 1 361 ? 6.762 5.216 -26.350 1.00 80.19 361 GLY A O 1
ATOM 2864 N N . GLN A 1 362 ? 4.582 5.696 -26.429 1.00 89.62 362 GLN A N 1
ATOM 2865 C CA . GLN A 1 362 ? 4.249 4.604 -27.329 1.00 89.62 362 GLN A CA 1
ATOM 2866 C C . GLN A 1 362 ? 4.637 4.966 -28.774 1.00 89.62 362 GLN A C 1
ATOM 2868 O O . GLN A 1 362 ? 4.154 5.953 -29.324 1.00 89.62 362 GLN A O 1
ATOM 2873 N N . ILE A 1 363 ? 5.461 4.137 -29.407 1.00 92.75 363 ILE A N 1
ATOM 2874 C CA . ILE A 1 363 ? 5.942 4.282 -30.783 1.00 92.75 363 ILE A CA 1
ATOM 2875 C C . ILE A 1 363 ? 5.251 3.232 -31.652 1.00 92.75 363 ILE A C 1
ATOM 2877 O O . ILE A 1 363 ? 5.272 2.040 -31.346 1.00 92.75 363 ILE A O 1
ATOM 2881 N N . SER A 1 364 ? 4.635 3.650 -32.759 1.00 92.25 364 SER A N 1
ATOM 2882 C CA . SER A 1 364 ? 4.038 2.714 -33.717 1.00 92.25 364 SER A CA 1
ATOM 2883 C C . SER A 1 364 ? 5.015 2.368 -34.841 1.00 92.25 364 SER A C 1
ATOM 2885 O O . SER A 1 364 ? 5.496 3.249 -35.551 1.00 92.25 364 SER A O 1
ATOM 2887 N N . LEU A 1 365 ? 5.243 1.071 -35.049 1.00 91.75 365 LEU A N 1
ATOM 2888 C CA . LEU A 1 365 ? 6.064 0.506 -36.122 1.00 91.75 365 LEU A CA 1
ATOM 2889 C C . LEU A 1 365 ? 5.228 -0.150 -37.234 1.00 91.75 365 LEU A C 1
ATOM 2891 O O . LEU A 1 365 ? 5.774 -0.871 -38.062 1.00 91.75 365 LEU A O 1
ATOM 2895 N N . ARG A 1 366 ? 3.916 0.124 -37.322 1.00 88.00 366 ARG A N 1
ATOM 2896 C CA . ARG A 1 366 ? 3.001 -0.523 -38.293 1.00 88.00 366 ARG A CA 1
ATOM 2897 C C . ARG A 1 366 ? 3.443 -0.460 -39.755 1.00 88.00 366 ARG A C 1
ATOM 2899 O O . ARG A 1 366 ? 3.077 -1.328 -40.522 1.00 88.00 366 ARG A O 1
ATOM 2906 N N . LYS A 1 367 ? 4.179 0.572 -40.173 1.00 90.00 367 LYS A N 1
ATOM 2907 C CA . LYS A 1 367 ? 4.700 0.700 -41.553 1.00 90.00 367 LYS A CA 1
ATOM 2908 C C . LYS A 1 367 ? 6.194 0.374 -41.657 1.00 90.00 367 LYS A C 1
ATOM 2910 O O . LYS A 1 367 ? 6.803 0.589 -42.697 1.00 90.00 367 LYS A O 1
ATOM 2915 N N . GLN A 1 368 ? 6.801 -0.072 -40.561 1.00 91.50 368 GLN A N 1
ATOM 2916 C CA . GLN A 1 368 ? 8.243 -0.240 -40.393 1.00 91.50 368 GLN A CA 1
ATOM 2917 C C . GLN A 1 368 ? 8.553 -1.656 -39.884 1.00 91.50 368 GLN A C 1
ATOM 2919 O O . GLN A 1 368 ? 9.313 -1.827 -38.935 1.00 91.50 368 GLN A O 1
ATOM 2924 N N . TYR A 1 369 ? 7.961 -2.669 -40.527 1.00 90.94 369 TYR A N 1
ATOM 2925 C CA . TYR A 1 369 ? 8.063 -4.083 -40.136 1.00 90.94 369 TYR A CA 1
ATOM 2926 C C . TYR A 1 369 ? 9.508 -4.574 -40.018 1.00 90.94 369 TYR A C 1
ATOM 2928 O O . TYR A 1 369 ? 9.825 -5.333 -39.116 1.00 90.94 369 TYR A O 1
ATOM 2936 N N . VAL A 1 370 ? 10.406 -4.077 -40.873 1.00 93.44 370 VAL A N 1
ATOM 2937 C CA . VAL A 1 370 ? 11.840 -4.389 -40.797 1.00 93.44 370 VAL A CA 1
ATOM 2938 C C . VAL A 1 370 ? 12.433 -3.976 -39.447 1.00 93.44 370 VAL A C 1
ATOM 2940 O O . VAL A 1 370 ? 13.169 -4.747 -38.845 1.00 93.44 370 VAL A O 1
ATOM 2943 N N . LEU A 1 371 ? 12.089 -2.789 -38.935 1.00 95.62 371 LEU A N 1
ATOM 2944 C CA . LEU A 1 371 ? 12.596 -2.321 -37.641 1.00 95.62 371 LEU A CA 1
ATOM 2945 C C . LEU A 1 371 ? 12.028 -3.140 -36.481 1.00 95.62 371 LEU A C 1
ATOM 2947 O O . LEU A 1 371 ? 12.748 -3.421 -35.528 1.00 95.62 371 LEU A O 1
ATOM 2951 N N . LEU A 1 372 ? 10.755 -3.534 -36.582 1.00 93.69 372 LEU A N 1
ATOM 2952 C CA . LEU A 1 372 ? 10.121 -4.419 -35.608 1.00 93.69 372 LEU A CA 1
ATOM 2953 C C . LEU A 1 372 ? 10.805 -5.791 -35.593 1.00 93.69 372 LEU A C 1
ATOM 2955 O O . LEU A 1 372 ? 11.195 -6.243 -34.527 1.00 93.69 372 LEU A O 1
ATOM 2959 N N . ASN A 1 373 ? 11.039 -6.397 -36.758 1.00 93.94 373 ASN A N 1
ATOM 2960 C CA . ASN A 1 373 ? 11.702 -7.697 -36.877 1.00 93.94 373 ASN A CA 1
ATOM 2961 C C . ASN A 1 373 ? 13.138 -7.672 -36.328 1.00 93.94 373 ASN A C 1
ATOM 2963 O O . ASN A 1 373 ? 13.548 -8.615 -35.658 1.00 93.94 373 ASN A O 1
ATOM 2967 N N . ILE A 1 374 ? 13.898 -6.592 -36.569 1.00 94.81 374 ILE A N 1
ATOM 2968 C CA . ILE A 1 374 ? 15.227 -6.408 -35.955 1.00 94.81 374 ILE A CA 1
ATOM 2969 C C . ILE A 1 374 ? 15.103 -6.400 -34.431 1.00 94.81 374 ILE A C 1
ATOM 2971 O O . ILE A 1 374 ? 15.866 -7.074 -33.744 1.00 94.81 374 ILE A O 1
ATOM 2975 N N . LEU A 1 375 ? 14.141 -5.647 -33.897 1.00 93.31 375 LEU A N 1
ATOM 2976 C CA . LEU A 1 375 ? 13.955 -5.530 -32.457 1.00 93.31 375 LEU A CA 1
ATOM 2977 C C . LEU A 1 375 ? 13.483 -6.852 -31.830 1.00 93.31 375 LEU A C 1
ATOM 2979 O O . LEU A 1 375 ? 13.949 -7.204 -30.752 1.00 93.31 375 LEU A O 1
ATOM 2983 N N . GLU A 1 376 ? 12.618 -7.607 -32.509 1.00 92.06 376 GLU A N 1
ATOM 2984 C CA . GLU A 1 376 ? 12.196 -8.954 -32.106 1.00 92.06 376 GLU A CA 1
ATOM 2985 C C . GLU A 1 376 ? 13.369 -9.933 -32.075 1.00 92.06 376 GLU A C 1
ATOM 2987 O O . GLU A 1 376 ? 13.541 -10.628 -31.076 1.00 92.06 376 GLU A O 1
ATOM 2992 N N . ALA A 1 377 ? 14.200 -9.948 -33.123 1.00 91.94 377 ALA A N 1
ATOM 2993 C CA . ALA A 1 377 ? 15.380 -10.806 -33.196 1.00 91.94 377 ALA A CA 1
ATOM 2994 C C . ALA A 1 377 ? 16.363 -10.496 -32.057 1.00 91.94 377 ALA A C 1
ATOM 2996 O O . ALA A 1 377 ? 16.774 -11.394 -31.324 1.00 91.94 377 ALA A O 1
ATOM 2997 N N . LEU A 1 378 ? 16.672 -9.213 -31.845 1.00 92.38 378 LEU A N 1
ATOM 2998 C CA . LEU A 1 378 ? 17.555 -8.779 -30.762 1.00 92.38 378 LEU A CA 1
ATOM 2999 C C . LEU A 1 378 ? 16.970 -9.079 -29.376 1.00 92.38 378 LEU A C 1
ATOM 3001 O O . LEU A 1 378 ? 17.710 -9.458 -28.476 1.00 92.38 378 LEU A O 1
ATOM 3005 N N . SER A 1 379 ? 15.653 -8.952 -29.200 1.00 90.25 379 SER A N 1
ATOM 3006 C CA . SER A 1 379 ? 14.985 -9.266 -27.929 1.00 90.25 379 SER A CA 1
ATOM 3007 C C . SER A 1 379 ? 14.950 -10.764 -27.646 1.00 90.25 379 SER A C 1
ATOM 3009 O O . SER A 1 379 ? 15.082 -11.172 -26.497 1.00 90.25 379 SER A O 1
ATOM 3011 N N . ALA A 1 380 ? 14.785 -11.587 -28.685 1.00 87.56 380 ALA A N 1
ATOM 3012 C CA . ALA A 1 380 ? 14.842 -13.038 -28.568 1.00 87.56 380 ALA A CA 1
ATOM 3013 C C . ALA A 1 380 ? 16.245 -13.517 -28.171 1.00 87.56 380 ALA A C 1
ATOM 3015 O O . ALA A 1 380 ? 16.355 -14.437 -27.366 1.00 87.56 380 ALA A O 1
ATOM 3016 N N . ALA A 1 381 ? 17.296 -12.873 -28.688 1.00 86.62 381 ALA A N 1
ATOM 3017 C CA . ALA A 1 381 ? 18.677 -13.138 -28.290 1.00 86.62 381 ALA A CA 1
ATOM 3018 C C . ALA A 1 381 ? 18.979 -12.644 -26.863 1.00 86.62 381 ALA A C 1
ATOM 3020 O O . ALA A 1 381 ? 19.587 -13.361 -26.081 1.00 86.62 381 ALA A O 1
ATOM 3021 N N . HIS A 1 382 ? 18.478 -11.461 -26.490 1.00 83.12 382 HIS A N 1
ATOM 3022 C CA . HIS A 1 382 ? 18.674 -10.856 -25.162 1.00 83.12 382 HIS A CA 1
ATOM 3023 C C . HIS A 1 382 ? 18.030 -11.646 -24.007 1.00 83.12 382 HIS A C 1
ATOM 3025 O O . HIS A 1 382 ? 18.376 -11.441 -22.849 1.00 83.12 382 HIS A O 1
ATOM 3031 N N . GLY A 1 383 ? 17.067 -12.526 -24.310 1.00 66.31 383 GLY A N 1
ATOM 3032 C CA . GLY A 1 383 ? 16.330 -13.327 -23.327 1.00 66.31 383 GLY A CA 1
ATOM 3033 C C . GLY A 1 383 ? 16.793 -14.780 -23.163 1.00 66.31 383 GLY A C 1
ATOM 3034 O O . GLY A 1 383 ? 16.170 -15.502 -22.385 1.00 66.31 383 GLY A O 1
ATOM 3035 N N . LYS A 1 384 ? 17.818 -15.233 -23.897 1.00 59.25 384 LYS A N 1
ATOM 3036 C CA . LYS A 1 384 ? 18.414 -16.573 -23.743 1.00 59.25 384 LYS A CA 1
ATOM 3037 C C . LYS A 1 384 ? 19.600 -16.466 -22.787 1.00 59.25 384 LYS A C 1
ATOM 3039 O O . LYS A 1 384 ? 20.402 -15.581 -23.034 1.00 59.25 384 LYS A O 1
ATOM 3044 N N . ASP A 1 385 ? 19.622 -17.303 -21.734 1.00 57.28 385 ASP A N 1
ATOM 3045 C CA . ASP A 1 385 ? 20.640 -17.553 -20.681 1.00 57.28 385 ASP A CA 1
ATOM 3046 C C . ASP A 1 385 ? 21.659 -16.433 -20.335 1.00 57.28 385 ASP A C 1
ATOM 3048 O O . ASP A 1 385 ? 22.155 -15.721 -21.193 1.00 57.28 385 ASP A O 1
ATOM 3052 N N . GLU A 1 386 ? 22.070 -16.287 -19.064 1.00 56.81 386 GLU A N 1
ATOM 3053 C CA . GLU A 1 386 ? 22.979 -15.193 -18.617 1.00 56.81 386 GLU A CA 1
ATOM 3054 C C . GLU A 1 386 ? 24.258 -15.022 -19.470 1.00 56.81 386 GLU A C 1
ATOM 3056 O O . GLU A 1 386 ? 24.789 -13.917 -19.563 1.00 56.81 386 GLU A O 1
ATOM 3061 N N . VAL A 1 387 ? 24.724 -16.087 -20.131 1.00 56.34 387 VAL A N 1
ATOM 3062 C CA . VAL A 1 387 ? 25.892 -16.078 -21.026 1.00 56.34 387 VAL A CA 1
ATOM 3063 C C . VAL A 1 387 ? 25.574 -15.506 -22.420 1.00 56.34 387 VAL A C 1
ATOM 3065 O O . VAL A 1 387 ? 26.402 -14.800 -22.997 1.00 56.34 387 VAL A O 1
ATOM 3068 N N . ASP A 1 388 ? 24.378 -15.754 -22.957 1.00 54.31 388 ASP A N 1
ATOM 3069 C CA . ASP A 1 388 ? 23.969 -15.319 -24.301 1.00 54.31 388 ASP A CA 1
ATOM 3070 C C . ASP A 1 388 ? 23.341 -13.915 -24.305 1.00 54.31 388 ASP A C 1
ATOM 3072 O O . ASP A 1 388 ? 23.461 -13.189 -25.296 1.00 54.31 388 ASP A O 1
ATOM 3076 N N . ALA A 1 389 ? 22.794 -13.461 -23.172 1.00 58.31 389 ALA A N 1
ATOM 3077 C CA . ALA A 1 389 ? 22.341 -12.078 -22.991 1.00 58.31 389 ALA A CA 1
ATOM 3078 C C . ALA A 1 389 ? 23.467 -11.050 -23.235 1.00 58.31 389 ALA A C 1
ATOM 3080 O O . ALA A 1 389 ? 23.226 -9.931 -23.698 1.00 58.31 389 ALA A O 1
ATOM 3081 N N . GLU A 1 390 ? 24.723 -11.424 -22.974 1.00 65.19 390 GLU A N 1
ATOM 3082 C CA . GLU A 1 390 ? 25.880 -10.575 -23.261 1.00 65.19 390 GLU A CA 1
ATOM 3083 C C . GLU A 1 390 ? 26.350 -10.674 -24.719 1.00 65.19 390 GLU A C 1
ATOM 3085 O O . GLU A 1 390 ? 26.937 -9.712 -25.240 1.00 65.19 390 GLU A O 1
ATOM 3090 N N . ARG A 1 391 ? 26.059 -11.799 -25.383 1.00 76.81 391 ARG A N 1
ATOM 3091 C CA . ARG A 1 391 ? 26.540 -12.171 -26.716 1.00 76.81 391 ARG A CA 1
ATOM 3092 C C . ARG A 1 391 ? 25.714 -11.580 -27.861 1.00 76.81 391 ARG A C 1
ATOM 3094 O O . ARG A 1 391 ? 26.087 -11.817 -28.978 1.00 76.81 391 ARG A O 1
ATOM 3101 N N . GLY A 1 392 ? 24.641 -10.805 -27.693 1.00 84.19 392 GLY A N 1
ATOM 3102 C CA . GLY A 1 392 ? 24.030 -10.076 -28.831 1.00 84.19 392 GLY A CA 1
ATOM 3103 C C . GLY A 1 392 ? 23.700 -10.894 -30.101 1.00 84.19 392 GLY A C 1
ATOM 3104 O O . GLY A 1 392 ? 23.513 -12.102 -30.047 1.00 84.19 392 GLY A O 1
ATOM 3105 N N . LEU A 1 393 ? 23.627 -10.227 -31.263 1.00 92.06 393 LEU A N 1
ATOM 3106 C CA . LEU A 1 393 ? 23.584 -10.876 -32.582 1.00 92.06 393 LEU A CA 1
ATOM 3107 C C . LEU A 1 393 ? 24.634 -10.270 -33.520 1.00 92.06 393 LEU A C 1
ATOM 3109 O O . LEU A 1 393 ? 24.798 -9.046 -33.599 1.00 92.06 393 LEU A O 1
ATOM 3113 N N . SER A 1 394 ? 25.317 -11.125 -34.273 1.00 94.38 394 SER A N 1
ATOM 3114 C CA . SER A 1 394 ? 26.208 -10.725 -35.359 1.00 94.38 394 SER A CA 1
ATOM 3115 C C . SER A 1 394 ? 25.427 -10.123 -36.533 1.00 94.38 394 SER A C 1
ATOM 3117 O O . SER A 1 394 ? 24.225 -10.345 -36.707 1.00 94.38 394 SER A O 1
ATOM 3119 N N . LYS A 1 395 ? 26.113 -9.356 -37.389 1.00 95.44 395 LYS A N 1
ATOM 3120 C CA . LYS A 1 395 ? 25.503 -8.804 -38.611 1.00 95.44 395 LYS A CA 1
ATOM 3121 C C . LYS A 1 395 ? 24.908 -9.898 -39.501 1.00 95.44 395 LYS A C 1
ATOM 3123 O O . LYS A 1 395 ? 23.834 -9.689 -40.061 1.00 95.44 395 LYS A O 1
ATOM 3128 N N . ALA A 1 396 ? 25.584 -11.043 -39.610 1.00 94.81 396 ALA A N 1
ATOM 3129 C CA . ALA A 1 396 ? 25.125 -12.167 -40.417 1.00 94.81 396 ALA A CA 1
ATOM 3130 C C . ALA A 1 396 ? 23.819 -12.755 -39.869 1.00 94.81 396 ALA A C 1
ATOM 3132 O O . ALA A 1 396 ? 22.832 -12.819 -40.599 1.00 94.81 396 ALA A O 1
ATOM 3133 N N . GLU A 1 397 ? 23.773 -13.051 -38.566 1.00 94.56 397 GLU A N 1
ATOM 3134 C CA . GLU A 1 397 ? 22.583 -13.597 -37.901 1.00 94.56 397 GLU A CA 1
ATOM 3135 C C . GLU A 1 397 ? 21.377 -12.655 -38.016 1.00 94.56 397 GLU A C 1
ATOM 3137 O O . GLU A 1 397 ? 20.258 -13.104 -38.269 1.00 94.56 397 GLU A O 1
ATOM 3142 N N . ILE A 1 398 ? 21.583 -11.337 -37.883 1.00 94.50 398 ILE A N 1
ATOM 3143 C CA . ILE A 1 398 ? 20.497 -10.358 -38.048 1.00 94.50 398 ILE A CA 1
ATOM 3144 C C . ILE A 1 398 ? 19.968 -10.381 -39.484 1.00 94.50 398 ILE A C 1
ATOM 3146 O O . ILE A 1 398 ? 18.754 -10.361 -39.686 1.00 94.50 398 ILE A O 1
ATOM 3150 N N . ILE A 1 399 ? 20.849 -10.413 -40.486 1.00 96.25 399 ILE A N 1
ATOM 3151 C CA . ILE A 1 399 ? 20.444 -10.431 -41.895 1.00 96.25 399 ILE A CA 1
ATOM 3152 C C . ILE A 1 399 ? 19.671 -11.707 -42.236 1.00 96.25 399 ILE A C 1
ATOM 3154 O O . ILE A 1 399 ? 18.585 -11.630 -42.816 1.00 96.25 399 ILE A O 1
ATOM 3158 N N . GLU A 1 400 ? 20.179 -12.859 -41.814 1.00 94.69 400 GLU A N 1
ATOM 3159 C CA . GLU A 1 400 ? 19.545 -14.155 -42.053 1.00 94.69 400 GLU A CA 1
ATOM 3160 C C . GLU A 1 400 ? 18.197 -14.262 -41.332 1.00 94.69 400 GLU A C 1
ATOM 3162 O O . GLU A 1 400 ? 17.215 -14.717 -41.915 1.00 94.69 400 GLU A O 1
ATOM 3167 N N . THR A 1 401 ? 18.094 -13.745 -40.105 1.00 92.75 401 THR A N 1
ATOM 3168 C CA . THR A 1 401 ? 16.846 -13.796 -39.327 1.00 92.75 401 THR A CA 1
ATOM 3169 C C . THR A 1 401 ? 15.790 -12.824 -39.860 1.00 92.75 401 THR A C 1
ATOM 3171 O O . THR A 1 401 ? 14.618 -13.178 -39.999 1.00 92.75 401 THR A O 1
ATOM 3174 N N . VAL A 1 402 ? 16.178 -11.579 -40.150 1.00 94.12 402 VAL A N 1
ATOM 3175 C CA . VAL A 1 402 ? 15.233 -10.498 -40.477 1.00 94.12 402 VAL A CA 1
ATOM 3176 C C . VAL A 1 402 ? 14.873 -10.474 -41.960 1.00 94.12 402 VAL A C 1
ATOM 3178 O O . VAL A 1 402 ? 13.710 -10.240 -42.296 1.00 94.12 402 VAL A O 1
ATOM 3181 N N . TRP A 1 403 ? 15.852 -10.690 -42.842 1.00 94.31 403 TRP A N 1
ATOM 3182 C CA . TRP A 1 403 ? 15.672 -10.621 -44.296 1.00 94.31 403 TRP A CA 1
ATOM 3183 C C . TRP A 1 403 ? 15.650 -11.988 -44.978 1.00 94.31 403 TRP A C 1
ATOM 3185 O O . TRP A 1 403 ? 15.199 -12.052 -46.118 1.00 94.31 403 TRP A O 1
ATOM 3195 N N . LYS A 1 404 ? 16.053 -13.072 -44.296 1.00 94.44 404 LYS A N 1
ATOM 3196 C CA . LYS A 1 404 ? 16.129 -14.427 -44.877 1.00 94.44 404 LYS A CA 1
ATOM 3197 C C . LYS A 1 404 ? 17.044 -14.491 -46.106 1.00 94.44 404 LYS A C 1
ATOM 3199 O O . LYS A 1 404 ? 16.798 -15.244 -47.044 1.00 94.44 404 LYS A O 1
ATOM 3204 N N . GLU A 1 405 ? 18.094 -13.673 -46.094 1.00 94.88 405 GLU A N 1
ATOM 3205 C CA . GLU A 1 405 ? 19.118 -13.563 -47.136 1.00 94.88 405 GLU A CA 1
ATOM 3206 C C . GLU A 1 405 ? 20.459 -14.057 -46.570 1.00 94.88 405 GLU A C 1
ATOM 3208 O O . GLU A 1 405 ? 20.749 -13.834 -45.399 1.00 94.88 405 GLU A O 1
ATOM 3213 N N . SER A 1 406 ? 21.305 -14.683 -47.393 1.00 95.12 406 SER A N 1
ATOM 3214 C CA . SER A 1 406 ? 22.681 -15.012 -46.989 1.00 95.12 406 SER A CA 1
ATOM 3215 C C . SER A 1 406 ? 23.521 -13.737 -46.886 1.00 95.12 406 SER A C 1
ATOM 3217 O O . SER A 1 406 ? 23.466 -12.876 -47.770 1.00 95.12 406 SER A O 1
ATOM 3219 N N . TYR A 1 407 ? 24.290 -13.593 -45.808 1.00 96.62 407 TYR A N 1
ATOM 3220 C CA . TYR A 1 407 ? 25.031 -12.369 -45.521 1.00 96.62 407 TYR A CA 1
ATOM 3221 C C . TYR A 1 407 ? 26.131 -12.058 -46.554 1.00 96.62 407 TYR A C 1
ATOM 3223 O O . TYR A 1 407 ? 26.995 -12.882 -46.841 1.00 96.62 407 TYR A O 1
ATOM 3231 N N . ARG A 1 408 ? 26.112 -10.828 -47.087 1.00 96.12 408 ARG A N 1
ATOM 3232 C CA . ARG A 1 408 ? 27.113 -10.269 -48.004 1.00 96.12 408 ARG A CA 1
ATOM 3233 C C . ARG A 1 408 ? 27.465 -8.849 -47.549 1.00 96.12 408 ARG A C 1
ATOM 3235 O O . ARG A 1 408 ? 26.587 -7.980 -47.633 1.00 96.12 408 ARG A O 1
ATOM 3242 N N . PRO A 1 409 ? 28.690 -8.594 -47.058 1.00 94.56 409 PRO A N 1
ATOM 3243 C CA . PRO A 1 409 ? 29.064 -7.297 -46.494 1.00 94.56 409 PRO A CA 1
ATOM 3244 C C . PRO A 1 409 ? 28.796 -6.116 -47.436 1.00 94.56 409 PRO A C 1
ATOM 3246 O O . PRO A 1 409 ? 28.265 -5.094 -47.005 1.00 94.56 409 PRO A O 1
ATOM 3249 N N . GLU A 1 410 ? 29.078 -6.268 -48.734 1.00 94.19 410 GLU A N 1
ATOM 3250 C CA . GLU A 1 410 ? 28.979 -5.189 -49.726 1.00 94.19 410 GLU A CA 1
ATOM 3251 C C . GLU A 1 410 ? 27.535 -4.712 -49.935 1.00 94.19 410 GLU A C 1
ATOM 3253 O O . GLU A 1 410 ? 27.291 -3.533 -50.193 1.00 94.19 410 GLU A O 1
ATOM 3258 N N . ALA A 1 411 ? 26.566 -5.621 -49.804 1.00 92.62 411 ALA A N 1
ATOM 3259 C CA . ALA A 1 411 ? 25.150 -5.329 -50.006 1.00 92.62 411 ALA A CA 1
ATOM 3260 C C . ALA A 1 411 ? 24.419 -4.993 -48.696 1.00 92.62 411 ALA A C 1
ATOM 3262 O O . ALA A 1 411 ? 23.471 -4.202 -48.691 1.00 92.62 411 ALA A O 1
ATOM 3263 N N . HIS A 1 412 ? 24.821 -5.609 -47.582 1.00 96.50 412 HIS A N 1
ATOM 3264 C CA . HIS A 1 412 ? 23.998 -5.650 -46.374 1.00 96.50 412 HIS A CA 1
ATOM 3265 C C . HIS A 1 412 ? 24.444 -4.690 -45.272 1.00 96.50 412 HIS A C 1
ATOM 3267 O O . HIS A 1 412 ? 23.584 -4.228 -44.520 1.00 96.50 412 HIS A O 1
ATOM 3273 N N . ASP A 1 413 ? 25.719 -4.301 -45.203 1.00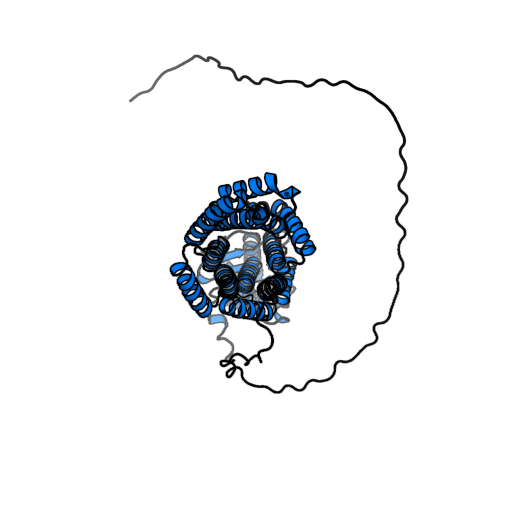 94.44 413 ASP A N 1
ATOM 3274 C CA . ASP A 1 413 ? 26.206 -3.447 -44.111 1.00 94.44 413 ASP A CA 1
ATOM 3275 C C . ASP A 1 413 ? 25.530 -2.076 -44.097 1.00 94.44 413 ASP A C 1
ATOM 3277 O O . ASP A 1 413 ? 25.026 -1.638 -43.061 1.00 94.44 413 ASP A O 1
ATOM 3281 N N . ASN A 1 414 ? 25.427 -1.428 -45.259 1.00 95.75 414 ASN A N 1
ATOM 3282 C CA . ASN A 1 414 ? 24.757 -0.132 -45.385 1.00 95.75 414 ASN A CA 1
ATOM 3283 C C . ASN A 1 414 ? 23.262 -0.229 -45.043 1.00 95.75 414 ASN A C 1
ATOM 3285 O O . ASN A 1 414 ? 22.711 0.634 -44.352 1.00 95.75 414 ASN A O 1
ATOM 3289 N N . LYS A 1 415 ? 22.608 -1.306 -45.494 1.00 94.44 415 LYS A N 1
ATOM 3290 C CA . LYS A 1 415 ? 21.186 -1.589 -45.253 1.00 94.44 415 LYS A CA 1
ATOM 3291 C C . LYS A 1 415 ? 20.920 -1.801 -43.761 1.00 94.44 415 LYS A C 1
ATOM 3293 O O . LYS A 1 415 ? 19.992 -1.198 -43.215 1.00 94.44 415 LYS A O 1
ATOM 3298 N N . LEU A 1 416 ? 21.741 -2.607 -43.092 1.00 95.31 416 LEU A N 1
ATOM 3299 C CA . LEU A 1 416 ? 21.638 -2.871 -41.660 1.00 95.31 416 LEU A CA 1
ATOM 3300 C C . LEU A 1 416 ? 21.929 -1.608 -40.845 1.00 95.31 416 LEU A C 1
ATOM 3302 O O . LEU A 1 416 ? 21.110 -1.223 -40.012 1.00 95.31 416 LEU A O 1
ATOM 3306 N N . TYR A 1 417 ? 23.027 -0.908 -41.143 1.00 95.25 417 TYR A N 1
ATOM 3307 C CA . TYR A 1 417 ? 23.402 0.339 -40.474 1.00 95.25 417 TYR A CA 1
ATOM 3308 C C . TYR A 1 417 ? 22.285 1.387 -40.541 1.00 95.25 417 TYR A C 1
ATOM 3310 O O . TYR A 1 417 ? 21.920 1.985 -39.525 1.00 95.25 417 TYR A O 1
ATOM 3318 N N . TYR A 1 418 ? 21.688 1.580 -41.722 1.00 96.69 418 TYR A N 1
ATOM 3319 C CA . TYR A 1 418 ? 20.588 2.523 -41.907 1.00 96.69 418 TYR A CA 1
ATOM 3320 C C . TYR A 1 418 ? 19.369 2.171 -41.043 1.00 96.69 418 TYR A C 1
ATOM 3322 O O . TYR A 1 418 ? 18.800 3.050 -40.389 1.00 96.69 418 TYR A O 1
ATOM 3330 N N . ASN A 1 419 ? 18.980 0.893 -40.997 1.00 96.88 419 ASN A N 1
ATOM 3331 C CA . ASN A 1 419 ? 17.842 0.445 -40.194 1.00 96.88 419 ASN A CA 1
ATOM 3332 C C . ASN A 1 419 ? 18.124 0.527 -38.687 1.00 96.88 419 ASN A C 1
ATOM 3334 O O . ASN A 1 419 ? 17.268 1.008 -37.948 1.00 96.88 419 ASN A O 1
ATOM 3338 N N . ILE A 1 420 ? 19.328 0.171 -38.232 1.00 96.50 420 ILE A N 1
ATOM 3339 C CA . ILE A 1 420 ? 19.733 0.331 -36.828 1.00 96.50 420 ILE A CA 1
ATOM 3340 C C . ILE A 1 420 ? 19.710 1.805 -36.415 1.00 96.50 420 ILE A C 1
ATOM 3342 O O . ILE A 1 420 ? 19.170 2.146 -35.365 1.00 96.50 420 ILE A O 1
ATOM 3346 N N . ASN A 1 421 ? 20.232 2.705 -37.250 1.00 95.44 421 ASN A N 1
ATOM 3347 C CA . ASN A 1 421 ? 20.219 4.135 -36.949 1.00 95.44 421 ASN A CA 1
ATOM 3348 C C . ASN A 1 421 ? 18.788 4.701 -36.907 1.00 95.44 421 ASN A C 1
ATOM 3350 O O . ASN A 1 421 ? 18.462 5.524 -36.053 1.00 95.44 421 ASN A O 1
ATOM 3354 N N . ARG A 1 422 ? 17.901 4.245 -37.802 1.00 95.81 422 ARG A N 1
ATOM 3355 C CA . ARG A 1 422 ? 16.472 4.592 -37.745 1.00 95.81 422 ARG A CA 1
ATOM 3356 C C . ARG A 1 422 ? 15.806 4.076 -36.479 1.00 95.81 422 ARG A C 1
ATOM 3358 O O . ARG A 1 422 ? 15.042 4.818 -35.874 1.00 95.81 422 ARG A O 1
ATOM 3365 N N . LEU A 1 423 ? 16.100 2.841 -36.087 1.00 94.88 423 LEU A N 1
ATOM 3366 C CA . LEU A 1 423 ? 15.573 2.249 -34.867 1.00 94.88 423 LEU A CA 1
ATOM 3367 C C . LEU A 1 423 ? 16.031 3.046 -33.640 1.00 94.88 423 LEU A C 1
ATOM 3369 O O . LEU A 1 423 ? 15.185 3.436 -32.843 1.00 94.88 423 LEU A O 1
ATOM 3373 N N . ARG A 1 424 ? 17.321 3.408 -33.554 1.00 95.19 424 ARG A N 1
ATOM 3374 C CA . ARG A 1 424 ? 17.851 4.269 -32.483 1.00 95.19 424 ARG A CA 1
ATOM 3375 C C . ARG A 1 424 ? 17.121 5.602 -32.381 1.00 95.19 424 ARG A C 1
ATOM 3377 O O . ARG A 1 424 ? 16.699 5.977 -31.301 1.00 95.19 424 ARG A O 1
ATOM 3384 N N . LYS A 1 425 ? 16.894 6.285 -33.507 1.00 93.88 425 LYS A N 1
ATOM 3385 C CA . LYS A 1 425 ? 16.135 7.551 -33.537 1.00 93.88 425 LYS A CA 1
ATOM 3386 C C . LYS A 1 425 ? 14.710 7.438 -32.996 1.00 93.88 425 LYS A C 1
ATOM 3388 O O . LYS A 1 425 ? 14.127 8.459 -32.652 1.00 93.88 425 LYS A O 1
ATOM 3393 N N . LEU A 1 426 ? 14.137 6.236 -33.000 1.00 92.19 426 LEU A N 1
ATOM 3394 C CA . LEU A 1 426 ? 12.792 5.993 -32.498 1.00 92.19 426 LEU A CA 1
ATOM 3395 C C . LEU A 1 426 ? 12.800 5.611 -31.021 1.00 92.19 426 LEU A C 1
ATOM 3397 O O . LEU A 1 426 ? 11.977 6.133 -30.279 1.00 92.19 426 LEU A O 1
ATOM 3401 N N . ILE A 1 427 ? 13.676 4.688 -30.615 1.00 92.94 427 ILE A N 1
ATOM 3402 C CA . ILE A 1 427 ? 13.604 4.070 -29.284 1.00 92.94 427 ILE A CA 1
ATOM 3403 C C . ILE A 1 427 ? 14.548 4.702 -28.262 1.00 92.94 427 ILE A C 1
ATOM 3405 O O . ILE A 1 427 ? 14.255 4.626 -27.076 1.00 92.94 427 ILE A O 1
ATOM 3409 N N . GLU A 1 428 ? 15.663 5.297 -28.687 1.00 92.00 428 GLU A N 1
ATOM 3410 C CA . GLU A 1 428 ? 16.653 5.847 -27.759 1.00 92.00 428 GLU A CA 1
ATOM 3411 C C . GLU A 1 428 ? 16.193 7.194 -27.200 1.00 92.00 428 GLU A C 1
ATOM 3413 O O . GLU A 1 428 ? 15.678 8.023 -27.958 1.00 92.00 428 GLU A O 1
ATOM 3418 N N . PRO A 1 429 ? 16.427 7.461 -25.906 1.00 88.12 429 PRO A N 1
ATOM 3419 C CA . PRO A 1 429 ? 16.162 8.775 -25.331 1.00 88.12 429 PRO A CA 1
ATOM 3420 C C . PRO A 1 429 ? 17.112 9.848 -25.877 1.00 88.12 429 PRO A C 1
ATOM 3422 O O . PRO A 1 429 ? 16.684 10.965 -26.167 1.00 88.12 429 PRO A O 1
ATOM 3425 N N . ASP A 1 430 ? 18.384 9.494 -26.086 1.00 89.12 430 ASP A N 1
ATOM 3426 C CA . ASP A 1 430 ? 19.361 10.305 -26.810 1.00 89.12 430 ASP A CA 1
ATOM 3427 C C . ASP A 1 430 ? 20.087 9.445 -27.851 1.00 89.12 430 ASP A C 1
ATOM 3429 O O . ASP A 1 430 ? 20.793 8.487 -27.543 1.00 89.12 430 ASP A O 1
ATOM 3433 N N . VAL A 1 431 ? 19.949 9.827 -29.117 1.00 88.06 431 VAL A N 1
ATOM 3434 C CA . VAL A 1 431 ? 20.566 9.134 -30.255 1.00 88.06 431 VAL A CA 1
ATOM 3435 C C . VAL A 1 431 ? 22.097 9.198 -30.207 1.00 88.06 431 VAL A C 1
ATOM 3437 O O . VAL A 1 431 ? 22.764 8.316 -30.748 1.00 88.06 431 VAL A O 1
ATOM 3440 N N . ARG A 1 432 ? 22.672 10.238 -29.588 1.00 88.75 432 ARG A N 1
ATOM 3441 C CA . ARG A 1 432 ? 24.130 10.416 -29.480 1.00 88.75 432 ARG A CA 1
ATOM 3442 C C . ARG A 1 432 ? 24.745 9.509 -28.421 1.00 88.75 432 ARG A C 1
ATOM 3444 O O . ARG A 1 432 ? 25.910 9.141 -28.548 1.00 88.75 432 ARG A O 1
ATOM 3451 N N . GLN A 1 433 ? 23.966 9.154 -27.404 1.00 89.44 433 GLN A N 1
ATOM 3452 C CA . GLN A 1 433 ? 24.363 8.277 -26.309 1.00 89.44 433 GLN A CA 1
ATOM 3453 C C . GLN A 1 433 ? 23.346 7.135 -26.194 1.00 89.44 433 GLN A C 1
ATOM 3455 O O . GLN A 1 433 ? 22.519 7.147 -25.283 1.00 89.44 433 GLN A O 1
ATOM 3460 N N . PRO A 1 434 ? 23.374 6.167 -27.134 1.00 89.81 434 PRO A N 1
ATOM 3461 C CA . PRO A 1 434 ? 22.405 5.082 -27.150 1.00 89.81 434 PRO A CA 1
ATOM 3462 C C . PRO A 1 434 ? 22.509 4.254 -25.867 1.00 89.81 434 PRO A C 1
ATOM 3464 O O . PRO A 1 434 ? 23.597 3.810 -25.493 1.00 89.81 434 PRO A O 1
ATOM 3467 N N . GLN A 1 435 ? 21.370 4.051 -25.213 1.00 90.25 435 GLN A N 1
ATOM 3468 C CA . GLN A 1 435 ? 21.239 3.326 -23.955 1.00 90.25 435 GLN A CA 1
ATOM 3469 C C . GLN A 1 435 ? 20.585 1.960 -24.135 1.00 90.25 435 GLN A C 1
ATOM 3471 O O . GLN A 1 435 ? 20.846 1.070 -23.335 1.00 90.25 435 GLN A O 1
ATOM 3476 N N . TYR A 1 436 ? 19.736 1.774 -25.147 1.00 92.50 436 TYR A N 1
ATOM 3477 C CA . TYR A 1 436 ? 18.984 0.534 -25.335 1.00 92.50 436 TYR A CA 1
ATOM 3478 C C . TYR A 1 436 ? 19.628 -0.394 -26.357 1.00 92.50 436 TYR A C 1
ATOM 3480 O O . TYR A 1 436 ? 19.685 -1.597 -26.127 1.00 92.50 436 TYR A O 1
ATOM 3488 N N . LEU A 1 437 ? 20.119 0.141 -27.473 1.00 94.38 437 LEU A N 1
ATOM 3489 C CA . LEU A 1 437 ? 20.656 -0.599 -28.607 1.00 94.38 437 LEU A CA 1
ATOM 3490 C C . LEU A 1 437 ? 22.127 -0.244 -28.817 1.00 94.38 437 LEU A C 1
ATOM 3492 O O . LEU A 1 437 ? 22.471 0.806 -29.367 1.00 94.38 437 LEU A O 1
ATOM 3496 N N . LEU A 1 438 ? 23.014 -1.160 -28.447 1.00 93.38 438 LEU A N 1
ATOM 3497 C CA . LEU A 1 438 ? 24.459 -0.972 -28.459 1.00 93.38 438 LEU A CA 1
ATOM 3498 C C . LEU A 1 438 ? 25.113 -1.635 -29.675 1.00 93.38 438 LEU A C 1
ATOM 3500 O O . LEU A 1 438 ? 24.637 -2.636 -30.211 1.00 93.38 438 LEU A O 1
ATOM 3504 N N . ASN A 1 439 ? 26.236 -1.059 -30.103 1.00 92.56 439 ASN A N 1
ATOM 3505 C CA . ASN A 1 439 ? 27.138 -1.735 -31.029 1.00 92.56 439 ASN A CA 1
ATOM 3506 C C . ASN A 1 439 ? 27.939 -2.787 -30.254 1.00 92.56 439 ASN A C 1
ATOM 3508 O O . ASN A 1 439 ? 28.346 -2.552 -29.115 1.00 92.56 439 ASN A O 1
ATOM 3512 N N . TRP A 1 440 ? 28.217 -3.912 -30.895 1.00 86.81 440 TRP A N 1
ATOM 3513 C CA . TRP A 1 440 ? 29.121 -4.939 -30.393 1.00 86.81 440 TRP A CA 1
ATOM 3514 C C . TRP A 1 440 ? 30.096 -5.359 -31.506 1.00 86.81 440 TRP A C 1
ATOM 3516 O O . TRP A 1 440 ? 29.917 -4.963 -32.656 1.00 86.81 440 TRP A O 1
ATOM 3526 N N . LYS A 1 441 ? 31.168 -6.091 -31.171 1.00 85.56 441 LYS A N 1
ATOM 3527 C CA . LYS A 1 441 ? 32.320 -6.349 -32.057 1.00 85.56 441 LYS A CA 1
ATOM 3528 C C . LYS A 1 441 ? 31.910 -6.891 -33.429 1.00 85.56 441 LYS A C 1
ATOM 3530 O O . LYS A 1 441 ? 32.487 -6.484 -34.429 1.00 85.56 441 LYS A O 1
ATOM 3535 N N . GLU A 1 442 ? 30.898 -7.751 -33.464 1.00 90.00 442 GLU A N 1
ATOM 3536 C CA . GLU A 1 442 ? 30.457 -8.451 -34.676 1.00 90.00 442 GLU A CA 1
ATOM 3537 C C . GLU A 1 442 ? 29.057 -8.031 -35.148 1.00 90.00 442 GLU A C 1
ATOM 3539 O O . GLU A 1 442 ? 28.569 -8.532 -36.160 1.00 90.00 442 GLU A O 1
ATOM 3544 N N . GLY A 1 443 ? 28.394 -7.098 -34.454 1.00 93.50 443 GLY A N 1
ATOM 3545 C CA . GLY A 1 443 ? 27.014 -6.727 -34.759 1.00 93.50 443 GLY A CA 1
ATOM 3546 C C . GLY A 1 443 ? 26.375 -5.805 -33.726 1.00 93.50 443 GLY A C 1
ATOM 3547 O O . GLY A 1 443 ? 26.932 -4.762 -33.372 1.00 93.50 443 GLY A O 1
ATOM 3548 N N . TYR A 1 444 ? 25.177 -6.166 -33.274 1.00 95.00 444 TYR A N 1
ATOM 3549 C CA . TYR A 1 444 ? 24.333 -5.315 -32.438 1.00 95.00 444 TYR A CA 1
ATOM 3550 C C . TYR A 1 444 ? 23.709 -6.110 -31.299 1.00 95.00 444 TYR A C 1
ATOM 3552 O O . TYR A 1 444 ? 23.439 -7.302 -31.423 1.00 95.00 444 TYR A O 1
ATOM 3560 N N . ARG A 1 445 ? 23.464 -5.438 -30.176 1.00 92.88 445 ARG A N 1
ATOM 3561 C CA . ARG A 1 445 ? 22.827 -6.047 -29.006 1.00 92.88 445 ARG A CA 1
ATOM 3562 C C . ARG A 1 445 ? 21.989 -5.042 -28.243 1.00 92.88 445 ARG A C 1
ATOM 3564 O O . ARG A 1 445 ? 22.244 -3.840 -28.327 1.00 92.88 445 ARG A O 1
ATOM 3571 N N . LEU A 1 446 ? 21.027 -5.534 -27.475 1.00 93.12 446 LEU A N 1
ATOM 3572 C CA . LEU A 1 446 ? 20.390 -4.706 -26.459 1.00 93.12 446 LEU A CA 1
ATOM 3573 C C . LEU A 1 446 ? 21.349 -4.515 -25.277 1.00 93.12 446 LEU A C 1
ATOM 3575 O O . LEU A 1 446 ? 22.287 -5.292 -25.086 1.00 93.12 446 LEU A O 1
ATOM 3579 N N . ALA A 1 447 ? 21.189 -3.422 -24.537 1.00 90.56 447 ALA A N 1
ATOM 3580 C CA . ALA A 1 447 ? 22.089 -3.113 -23.438 1.00 90.56 447 ALA A CA 1
ATOM 3581 C C . ALA A 1 447 ? 22.021 -4.180 -22.332 1.00 90.56 447 ALA A C 1
ATOM 3583 O O . ALA A 1 447 ? 20.924 -4.607 -21.965 1.00 90.56 447 ALA A O 1
ATOM 3584 N N . PRO A 1 448 ? 23.164 -4.602 -21.760 1.00 84.25 448 PRO A N 1
ATOM 3585 C CA . PRO A 1 448 ? 23.168 -5.529 -20.633 1.00 84.25 448 PRO A CA 1
ATOM 3586 C C . PRO A 1 448 ? 22.316 -5.001 -19.474 1.00 84.25 448 PRO A C 1
ATOM 3588 O O . PRO A 1 448 ? 22.390 -3.823 -19.129 1.00 84.25 448 PRO A O 1
ATOM 3591 N N . GLY A 1 449 ? 21.492 -5.868 -18.884 1.00 79.75 449 GLY A N 1
ATOM 3592 C CA . GLY A 1 449 ? 20.580 -5.498 -17.796 1.00 79.75 449 GLY A CA 1
ATOM 3593 C C . GLY A 1 449 ? 19.291 -4.788 -18.230 1.00 79.75 449 GLY A C 1
ATOM 3594 O O . GLY A 1 449 ? 18.448 -4.515 -17.374 1.00 79.75 449 GLY A O 1
ATOM 3595 N N . LEU A 1 450 ? 19.096 -4.527 -19.531 1.00 86.25 450 LEU A N 1
ATOM 3596 C CA . LEU A 1 450 ? 17.842 -3.990 -20.061 1.00 86.25 450 LEU A CA 1
ATOM 3597 C C . LEU A 1 450 ? 16.701 -4.987 -19.820 1.00 86.25 450 LEU A C 1
ATOM 3599 O O . LEU A 1 450 ? 16.786 -6.144 -20.239 1.00 86.25 450 LEU A O 1
ATOM 3603 N N . ARG A 1 451 ? 15.615 -4.552 -19.175 1.00 84.44 451 ARG A N 1
ATOM 3604 C CA . ARG A 1 451 ? 14.427 -5.394 -18.969 1.00 84.44 451 ARG A CA 1
ATOM 3605 C C . ARG A 1 451 ? 13.494 -5.280 -20.167 1.00 84.44 451 ARG A C 1
ATOM 3607 O O . ARG A 1 451 ? 12.784 -4.286 -20.320 1.00 84.44 451 ARG A O 1
ATOM 3614 N N . VAL A 1 452 ? 13.492 -6.308 -21.009 1.00 87.31 452 VAL A N 1
ATOM 3615 C CA . VAL A 1 452 ? 12.716 -6.344 -22.254 1.00 87.31 452 VAL A CA 1
ATOM 3616 C C . VAL A 1 452 ? 11.538 -7.300 -22.113 1.00 87.31 452 VAL A C 1
ATOM 3618 O O . VAL A 1 452 ? 11.705 -8.433 -21.669 1.00 87.31 452 VAL A O 1
ATOM 3621 N N . HIS A 1 453 ? 10.346 -6.864 -22.517 1.00 87.50 453 HIS A N 1
ATOM 3622 C CA . HIS A 1 453 ? 9.155 -7.709 -22.550 1.00 87.50 453 HIS A CA 1
ATOM 3623 C C . HIS A 1 453 ? 8.582 -7.786 -23.967 1.00 87.50 453 HIS A C 1
ATOM 3625 O O . HIS A 1 453 ? 8.168 -6.775 -24.535 1.00 87.50 453 HIS A O 1
ATOM 3631 N N . LEU A 1 454 ? 8.542 -8.995 -24.532 1.00 87.75 454 LEU A N 1
ATOM 3632 C CA . LEU A 1 454 ? 8.024 -9.264 -25.874 1.00 87.75 454 LEU A CA 1
ATOM 3633 C C . LEU A 1 454 ? 6.632 -9.907 -25.801 1.00 87.75 454 LEU A C 1
ATOM 3635 O O . LEU A 1 454 ? 6.472 -11.017 -25.294 1.00 87.75 454 LEU A O 1
ATOM 3639 N N . VAL A 1 455 ? 5.625 -9.237 -26.362 1.00 85.75 455 VAL A N 1
ATOM 3640 C CA . VAL A 1 455 ? 4.233 -9.693 -26.411 1.00 85.75 455 VAL A CA 1
ATOM 3641 C C . VAL A 1 455 ? 3.877 -10.141 -27.822 1.00 85.75 455 VAL A C 1
ATOM 3643 O O . VAL A 1 455 ? 3.820 -9.349 -28.761 1.00 85.75 455 VAL A O 1
ATOM 3646 N N . GLY A 1 456 ? 3.547 -11.427 -27.952 1.00 76.00 456 GLY A N 1
ATOM 3647 C CA . GLY A 1 456 ? 3.037 -11.991 -29.198 1.00 76.00 456 GLY A CA 1
ATOM 3648 C C . GLY A 1 456 ? 4.100 -12.332 -30.236 1.00 76.00 456 GLY A C 1
ATOM 3649 O O . GLY A 1 456 ? 3.760 -12.376 -31.415 1.00 76.00 456 GLY A O 1
ATOM 3650 N N . GLY A 1 457 ? 5.334 -12.598 -29.798 1.00 66.06 457 GLY A N 1
ATOM 3651 C CA . GLY A 1 457 ? 6.406 -13.066 -30.673 1.00 66.06 457 GLY A CA 1
ATOM 3652 C C . GLY A 1 457 ? 5.970 -14.254 -31.536 1.00 66.06 457 GLY A C 1
ATOM 3653 O O . GLY A 1 457 ? 5.223 -15.133 -31.090 1.00 66.06 457 GLY A O 1
ATOM 3654 N N . ASN A 1 458 ? 6.421 -14.256 -32.789 1.00 54.00 458 ASN A N 1
ATOM 3655 C CA . ASN A 1 458 ? 6.146 -15.326 -33.739 1.00 54.00 458 ASN A CA 1
ATOM 3656 C C . ASN A 1 458 ? 6.621 -16.677 -33.177 1.00 54.00 458 ASN A C 1
ATOM 3658 O O . ASN A 1 458 ? 7.804 -16.856 -32.889 1.00 54.00 458 ASN A O 1
ATOM 3662 N N . LYS A 1 459 ? 5.707 -17.656 -33.089 1.00 46.22 459 LYS A N 1
ATOM 3663 C CA . LYS A 1 459 ? 6.024 -19.061 -32.754 1.00 46.22 459 LYS A CA 1
ATOM 3664 C C . LYS A 1 459 ? 7.082 -19.679 -33.684 1.00 46.22 459 LYS A C 1
ATOM 3666 O O . LYS A 1 459 ? 7.756 -20.617 -33.283 1.00 46.22 459 LYS A O 1
ATOM 3671 N N . LEU A 1 460 ? 7.274 -19.109 -34.875 1.00 42.97 460 LEU A N 1
ATOM 3672 C CA . LEU A 1 460 ? 8.199 -19.593 -35.904 1.00 42.97 460 LEU A CA 1
ATOM 3673 C C . LEU A 1 460 ? 9.687 -19.567 -35.510 1.00 42.97 460 LEU A C 1
ATOM 3675 O O . LEU A 1 460 ? 10.478 -20.223 -36.171 1.00 42.97 460 LEU A O 1
ATOM 3679 N N . LEU A 1 461 ? 10.085 -18.857 -34.446 1.00 45.72 461 LEU A N 1
ATOM 3680 C CA . LEU A 1 461 ? 11.468 -18.900 -33.936 1.00 45.72 461 LEU A CA 1
ATOM 3681 C C . LEU A 1 461 ? 11.707 -20.008 -32.892 1.00 45.72 461 LEU A C 1
ATOM 3683 O O . LEU A 1 461 ? 12.825 -20.141 -32.405 1.00 45.72 461 LEU A O 1
ATOM 3687 N N . ARG A 1 462 ? 10.679 -20.785 -32.515 1.00 40.41 462 ARG A N 1
ATOM 3688 C CA . ARG A 1 462 ? 10.793 -21.872 -31.521 1.00 40.41 462 ARG A CA 1
ATOM 3689 C C . ARG A 1 462 ? 10.737 -23.286 -32.109 1.00 40.41 462 ARG A C 1
ATOM 3691 O O . ARG A 1 462 ? 10.983 -24.226 -31.372 1.00 40.41 462 ARG A O 1
ATOM 3698 N N . GLU A 1 463 ? 10.448 -23.444 -33.398 1.00 34.19 463 GLU A N 1
ATOM 3699 C CA . GLU A 1 463 ? 10.299 -24.763 -34.049 1.00 34.19 463 GLU A CA 1
ATOM 3700 C C . GLU A 1 463 ? 11.514 -25.156 -34.918 1.00 34.19 463 GLU A C 1
ATOM 3702 O O . GLU A 1 463 ? 11.415 -26.039 -35.759 1.00 34.19 463 GLU A O 1
ATOM 3707 N N . GLY A 1 464 ? 12.671 -24.509 -34.725 1.00 36.56 464 GLY A N 1
ATOM 3708 C CA . GLY A 1 464 ? 13.920 -24.834 -35.437 1.00 36.56 464 GLY A CA 1
ATOM 3709 C C . GLY A 1 464 ? 14.851 -25.820 -34.720 1.00 36.56 464 GLY A C 1
ATOM 3710 O O . GLY A 1 464 ? 15.890 -26.165 -35.270 1.00 36.56 464 GLY A O 1
ATOM 3711 N N . GLU A 1 465 ? 14.503 -26.263 -33.511 1.00 39.84 465 GLU A N 1
ATOM 3712 C CA . GLU A 1 465 ? 15.274 -27.236 -32.728 1.00 39.84 465 GLU A CA 1
ATOM 3713 C C . GLU A 1 465 ? 14.322 -28.324 -32.215 1.00 39.84 465 GLU A C 1
ATOM 3715 O O . GLU A 1 465 ? 13.799 -28.264 -31.101 1.00 39.84 465 GLU A O 1
ATOM 3720 N N . SER A 1 466 ? 14.015 -29.294 -33.075 1.00 32.06 466 SER A N 1
ATOM 3721 C CA . SER A 1 466 ? 13.433 -30.597 -32.726 1.00 32.06 466 SER A CA 1
ATOM 3722 C C . SER A 1 466 ? 13.869 -31.629 -33.751 1.00 32.06 466 SER A C 1
ATOM 3724 O O . SER A 1 466 ? 13.743 -31.322 -34.958 1.00 32.06 466 SER A O 1
#

pLDDT: mean 80.42, std 23.82, range [25.72, 98.25]

Sequence (466 aa):
MKSPPHQKKSSAVSAKDSTLTLANSSGASGTTGKKRPPRPALSSARNGLARRTPPKASKKVESPASILSVTAPAVSATSSPGLGDIEESLNYGRALFEKCDLLPARTAFLKALDFSRRCGNIPKTMESLSFLLRLAAEALDEKQIAQWEAELNQVMSENPSQLSPKTWYCKGMVARYQHDYLKAQKFFHRALREFRVELKTDPSVLREYLQCWHMVAVVVLHRGCKRRSFWLIEKLLAQYESVNLRGINGGLYVEMGMSRETLKDFDGAMVWYQKAHAAFLAEHNWYAHLYVLYAYARIARHQKNYSQAYWFIDLVEKAAAGNELVAILNEMKLERKRLEDDAIDLLIDSRKAVVKTREGGQISLRKQYVLLNILEALSAAHGKDEVDAERGLSKAEIIETVWKESYRPEAHDNKLYYNINRLRKLIEPDVRQPQYLLNWKEGYRLAPGLRVHLVGGNKLLREGES